Protein AF-0000000087575102 (afdb_homodimer)

Nearest PDB structures (foldseek):
  6t3e-assembly1_A  TM=8.701E-01  e=2.227E-23  Thermococcus litoralis DSM 5473
  8j1g-assembly1_B  TM=7.909E-01  e=5.601E-19  Pseudomonas veronii
  8j1g-assembly1_A  TM=7.882E-01  e=3.154E-18  Pseudomonas veronii
  8j1c-assembly2_C  TM=7.836E-01  e=9.789E-18  Pseudomonas veronii
  8h8p-assembly1_D  TM=7.481E-01  e=1.290E-18  Candida parapsilosis

Organism: Thalassiosira oceanica (NCBI:txid159749)

pLDDT: mean 93.22, std 12.35, range [25.25, 98.88]

Sequence (674 aa):
MSESRPPIKIYTLEEIEEVASSSTFAVSLVDAIQSGFAAFSRGEFNAGVIQTLGAPPMAPFVADCPNYAAQTCVKSGYITGSEYYVIKVASGGNPHENSGLVQLYSQRTGKLAVLLLDDGLLTEIRTAAAGALAAKMFAPTLKATDSVGMLGSGIQARFQLRYLAHVTDCRNVLVWGRTEEKVNKYKRDMEAEGWQVQTTNDPQRLLRCPLIVTTTSAREPILKLDGDTERLNCHINCIGADATGKMELDPMLVAASDLLVADSKKQTRERGEFEEAISRGLVSLDQVVEIGNVNTDGEASSSPSKRFSIFDTSGVAVQDCVVAEMVMKALATNATGMSESRPPIKIYTLEEIEEVASSSTFAVSLVDAIQSGFAAFSRGEFNAGVIQTLGAPPMAPFVADCPNYAAQTCVKSGYITGSEYYVIKVASGGNPHENSGLVQLYSQRTGKLAVLLLDDGLLTEIRTAAAGALAAKMFAPTLKATDSVGMLGSGIQARFQLRYLAHVTDCRNVLVWGRTEEKVNKYKRDMEAEGWQVQTTNDPQRLLRCPLIVTTTSAREPILKLDGDTERLNCHINCIGADATGKMELDPMLVAASDLLVADSKKQTRERGEFEEAISRGLVSLDQVVEIGNVNTDGEASSSPSKRFSIFDTSGVAVQDCVVAEMVMKALATNATG

InterPro domains:
  IPR003462 Ornithine cyclodeaminase/mu-crystallin [PF02423] (28-329)
  IPR003462 Ornithine cyclodeaminase/mu-crystallin [PIRSF001439] (20-334)
  IPR003462 Ornithine cyclodeaminase/mu-crystallin [PTHR13812] (12-334)
  IPR023401 Ornithine cyclodeaminase, N-terminal [G3DSA:3.30.1780.10] (28-331)
  IPR036291 NAD(P)-binding domain superfamily [SSF51735] (26-331)

Foldseek 3Di:
DPPPPPDAAEDAQVLLCVLCVDLVNLVVLLVLLLVLLLCVVVVQKDWDDKDKPQDPPHPHPDPPAPQFQWIKMWIWIDGPPDQWIKIKIWIDDPPDHIFIWMWTAGPVPRHTRYIYRNGRVLVLSLLLSPLLNCCLQQFAADDQPFAEEEEDQDDSSQNNLVSVVSRHVHQEYEYEDDDPVSLVVSCVVSVVVPHHYDYDPQSQVNLQGQHYEYAAQALDERHEDDVPDDQRLHEYEYRHWQFARGEHHDLVLVLSFPAAEESDLVCCCGIWHNVVNCVVVSDPSVRYHYSSPDDSPPPPDDRSRRGYYYYIYSDHCSSVVSSVVSSVVSSVVVVVD/DPPPPPDAAEDAQVLLCVLCVDLVNLVVLLVLLLVLLLCVVVVQKDKDDKDKPQDPPHPHPDPPAPPFQWIKMWIWIDGPPDQWIKIKIWIDDPPDHIFIWMWTAGPVPRHTRYIYRNGRVLVLSLLLSPLLNCCLQQFAADDQPFAEEEEDQDDSSQNNLVSVVSRHVHQEYEYEDDDPVSVVVSCVVSVVVPHHYHYDDQSQVNLQGQHYEYAAQALDERHEDPVPDDQRLHEYEYRHWQFARGEHHDLVLVLSFPAAEESDLVCCCGIWHNNVNCVVVSDPSVRYHYSSPDDSPPPSPDRSRRGYYYYIYSDHCSSVVSSVVSSVVSSVVVVVD

Radius of gyration: 27.23 Å; Cα contacts (8 Å, |Δi|>4): 1561; chains: 2; bounding box: 49×85×68 Å

Secondary structure (DSSP, 8-state):
------PPEEE-HHHHHHHHSSHHHHHHHHHHHHHHHHHHHTT-EEEPPPEEESSTTSPPSSTT-TT---EEEEEEEEETT-SEEEEEEEEESTTSPPEEEEEEEETTT--EEEEE--TTHHHHHHHHHHHHHHHHHHSPPPPTT--EEEE--SHHHHHHHHHHTTT----EEEEE-S-HHHHHHHHHHHHHTT-EEEE-S-GGGGGGSSEEEE----SS--B---TT------EEEE-S--STT--SB-HHHHHT-SEEEES-TGGGGTSSTTHHHHHTTSS-GGGEEEGGGS--SS---S-GGG--EEEE----HHHHHHHHHHHHHHHHHHHH-/------PPEEE-HHHHHHHHSSHHHHHHHHHHHHHHHHHHHTT-EEEPPPEEESSTTSPPSSTT-TT---EEEEEEEEETT-SEEEEEEEEESTTSPPEEEEEEEETTT--EEEEE--TTHHHHHHHHHHHHHHHHHHSPPPPTT--EEEE--SHHHHHHHHHHTTT----EEEEE-S-HHHHHHHHHHHHHTT-EEEE-S-GGGGGGSSEEEE----SS--B---TT------EEEE-S--STT--SB-HHHHHT-SEEEES-TGGGGTSSTTHHHHHTTSS-GGGEEEGGGS--SS---S-GGG--EEEE----HHHHHHHHHHHHHHHHHHHH-

Solvent-accessible surface area (backbone atoms only — not comparable to full-atom values): 34516 Å² total; per-residue (Å²): 131,79,75,76,65,75,72,63,45,75,43,48,40,69,64,49,47,70,59,61,68,43,69,70,44,49,56,51,44,28,55,46,43,52,53,32,35,29,40,46,67,71,64,45,44,40,72,39,64,70,29,63,39,31,34,80,94,40,63,53,50,56,78,92,46,83,78,65,53,31,35,36,36,39,39,24,28,32,47,72,81,48,68,45,33,32,45,33,42,41,18,24,38,41,87,22,51,69,14,33,34,42,37,33,25,30,33,79,45,41,37,70,44,36,40,39,45,38,50,26,49,64,62,46,51,43,53,14,23,51,48,27,45,48,44,62,74,49,30,43,86,73,46,91,84,43,33,40,13,30,40,28,48,49,72,59,39,54,40,35,51,62,40,32,54,78,64,44,87,58,48,34,32,38,34,25,52,93,47,65,68,49,37,51,52,38,42,54,56,43,40,76,72,68,34,47,68,45,76,48,93,52,62,60,63,34,72,75,20,39,35,27,40,36,38,41,80,34,63,54,59,65,40,56,70,56,91,78,61,62,87,59,59,23,20,36,38,39,51,29,15,58,39,65,70,25,16,48,51,26,45,67,43,62,50,68,40,78,39,43,31,18,71,46,56,75,51,28,72,60,22,10,55,50,16,62,20,41,74,71,64,65,36,58,74,87,65,45,38,36,52,31,71,57,70,78,65,79,78,65,61,78,69,49,79,71,38,22,34,39,38,30,37,49,75,60,38,51,44,54,48,46,51,51,50,51,51,50,53,47,51,54,54,55,70,72,98,130,79,73,77,67,76,73,62,45,73,42,49,40,70,65,50,48,70,60,60,68,43,67,70,43,50,56,50,45,27,54,46,43,50,53,34,35,29,39,44,68,72,65,46,46,40,72,39,64,69,29,61,39,32,35,80,94,40,63,52,50,54,78,93,46,84,79,64,51,32,33,36,37,40,39,24,26,32,46,72,80,47,68,44,32,33,45,33,40,42,18,25,38,41,85,24,52,70,14,34,34,41,36,33,24,30,34,79,46,42,36,69,45,36,40,38,46,38,48,27,49,63,62,46,52,44,52,13,23,51,48,27,44,48,44,63,74,51,30,44,87,73,47,90,86,42,31,38,13,31,41,30,48,48,73,60,40,53,39,34,51,64,38,32,54,78,64,43,86,60,47,34,33,39,34,24,51,93,46,66,70,50,36,50,51,36,41,54,56,43,40,74,73,68,36,46,66,45,75,49,93,54,62,61,64,35,74,76,20,41,34,27,40,36,39,41,80,35,63,54,58,66,40,56,71,57,89,78,61,61,86,58,59,23,20,36,39,39,50,29,16,57,40,65,71,23,17,49,51,25,45,67,44,63,52,67,40,78,38,42,32,18,71,46,56,76,51,28,72,59,23,10,55,50,17,63,20,40,75,70,63,66,36,58,74,86,62,45,38,36,52,31,70,55,68,82,65,78,74,65,63,79,69,46,80,71,38,22,33,36,37,30,36,49,76,61,39,52,46,56,46,47,51,50,51,52,48,51,53,48,50,53,54,56,71,75,96

Structure (mmCIF, N/CA/C/O backbone):
data_AF-0000000087575102-model_v1
#
loop_
_entity.id
_entity.type
_entity.pdbx_description
1 polymer 'Ornithine cyclodeaminase'
#
loop_
_atom_site.group_PDB
_atom_site.id
_atom_site.type_symbol
_atom_site.label_atom_id
_atom_site.label_alt_id
_atom_site.label_comp_id
_atom_site.label_asym_id
_atom_site.label_entity_id
_atom_site.label_seq_id
_atom_site.pdbx_PDB_ins_code
_atom_site.Cartn_x
_atom_site.Cartn_y
_atom_site.Cartn_z
_atom_site.occupancy
_atom_site.B_iso_or_equiv
_atom_site.auth_seq_id
_atom_site.auth_comp_id
_atom_site.auth_asym_id
_atom_site.auth_atom_id
_atom_site.pdbx_PDB_model_num
ATOM 1 N N . MET A 1 1 ? 21.031 25.312 -9.133 1 25.25 1 MET A N 1
ATOM 2 C CA . MET A 1 1 ? 21.062 24.312 -10.195 1 25.25 1 MET A CA 1
ATOM 3 C C . MET A 1 1 ? 20.5 22.984 -9.719 1 25.25 1 MET A C 1
ATOM 5 O O . MET A 1 1 ? 21.047 22.359 -8.805 1 25.25 1 MET A O 1
ATOM 9 N N . SER A 1 2 ? 19.172 22.672 -9.602 1 35.97 2 SER A N 1
ATOM 10 C CA . SER A 1 2 ? 18.453 21.516 -9.078 1 35.97 2 SER A CA 1
ATOM 11 C C . SER A 1 2 ? 19.109 20.219 -9.531 1 35.97 2 SER A C 1
ATOM 13 O O . SER A 1 2 ? 19.344 20.016 -10.719 1 35.97 2 SER A O 1
ATOM 15 N N . GLU A 1 3 ? 20.031 19.719 -8.961 1 42.22 3 GLU A N 1
ATOM 16 C CA . GLU A 1 3 ? 20.703 18.5 -9.383 1 42.22 3 GLU A CA 1
ATOM 17 C C . GLU A 1 3 ? 19.75 17.578 -10.133 1 42.22 3 GLU A C 1
ATOM 19 O O . GLU A 1 3 ? 18.641 17.297 -9.664 1 42.22 3 GLU A O 1
ATOM 24 N N . SER A 1 4 ? 19.828 17.547 -11.336 1 48.53 4 SER A N 1
ATOM 25 C CA . SER A 1 4 ? 19 16.906 -12.359 1 48.53 4 SER A CA 1
ATOM 26 C C . SER A 1 4 ? 18.578 15.516 -11.93 1 48.53 4 SER A C 1
ATOM 28 O O . SER A 1 4 ? 19.422 14.641 -11.695 1 48.53 4 SER A O 1
ATOM 30 N N . ARG A 1 5 ? 17.547 15.453 -11.141 1 59.5 5 ARG A N 1
ATOM 31 C CA . ARG A 1 5 ? 16.953 14.188 -10.742 1 59.5 5 ARG A CA 1
ATOM 32 C C . ARG A 1 5 ? 16.938 13.195 -11.906 1 59.5 5 ARG A C 1
ATOM 34 O O . ARG A 1 5 ? 16.516 13.531 -13.008 1 59.5 5 ARG A O 1
ATOM 41 N N . PRO A 1 6 ? 17.734 12.102 -11.727 1 67.94 6 PRO A N 1
ATOM 42 C CA . PRO A 1 6 ? 17.609 11.148 -12.836 1 67.94 6 PRO A CA 1
ATOM 43 C C . PRO A 1 6 ? 16.156 10.891 -13.234 1 67.94 6 PRO A C 1
ATOM 45 O O . PRO A 1 6 ? 15.273 10.891 -12.375 1 67.94 6 PRO A O 1
ATOM 48 N N . PRO A 1 7 ? 15.992 10.992 -14.414 1 83.56 7 PRO A N 1
ATOM 49 C CA . PRO A 1 7 ? 14.633 10.812 -14.93 1 83.56 7 PRO A CA 1
ATOM 50 C C . PRO A 1 7 ? 14.047 9.445 -14.57 1 83.56 7 PRO A C 1
ATOM 52 O O . PRO A 1 7 ? 14.781 8.461 -14.492 1 83.56 7 PRO A O 1
ATOM 55 N N . ILE A 1 8 ? 12.852 9.344 -14.148 1 93.5 8 ILE A N 1
ATOM 56 C CA . ILE A 1 8 ? 12.094 8.117 -13.938 1 93.5 8 ILE A CA 1
ATOM 57 C C . ILE A 1 8 ? 12.055 7.305 -15.227 1 93.5 8 ILE A C 1
ATOM 59 O O . ILE A 1 8 ? 11.727 7.836 -16.297 1 93.5 8 ILE A O 1
ATOM 63 N N . LYS A 1 9 ? 12.508 6.07 -15.227 1 96.19 9 LYS A N 1
ATOM 64 C CA . LYS A 1 9 ? 12.32 5.176 -16.359 1 96.19 9 LYS A CA 1
ATOM 65 C C . LYS A 1 9 ? 10.938 4.539 -16.344 1 96.19 9 LYS A C 1
ATOM 67 O O . LYS A 1 9 ? 10.555 3.893 -15.375 1 96.19 9 LYS A O 1
ATOM 72 N N . ILE A 1 10 ? 10.188 4.719 -17.344 1 96.62 10 ILE A N 1
ATOM 73 C CA . ILE A 1 10 ? 8.859 4.133 -17.484 1 96.62 10 ILE A CA 1
ATOM 74 C C . ILE A 1 10 ? 8.844 3.127 -18.625 1 96.62 10 ILE A C 1
ATOM 76 O O . ILE A 1 10 ? 9.18 3.469 -19.766 1 96.62 10 ILE A O 1
ATOM 80 N N . TYR A 1 11 ? 8.516 1.914 -18.344 1 97.56 11 TYR A N 1
ATOM 81 C CA . TYR A 1 11 ? 8.445 0.876 -19.375 1 97.56 11 TYR A CA 1
ATOM 82 C C . TYR A 1 11 ? 7 0.433 -19.594 1 97.56 11 TYR A C 1
ATOM 84 O O . TYR A 1 11 ? 6.25 0.23 -18.641 1 97.56 11 TYR A O 1
ATOM 92 N N . THR A 1 12 ? 6.652 0.298 -20.844 1 96.44 12 THR A N 1
ATOM 93 C CA . THR A 1 12 ? 5.293 -0.067 -21.234 1 96.44 12 THR A CA 1
ATOM 94 C C . THR A 1 12 ? 5.109 -1.581 -21.188 1 96.44 12 THR A C 1
ATOM 96 O O . THR A 1 12 ? 6.082 -2.33 -21.094 1 96.44 12 THR A O 1
ATOM 99 N N . LEU A 1 13 ? 3.9 -1.982 -21.266 1 96.94 13 LEU A N 1
ATOM 100 C CA . LEU A 1 13 ? 3.568 -3.402 -21.297 1 96.94 13 LEU A CA 1
ATOM 101 C C . LEU A 1 13 ? 4.258 -4.105 -22.469 1 96.94 13 LEU A C 1
ATOM 103 O O . LEU A 1 13 ? 4.801 -5.199 -22.297 1 96.94 13 LEU A O 1
ATOM 107 N N . GLU A 1 14 ? 4.273 -3.508 -23.609 1 96.81 14 GLU A N 1
ATOM 108 C CA . GLU A 1 14 ? 4.879 -4.102 -24.797 1 96.81 14 GLU A CA 1
ATOM 109 C C . GLU A 1 14 ? 6.371 -4.344 -24.609 1 96.81 14 GLU A C 1
ATOM 111 O O . GLU A 1 14 ? 6.887 -5.406 -24.953 1 96.81 14 GLU A O 1
ATOM 116 N N . GLU A 1 15 ? 7.066 -3.326 -24.031 1 97.12 15 GLU A N 1
ATOM 117 C CA . GLU A 1 15 ? 8.492 -3.453 -23.766 1 97.12 15 GLU A CA 1
ATOM 118 C C . GLU A 1 15 ? 8.773 -4.57 -22.766 1 97.12 15 GLU A C 1
ATOM 120 O O . GLU A 1 15 ? 9.727 -5.332 -22.922 1 97.12 15 GLU A O 1
ATOM 125 N N . ILE A 1 16 ? 7.914 -4.691 -21.766 1 98.12 16 ILE A N 1
ATOM 126 C CA . ILE A 1 16 ? 8.086 -5.688 -20.719 1 98.12 16 ILE A CA 1
ATOM 127 C C . ILE A 1 16 ? 7.805 -7.082 -21.266 1 98.12 16 ILE A C 1
ATOM 129 O O . ILE A 1 16 ? 8.562 -8.023 -21.016 1 98.12 16 ILE A O 1
ATOM 133 N N . GLU A 1 17 ? 6.762 -7.23 -22.062 1 97.19 17 GLU A N 1
ATOM 134 C CA . GLU A 1 17 ? 6.398 -8.5 -22.672 1 97.19 17 GLU A CA 1
ATOM 135 C C . GLU A 1 17 ? 7.52 -9.031 -23.562 1 97.19 17 GLU A C 1
ATOM 137 O O . GLU A 1 17 ? 7.766 -10.234 -23.609 1 97.19 17 GLU A O 1
ATOM 142 N N . GLU A 1 18 ? 8.172 -8.172 -24.234 1 96.38 18 GLU A N 1
ATOM 143 C CA . GLU A 1 18 ? 9.242 -8.539 -25.156 1 96.38 18 GLU A CA 1
ATOM 144 C C . GLU A 1 18 ? 10.359 -9.281 -24.438 1 96.38 18 GLU A C 1
ATOM 146 O O . GLU A 1 18 ? 10.961 -10.211 -25 1 96.38 18 GLU A O 1
ATOM 151 N N . VAL A 1 19 ? 10.57 -8.93 -23.219 1 96.81 19 VAL A N 1
ATOM 152 C CA . VAL A 1 19 ? 11.727 -9.516 -22.547 1 96.81 19 VAL A CA 1
ATOM 153 C C . VAL A 1 19 ? 11.273 -10.625 -21.609 1 96.81 19 VAL A C 1
ATOM 155 O O . VAL A 1 19 ? 12.086 -11.453 -21.188 1 96.81 19 VAL A O 1
ATOM 158 N N . ALA A 1 20 ? 9.984 -10.688 -21.25 1 97 20 ALA A N 1
ATOM 159 C CA . ALA A 1 20 ? 9.539 -11.57 -20.188 1 97 20 ALA A CA 1
ATOM 160 C C . ALA A 1 20 ? 8.789 -12.781 -20.75 1 97 20 ALA A C 1
ATOM 162 O O . ALA A 1 20 ? 8.328 -13.641 -20 1 97 20 ALA A O 1
ATOM 163 N N . SER A 1 21 ? 8.695 -12.922 -22.062 1 94 21 SER A N 1
ATOM 164 C CA . SER A 1 21 ? 7.809 -13.922 -22.641 1 94 21 SER A CA 1
ATOM 165 C C . SER A 1 21 ? 8.594 -15.133 -23.125 1 94 21 SER A C 1
ATOM 167 O O . SER A 1 21 ? 8.008 -16.141 -23.547 1 94 21 SER A O 1
ATOM 169 N N . SER A 1 22 ? 9.914 -15.172 -23.062 1 94.56 22 SER A N 1
ATOM 170 C CA . SER A 1 22 ? 10.703 -16.281 -23.594 1 94.56 22 SER A CA 1
ATOM 171 C C . SER A 1 22 ? 10.758 -17.438 -22.609 1 94.56 22 SER A C 1
ATOM 173 O O . SER A 1 22 ? 10.609 -17.25 -21.406 1 94.56 22 SER A O 1
ATOM 175 N N . SER A 1 23 ? 11.008 -18.641 -23.141 1 96.56 23 SER A N 1
ATOM 176 C CA . SER A 1 23 ? 11.18 -19.828 -22.312 1 96.56 23 SER A CA 1
ATOM 177 C C . SER A 1 23 ? 12.398 -19.719 -21.406 1 96.56 23 SER A C 1
ATOM 179 O O . SER A 1 23 ? 12.367 -20.156 -20.25 1 96.56 23 SER A O 1
ATOM 181 N N . THR A 1 24 ? 13.398 -19.125 -21.969 1 96.94 24 THR A N 1
ATOM 182 C CA . THR A 1 24 ? 14.617 -18.938 -21.188 1 96.94 24 THR A CA 1
ATOM 183 C C . THR A 1 24 ? 14.359 -18.047 -19.969 1 96.94 24 THR A C 1
ATOM 185 O O . THR A 1 24 ? 14.836 -18.312 -18.875 1 96.94 24 THR A O 1
ATOM 188 N N . PHE A 1 25 ? 13.586 -17 -20.188 1 97.88 25 PHE A N 1
ATOM 189 C CA . PHE A 1 25 ? 13.219 -16.125 -19.094 1 97.88 25 PHE A CA 1
ATOM 190 C C . PHE A 1 25 ? 12.398 -16.875 -18.047 1 97.88 25 PHE A C 1
ATOM 192 O O . PHE A 1 25 ? 12.656 -16.766 -16.844 1 97.88 25 PHE A O 1
ATOM 199 N N . ALA A 1 26 ? 11.461 -17.672 -18.5 1 98.31 26 ALA A N 1
ATOM 200 C CA . ALA A 1 26 ? 10.57 -18.406 -17.609 1 98.31 26 ALA A CA 1
ATOM 201 C C . ALA A 1 26 ? 11.344 -19.375 -16.719 1 98.31 26 ALA A C 1
ATOM 203 O O . ALA A 1 26 ? 11.141 -19.422 -15.508 1 98.31 26 ALA A O 1
ATOM 204 N N . VAL A 1 27 ? 12.227 -20.109 -17.281 1 98.25 27 VAL A N 1
ATOM 205 C CA . VAL A 1 27 ? 13.031 -21.078 -16.547 1 98.25 27 VAL A CA 1
ATOM 206 C C . VAL A 1 27 ? 13.906 -20.359 -15.516 1 98.25 27 VAL A C 1
ATOM 208 O O . VAL A 1 27 ? 13.969 -20.75 -14.352 1 98.25 27 VAL A O 1
ATOM 211 N N . SER A 1 28 ? 14.523 -19.266 -16 1 98.44 28 SER A N 1
ATOM 212 C CA . SER A 1 28 ? 15.359 -18.469 -15.109 1 98.44 28 SER A CA 1
ATOM 213 C C . SER A 1 28 ? 14.547 -17.875 -13.969 1 98.44 28 SER A C 1
ATOM 215 O O . SER A 1 28 ? 15.039 -17.75 -12.844 1 98.44 28 SER A O 1
ATOM 217 N N . LEU A 1 29 ? 13.328 -17.484 -14.273 1 98.69 29 LEU A N 1
ATOM 218 C CA . LEU A 1 29 ? 12.469 -16.891 -13.25 1 98.69 29 LEU A CA 1
ATOM 219 C C . LEU A 1 29 ? 12.133 -17.906 -12.172 1 98.69 29 LEU A C 1
ATOM 221 O O . LEU A 1 29 ? 12.141 -17.594 -10.984 1 98.69 29 LEU A O 1
ATOM 225 N N . VAL A 1 30 ? 11.812 -19.172 -12.516 1 98.44 30 VAL A N 1
ATOM 226 C CA . VAL A 1 30 ? 11.516 -20.219 -11.547 1 98.44 30 VAL A CA 1
ATOM 227 C C . VAL A 1 30 ? 12.688 -20.391 -10.578 1 98.44 30 VAL A C 1
ATOM 229 O O . VAL A 1 30 ? 12.5 -20.438 -9.367 1 98.44 30 VAL A O 1
ATOM 232 N N . ASP A 1 31 ? 13.914 -20.359 -11.172 1 97.62 31 ASP A N 1
ATOM 233 C CA . ASP A 1 31 ? 15.109 -20.484 -10.352 1 97.62 31 ASP A CA 1
ATOM 234 C C . ASP A 1 31 ? 15.281 -19.266 -9.445 1 97.62 31 ASP A C 1
ATOM 236 O O . ASP A 1 31 ? 15.617 -19.406 -8.266 1 97.62 31 ASP A O 1
ATOM 240 N N . ALA A 1 32 ? 15.102 -18.141 -9.992 1 98.06 32 ALA A N 1
ATOM 241 C CA . ALA A 1 32 ? 15.273 -16.891 -9.234 1 98.06 32 ALA A CA 1
ATOM 242 C C . ALA A 1 32 ? 14.242 -16.797 -8.117 1 98.06 32 ALA A C 1
ATOM 244 O O . ALA A 1 32 ? 14.539 -16.25 -7.043 1 98.06 32 ALA A O 1
ATOM 245 N N . ILE A 1 33 ? 13.047 -17.25 -8.344 1 98.38 33 ILE A N 1
ATOM 246 C CA . ILE A 1 33 ? 11.992 -17.266 -7.332 1 98.38 33 ILE A CA 1
ATOM 247 C C . ILE A 1 33 ? 12.406 -18.156 -6.164 1 98.38 33 ILE A C 1
ATOM 249 O O . ILE A 1 33 ? 12.172 -17.812 -5.004 1 98.38 33 ILE A O 1
ATOM 253 N N . GLN A 1 34 ? 13 -19.281 -6.449 1 97.81 34 GLN A N 1
ATOM 254 C CA . GLN A 1 34 ? 13.508 -20.141 -5.395 1 97.81 34 GLN A CA 1
ATOM 255 C C . GLN A 1 34 ? 14.5 -19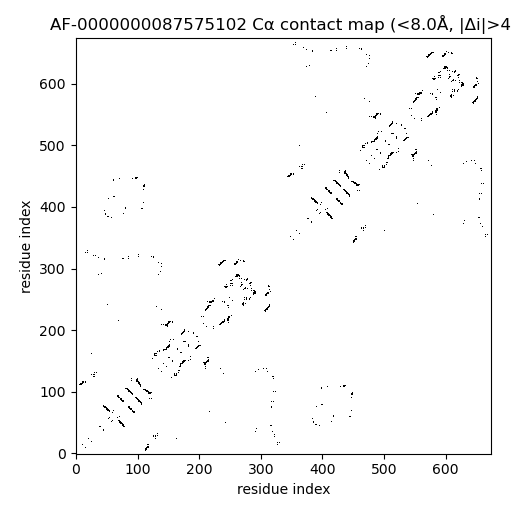.406 -4.5 1 97.81 34 GLN A C 1
ATOM 257 O O . GLN A 1 34 ? 14.414 -19.469 -3.273 1 97.81 34 GLN A O 1
ATOM 262 N N . SER A 1 35 ? 15.406 -18.688 -5.148 1 97 35 SER A N 1
ATOM 263 C CA . SER A 1 35 ? 16.375 -17.906 -4.402 1 97 35 SER A CA 1
ATOM 264 C C . SER A 1 35 ? 15.703 -16.812 -3.576 1 97 35 SER A C 1
ATOM 266 O O . SER A 1 35 ? 16.125 -16.531 -2.455 1 97 35 SER A O 1
ATOM 268 N N . GLY A 1 36 ? 14.703 -16.203 -4.164 1 97.75 36 GLY A N 1
ATOM 269 C CA . GLY A 1 36 ? 13.938 -15.203 -3.436 1 97.75 36 GLY A CA 1
ATOM 270 C C . GLY A 1 36 ? 13.266 -15.758 -2.191 1 97.75 36 GLY A C 1
ATOM 271 O O . GLY A 1 36 ? 13.352 -15.164 -1.117 1 97.75 36 GLY A O 1
ATOM 272 N N . PHE A 1 37 ? 12.633 -16.922 -2.295 1 98.19 37 PHE A N 1
ATOM 273 C CA . PHE A 1 37 ? 11.984 -17.562 -1.158 1 98.19 37 PHE A CA 1
ATOM 274 C C . PHE A 1 37 ? 13 -17.922 -0.083 1 98.19 37 PHE A C 1
ATOM 276 O O . PHE A 1 37 ? 12.719 -17.797 1.111 1 98.19 37 PHE A O 1
ATOM 283 N N . ALA A 1 38 ? 14.156 -18.391 -0.496 1 97.44 38 ALA A N 1
ATOM 284 C CA . ALA A 1 38 ? 15.211 -18.688 0.465 1 97.44 38 ALA A CA 1
ATOM 285 C C . ALA A 1 38 ? 15.617 -17.453 1.249 1 97.44 38 ALA A C 1
ATOM 287 O O . ALA A 1 38 ? 15.734 -17.484 2.477 1 97.44 38 ALA A O 1
ATOM 288 N N . ALA A 1 39 ? 15.812 -16.328 0.55 1 96.56 39 ALA A N 1
ATOM 289 C CA . ALA A 1 39 ? 16.156 -15.07 1.196 1 96.56 39 ALA A CA 1
ATOM 290 C C . ALA A 1 39 ? 15.07 -14.633 2.172 1 96.56 39 ALA A C 1
ATOM 292 O O . ALA A 1 39 ? 15.359 -14.172 3.277 1 96.56 39 ALA A O 1
ATOM 293 N N . PHE A 1 40 ? 13.875 -14.812 1.772 1 97.62 40 PHE A N 1
ATOM 294 C CA . PHE A 1 40 ? 12.727 -14.492 2.619 1 97.62 40 PHE A CA 1
ATOM 295 C C . PHE A 1 40 ? 12.766 -15.297 3.912 1 97.62 40 PHE A C 1
ATOM 297 O O . PHE A 1 40 ? 12.688 -14.734 5.004 1 97.62 40 PHE A O 1
ATOM 304 N N . SER A 1 41 ? 12.922 -16.562 3.807 1 97 41 SER A N 1
ATOM 305 C CA . SER A 1 41 ? 12.867 -17.453 4.961 1 97 41 SER A CA 1
ATOM 306 C C . SER A 1 41 ? 14.078 -17.266 5.863 1 97 41 SER A C 1
ATOM 308 O O . SER A 1 41 ? 14.023 -17.562 7.059 1 97 41 SER A O 1
ATOM 310 N N . ARG A 1 42 ? 15.188 -16.75 5.309 1 96.06 42 ARG A N 1
ATOM 311 C CA . ARG A 1 42 ? 16.375 -16.469 6.098 1 96.06 42 ARG A CA 1
ATOM 312 C C . ARG A 1 42 ? 16.266 -15.133 6.824 1 96.06 42 ARG A C 1
ATOM 314 O O . ARG A 1 42 ? 17.203 -14.695 7.484 1 96.06 42 ARG A O 1
ATOM 321 N N . GLY A 1 43 ? 15.219 -14.352 6.59 1 95.69 43 GLY A N 1
ATOM 322 C CA . GLY A 1 43 ? 15.023 -13.086 7.277 1 95.69 43 GLY A CA 1
ATOM 323 C C . GLY A 1 43 ? 15.711 -11.914 6.594 1 95.69 43 GLY A C 1
ATOM 324 O O . GLY A 1 43 ? 15.898 -10.859 7.199 1 95.69 43 GLY A O 1
ATOM 325 N N . GLU A 1 44 ? 16.047 -12.07 5.32 1 96.62 44 GLU A N 1
ATOM 326 C CA . GLU A 1 44 ? 16.766 -11.031 4.582 1 96.62 44 GLU A CA 1
ATOM 327 C C . GLU A 1 44 ? 15.789 -10.07 3.898 1 96.62 44 GLU A C 1
ATOM 329 O O . GLU A 1 44 ? 16.188 -9.031 3.387 1 96.62 44 GLU A O 1
ATOM 334 N N . PHE A 1 45 ? 14.586 -10.398 3.947 1 97.75 45 PHE A N 1
ATOM 335 C CA . PHE A 1 45 ? 13.562 -9.609 3.268 1 97.75 45 PHE A CA 1
ATOM 336 C C . PHE A 1 45 ? 12.68 -8.891 4.273 1 97.75 45 PHE A C 1
ATOM 338 O O . PHE A 1 45 ? 12.227 -9.484 5.254 1 97.75 45 PHE A O 1
ATOM 345 N N . ASN A 1 46 ? 12.469 -7.555 4.078 1 98 46 ASN A N 1
ATOM 346 C CA . ASN A 1 46 ? 11.523 -6.734 4.832 1 98 46 ASN A CA 1
ATOM 347 C C . ASN A 1 46 ? 10.18 -6.629 4.121 1 98 46 ASN A C 1
ATOM 349 O O . ASN A 1 46 ? 10.07 -5.953 3.096 1 98 46 ASN A O 1
ATOM 353 N N . ALA A 1 47 ? 9.203 -7.285 4.652 1 97.5 47 ALA A N 1
ATOM 354 C CA . ALA A 1 47 ? 7.883 -7.328 4.027 1 97.5 47 ALA A CA 1
ATOM 355 C C . ALA A 1 47 ? 6.938 -6.324 4.672 1 97.5 47 ALA A C 1
ATOM 357 O O . ALA A 1 47 ? 6.762 -6.32 5.895 1 97.5 47 ALA A O 1
ATOM 358 N N . GLY A 1 48 ? 6.375 -5.473 3.885 1 97.38 48 GLY A N 1
ATOM 359 C CA . GLY A 1 48 ? 5.309 -4.625 4.395 1 97.38 48 GLY A CA 1
ATOM 360 C C . GLY A 1 48 ? 4.008 -5.375 4.617 1 97.38 48 GLY A C 1
ATOM 361 O O . GLY A 1 48 ? 3.811 -6.461 4.074 1 97.38 48 GLY A O 1
ATOM 362 N N . VAL A 1 49 ? 3.17 -4.801 5.477 1 96.62 49 VAL A N 1
ATOM 363 C CA . VAL A 1 49 ? 1.824 -5.355 5.602 1 96.62 49 VAL A CA 1
ATOM 364 C C . VAL A 1 49 ? 1.118 -5.309 4.246 1 96.62 49 VAL A C 1
ATOM 366 O O . VAL A 1 49 ? 1.464 -4.496 3.387 1 96.62 49 VAL A O 1
ATOM 369 N N . ILE A 1 50 ? 0.209 -6.18 4 1 97.94 50 ILE A N 1
ATOM 370 C CA . ILE A 1 50 ? -0.475 -6.258 2.715 1 97.94 50 ILE A CA 1
ATOM 371 C C . ILE A 1 50 ? -1.788 -5.48 2.781 1 97.94 50 ILE A C 1
ATOM 373 O O . ILE A 1 50 ? -2.561 -5.637 3.73 1 97.94 50 ILE A O 1
ATOM 377 N N . GLN A 1 51 ? -1.968 -4.602 1.807 1 98.19 51 GLN A N 1
ATOM 378 C CA . GLN A 1 51 ? -3.273 -3.963 1.675 1 98.19 51 GLN A CA 1
ATOM 379 C C . GLN A 1 51 ? -4.191 -4.773 0.76 1 98.19 51 GLN A C 1
ATOM 381 O O . GLN A 1 51 ? -3.748 -5.293 -0.267 1 98.19 51 GLN A O 1
ATOM 386 N N . THR A 1 52 ? -5.422 -4.906 1.128 1 98.06 52 THR A N 1
ATOM 387 C CA . THR A 1 52 ? -6.473 -5.461 0.28 1 98.06 52 THR A CA 1
ATOM 388 C C . THR A 1 52 ? -7.688 -4.535 0.248 1 98.06 52 THR A C 1
ATOM 390 O O . THR A 1 52 ? -8.352 -4.336 1.269 1 98.06 52 THR A O 1
ATOM 393 N N . LEU A 1 53 ? -7.938 -3.975 -0.874 1 98.31 53 LEU A N 1
ATOM 394 C CA . LEU A 1 53 ? -9.07 -3.076 -1.062 1 98.31 53 LEU A CA 1
ATOM 395 C C . LEU A 1 53 ? -10.211 -3.781 -1.793 1 98.31 53 LEU A C 1
ATOM 397 O O . LEU A 1 53 ? -9.969 -4.699 -2.58 1 98.31 53 LEU A O 1
ATOM 401 N N . GLY A 1 54 ? -11.422 -3.34 -1.546 1 97.44 54 GLY A N 1
ATOM 402 C CA . GLY A 1 54 ? -12.57 -3.793 -2.311 1 97.44 54 GLY A CA 1
ATOM 403 C C . GLY A 1 54 ? -13.109 -5.133 -1.841 1 97.44 54 GLY A C 1
ATOM 404 O O . GLY A 1 54 ? -14.039 -5.68 -2.439 1 97.44 54 GLY A O 1
ATOM 405 N N . ALA A 1 55 ? -12.516 -5.668 -0.809 1 94.44 55 ALA A N 1
ATOM 406 C CA . ALA A 1 55 ? -12.93 -6.934 -0.207 1 94.44 55 ALA A CA 1
ATOM 407 C C . ALA A 1 55 ? -13.281 -6.75 1.267 1 94.44 55 ALA A C 1
ATOM 409 O O . ALA A 1 55 ? -12.867 -5.77 1.894 1 94.44 55 ALA A O 1
ATOM 410 N N . PRO A 1 56 ? -14.023 -7.715 1.808 1 90.69 56 PRO A N 1
ATOM 411 C CA . PRO A 1 56 ? -14.352 -7.57 3.229 1 90.69 56 PRO A CA 1
ATOM 412 C C . PRO A 1 56 ? -13.109 -7.434 4.109 1 90.69 56 PRO A C 1
ATOM 414 O O . PRO A 1 56 ? -12.094 -8.07 3.844 1 90.69 56 PRO A O 1
ATOM 417 N N . PRO A 1 57 ? -13.312 -6.574 5.102 1 90.62 57 PRO A N 1
ATOM 418 C CA . PRO A 1 57 ? -14.516 -5.914 5.609 1 90.62 57 PRO A CA 1
ATOM 419 C C . PRO A 1 57 ? -14.812 -4.602 4.887 1 90.62 57 PRO A C 1
ATOM 421 O O . PRO A 1 57 ? -15.727 -3.871 5.281 1 90.62 57 PRO A O 1
ATOM 424 N N . MET A 1 58 ? -14.18 -4.223 3.889 1 94.62 58 MET A N 1
ATOM 425 C CA . MET A 1 58 ? -14.438 -2.998 3.139 1 94.62 58 MET A CA 1
ATOM 426 C C . MET A 1 58 ? -15.609 -3.184 2.182 1 94.62 58 MET A C 1
ATOM 428 O O . MET A 1 58 ? -15.961 -4.312 1.837 1 94.62 58 MET A O 1
ATOM 432 N N . ALA A 1 59 ? -16.172 -2.113 1.8 1 96.5 59 ALA A N 1
ATOM 433 C CA . ALA A 1 59 ? -17.234 -2.156 0.801 1 96.5 59 ALA A CA 1
ATOM 434 C C . ALA A 1 59 ? -16.703 -2.576 -0.561 1 96.5 59 ALA A C 1
ATOM 436 O O . ALA A 1 59 ? -15.547 -2.289 -0.893 1 96.5 59 ALA A O 1
ATOM 437 N N . PRO A 1 60 ? -17.531 -3.32 -1.354 1 97.12 60 PRO A N 1
ATOM 438 C CA . PRO A 1 60 ? -17.109 -3.623 -2.723 1 97.12 60 PRO A CA 1
ATOM 439 C C . PRO A 1 60 ? -16.922 -2.367 -3.574 1 97.12 60 PRO A C 1
ATOM 441 O O . PRO A 1 60 ? -17.547 -1.337 -3.301 1 97.12 60 PRO A O 1
ATOM 444 N N . PHE A 1 61 ? -16.062 -2.449 -4.539 1 97.25 61 PHE A N 1
ATOM 445 C CA . PHE A 1 61 ? -15.875 -1.354 -5.484 1 97.25 61 PHE A CA 1
ATOM 446 C C . PHE A 1 61 ? -17.172 -1.086 -6.258 1 97.25 61 PHE A C 1
ATOM 448 O O . PHE A 1 61 ? -17.5 0.068 -6.531 1 97.25 61 PHE A O 1
ATOM 455 N N . VAL A 1 62 ? -17.75 -2.17 -6.66 1 94.75 62 VAL A N 1
ATOM 456 C CA . VAL A 1 62 ? -18.984 -2.123 -7.434 1 94.75 62 VAL A CA 1
ATOM 457 C C . VAL A 1 62 ? -20.094 -2.812 -6.652 1 94.75 62 VAL A C 1
ATOM 459 O O . VAL A 1 62 ? -20.078 -4.031 -6.465 1 94.75 62 VAL A O 1
ATOM 462 N N . ALA A 1 63 ? -21.094 -2.002 -6.336 1 90.75 63 ALA A N 1
ATOM 463 C CA . ALA A 1 63 ? -22.219 -2.551 -5.574 1 90.75 63 ALA A CA 1
ATOM 464 C C . ALA A 1 63 ? -23.109 -3.418 -6.457 1 90.75 63 ALA A C 1
ATOM 466 O O . ALA A 1 63 ? -23.172 -3.221 -7.672 1 90.75 63 ALA A O 1
ATOM 467 N N . ASP A 1 64 ? -23.734 -4.43 -5.938 1 90.19 64 ASP A N 1
ATOM 468 C CA . ASP A 1 64 ? -24.781 -5.246 -6.539 1 90.19 64 ASP A CA 1
ATOM 469 C C . ASP A 1 64 ? -24.25 -6.027 -7.742 1 90.19 64 ASP A C 1
ATOM 471 O O . ASP A 1 64 ? -24.953 -6.207 -8.734 1 90.19 64 ASP A O 1
ATOM 475 N N . CYS A 1 65 ? -23 -6.266 -7.82 1 91.88 65 CYS A N 1
ATOM 476 C CA . CYS A 1 65 ? -22.406 -7.129 -8.836 1 91.88 65 CYS A CA 1
ATOM 477 C C . CYS A 1 65 ? -22.547 -8.594 -8.453 1 91.88 65 CYS A C 1
ATOM 479 O O . CYS A 1 65 ? -22.031 -9.023 -7.418 1 91.88 65 CYS A O 1
ATOM 481 N N . PRO A 1 66 ? -23.281 -9.375 -9.273 1 90.94 66 PRO A N 1
ATOM 482 C CA . PRO A 1 66 ? -23.359 -10.805 -8.977 1 90.94 66 PRO A CA 1
ATOM 483 C C . PRO A 1 66 ? -21.984 -11.477 -8.961 1 90.94 66 PRO A C 1
ATOM 485 O O . PRO A 1 66 ? -21.141 -11.188 -9.812 1 90.94 66 PRO A O 1
ATOM 488 N N . ASN A 1 67 ? -21.719 -12.344 -7.992 1 90.62 67 ASN A N 1
ATOM 489 C CA . ASN A 1 67 ? -20.469 -13.078 -7.844 1 90.62 67 ASN A CA 1
ATOM 490 C C . ASN A 1 67 ? -19.281 -12.133 -7.723 1 90.62 67 ASN A C 1
ATOM 492 O O . ASN A 1 67 ? -18.25 -12.352 -8.359 1 90.62 67 ASN A O 1
ATOM 496 N N . TYR A 1 68 ? -19.531 -11.016 -7.051 1 94.19 68 TYR A N 1
ATOM 497 C CA . TYR A 1 68 ? -18.469 -10.031 -6.824 1 94.19 68 TYR A CA 1
ATOM 498 C C . TYR A 1 68 ? -17.266 -10.68 -6.16 1 94.19 68 TYR A C 1
ATOM 500 O O . TYR A 1 68 ? -17.406 -11.414 -5.176 1 94.19 68 TYR A O 1
ATOM 508 N N . ALA A 1 69 ? -16.016 -10.375 -6.773 1 94.62 69 ALA A N 1
ATOM 509 C CA . ALA A 1 69 ? -14.773 -10.898 -6.211 1 94.62 69 ALA A CA 1
ATOM 510 C C . ALA A 1 69 ? -13.609 -9.938 -6.469 1 94.62 69 ALA A C 1
ATOM 512 O O . ALA A 1 69 ? -12.445 -10.312 -6.316 1 94.62 69 ALA A O 1
ATOM 513 N N . ALA A 1 70 ? -13.977 -8.703 -6.871 1 96.38 70 ALA A N 1
ATOM 514 C CA . ALA A 1 70 ? -12.93 -7.746 -7.215 1 96.38 70 ALA A CA 1
ATOM 515 C C . ALA A 1 70 ? -12.172 -7.289 -5.973 1 96.38 70 ALA A C 1
ATOM 517 O O . ALA A 1 70 ? -12.766 -7.082 -4.914 1 96.38 70 ALA A O 1
ATOM 518 N N . GLN A 1 71 ? -10.875 -7.199 -6.129 1 97.69 71 GLN A N 1
ATOM 519 C CA . GLN A 1 71 ? -10.023 -6.656 -5.078 1 97.69 71 GLN A CA 1
ATOM 520 C C . GLN A 1 71 ? -8.742 -6.07 -5.656 1 97.69 71 GLN A C 1
ATOM 522 O O . GLN A 1 71 ? -8.375 -6.371 -6.793 1 97.69 71 GLN A O 1
ATOM 527 N N . THR A 1 72 ? -8.133 -5.246 -4.961 1 98.56 72 THR A N 1
ATOM 528 C CA . THR A 1 72 ? -6.793 -4.738 -5.254 1 98.56 72 THR A CA 1
ATOM 529 C C . THR A 1 72 ? -5.859 -4.953 -4.066 1 98.56 72 THR A C 1
ATOM 531 O O . THR A 1 72 ? -6.195 -4.602 -2.934 1 98.56 72 THR A O 1
ATOM 534 N N . CYS A 1 73 ? -4.75 -5.531 -4.328 1 98.38 73 CYS A N 1
ATOM 535 C CA . CYS A 1 73 ? -3.748 -5.754 -3.293 1 98.38 73 CYS A CA 1
ATOM 536 C C . CYS A 1 73 ? -2.504 -4.91 -3.545 1 98.38 73 CYS A C 1
ATOM 538 O O . CYS A 1 73 ? -2.084 -4.742 -4.691 1 98.38 73 CYS A O 1
ATOM 540 N N . VAL A 1 74 ? -1.962 -4.355 -2.502 1 98.81 74 VAL A N 1
ATOM 541 C CA . VAL A 1 74 ? -0.664 -3.691 -2.535 1 98.81 74 VAL A CA 1
ATOM 542 C C . VAL A 1 74 ? 0.335 -4.465 -1.676 1 98.81 74 VAL A C 1
ATOM 544 O O . VAL A 1 74 ? 0.137 -4.617 -0.468 1 98.81 74 VAL A O 1
ATOM 547 N N . LYS A 1 75 ? 1.352 -4.992 -2.281 1 98.75 75 LYS A N 1
ATOM 548 C CA . LYS A 1 75 ? 2.445 -5.66 -1.581 1 98.75 75 LYS A CA 1
ATOM 549 C C . LYS A 1 75 ? 3.766 -4.926 -1.796 1 98.75 75 LYS A C 1
ATOM 551 O O . LYS A 1 75 ? 4.047 -4.457 -2.9 1 98.75 75 LYS A O 1
ATOM 556 N N . SER A 1 76 ? 4.523 -4.754 -0.744 1 98.81 76 SER A N 1
ATOM 557 C CA . SER A 1 76 ? 5.758 -3.977 -0.79 1 98.81 76 SER A CA 1
ATOM 558 C C . SER A 1 76 ? 6.84 -4.609 0.078 1 98.81 76 SER A C 1
ATOM 560 O O . SER A 1 76 ? 6.539 -5.348 1.018 1 98.81 76 SER A O 1
ATOM 562 N N . GLY A 1 77 ? 8.062 -4.285 -0.265 1 98.69 77 GLY A N 1
ATOM 563 C CA . GLY A 1 77 ? 9.18 -4.762 0.54 1 98.69 77 GLY A CA 1
ATOM 564 C C . GLY A 1 77 ? 10.523 -4.586 -0.138 1 98.69 77 GLY A C 1
ATOM 565 O O . GLY A 1 77 ? 10.617 -3.949 -1.19 1 98.69 77 GLY A O 1
ATOM 566 N N . TYR A 1 78 ? 11.5 -5.066 0.482 1 98.56 78 TYR A N 1
ATOM 567 C CA . TYR A 1 78 ? 12.852 -4.965 -0.049 1 98.56 78 TYR A CA 1
ATOM 568 C C . TYR A 1 78 ? 13.789 -5.949 0.646 1 98.56 78 TYR A C 1
ATOM 570 O O . TYR A 1 78 ? 13.531 -6.359 1.781 1 98.56 78 TYR A O 1
ATOM 578 N N . ILE A 1 79 ? 14.688 -6.383 -0.108 1 97 79 ILE A N 1
ATOM 579 C CA . ILE A 1 79 ? 15.828 -7.078 0.477 1 97 79 ILE A CA 1
ATOM 580 C C . ILE A 1 79 ? 16.781 -6.066 1.104 1 97 79 ILE A C 1
ATOM 582 O O . ILE A 1 79 ? 17.172 -5.082 0.465 1 97 79 ILE A O 1
ATOM 586 N N . THR A 1 80 ? 17.203 -6.316 2.303 1 94.69 80 THR A N 1
ATOM 587 C CA . THR A 1 80 ? 18.109 -5.414 3.002 1 94.69 80 THR A CA 1
ATOM 588 C C . THR A 1 80 ? 19.391 -5.203 2.193 1 94.69 80 THR A C 1
ATOM 590 O O . THR A 1 80 ? 20 -6.168 1.734 1 94.69 80 THR A O 1
ATOM 593 N N . GLY A 1 81 ? 19.719 -3.967 1.926 1 92.5 81 GLY A N 1
ATOM 594 C CA . GLY A 1 81 ? 20.984 -3.654 1.272 1 92.5 81 GLY A CA 1
ATOM 595 C C . GLY A 1 81 ? 20.891 -3.633 -0.241 1 92.5 81 GLY A C 1
ATOM 596 O O . GLY A 1 81 ? 21.844 -3.264 -0.928 1 92.5 81 GLY A O 1
ATOM 597 N N . SER A 1 82 ? 19.734 -4.066 -0.782 1 95.25 82 SER A N 1
ATOM 598 C CA . SER A 1 82 ? 19.547 -4.02 -2.23 1 95.25 82 SER A CA 1
ATOM 599 C C . SER A 1 82 ? 19.375 -2.588 -2.719 1 95.25 82 SER A C 1
ATOM 601 O O . SER A 1 82 ? 19.328 -1.653 -1.917 1 95.25 82 SER A O 1
ATOM 603 N N . GLU A 1 83 ? 19.328 -2.428 -4.012 1 95.94 83 GLU A N 1
ATOM 604 C CA . GLU A 1 83 ? 19.25 -1.098 -4.613 1 95.94 83 GLU A CA 1
ATOM 605 C C . GLU A 1 83 ? 17.859 -0.509 -4.496 1 95.94 83 GLU A C 1
ATOM 607 O O . GLU A 1 83 ? 17.688 0.698 -4.301 1 95.94 83 GLU A O 1
ATOM 612 N N . TYR A 1 84 ? 16.859 -1.396 -4.527 1 97.88 84 TYR A N 1
ATOM 613 C CA . TYR A 1 84 ? 15.492 -0.898 -4.656 1 97.88 84 TYR A CA 1
ATOM 614 C C . TYR A 1 84 ? 14.586 -1.501 -3.588 1 97.88 84 TYR A C 1
ATOM 616 O O . TYR A 1 84 ? 14.883 -2.564 -3.043 1 97.88 84 TYR A O 1
ATOM 624 N N . TYR A 1 85 ? 13.555 -0.817 -3.186 1 98.44 85 TYR A N 1
ATOM 625 C CA . TYR A 1 85 ? 12.359 -1.434 -2.631 1 98.44 85 TYR A CA 1
ATOM 626 C C . TYR A 1 85 ? 11.211 -1.389 -3.631 1 98.44 85 TYR A C 1
ATOM 628 O O . TYR A 1 85 ? 11.18 -0.529 -4.516 1 98.44 85 TYR A O 1
ATOM 636 N N . VAL A 1 86 ? 10.312 -2.352 -3.527 1 98.88 86 VAL A N 1
ATOM 637 C CA . VAL A 1 86 ? 9.25 -2.52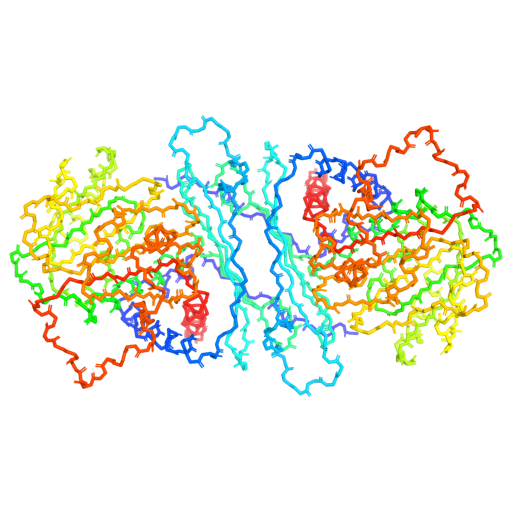9 -4.516 1 98.88 86 VAL A CA 1
ATOM 638 C C . VAL A 1 86 ? 7.898 -2.197 -3.891 1 98.88 86 VAL A C 1
ATOM 640 O O . VAL A 1 86 ? 7.668 -2.479 -2.713 1 98.88 86 VAL A O 1
ATOM 643 N N . ILE A 1 87 ? 7.035 -1.571 -4.582 1 98.88 87 ILE A N 1
ATOM 644 C CA . ILE A 1 87 ? 5.605 -1.447 -4.316 1 98.88 87 ILE A CA 1
ATOM 645 C C . ILE A 1 87 ? 4.809 -1.954 -5.52 1 98.88 87 ILE A C 1
ATOM 647 O O . ILE A 1 87 ? 4.871 -1.369 -6.602 1 98.88 87 ILE A O 1
ATOM 651 N N . LYS A 1 88 ? 4.109 -3 -5.328 1 98.88 88 LYS A N 1
ATOM 652 C CA . LYS A 1 88 ? 3.34 -3.627 -6.398 1 98.88 88 LYS A CA 1
ATOM 653 C C . LYS A 1 88 ? 1.841 -3.496 -6.148 1 98.88 88 LYS A C 1
ATOM 655 O O . LYS A 1 88 ? 1.372 -3.719 -5.027 1 98.88 88 LYS A O 1
ATOM 660 N N . VAL A 1 89 ? 1.133 -3.111 -7.152 1 98.88 89 VAL A N 1
ATOM 661 C CA . VAL A 1 89 ? -0.326 -3.086 -7.137 1 98.88 89 VAL A CA 1
ATOM 662 C C . VAL A 1 89 ? -0.87 -4.176 -8.062 1 98.88 89 VAL A C 1
ATOM 664 O O . VAL A 1 89 ? -0.415 -4.316 -9.195 1 98.88 89 VAL A O 1
ATOM 667 N N . ALA A 1 90 ? -1.734 -4.941 -7.582 1 98.62 90 ALA A N 1
ATOM 668 C CA . ALA A 1 90 ? -2.426 -5.961 -8.367 1 98.62 90 ALA A CA 1
ATOM 669 C C . ALA A 1 90 ? -3.938 -5.859 -8.188 1 98.62 90 ALA A C 1
ATOM 671 O O . ALA A 1 90 ? -4.438 -5.871 -7.062 1 98.62 90 ALA A O 1
ATOM 672 N N . SER A 1 91 ? -4.613 -5.742 -9.227 1 97.94 91 SER A N 1
ATOM 673 C CA . SER A 1 91 ? -6.07 -5.668 -9.227 1 97.94 91 SER A CA 1
ATOM 674 C C . SER A 1 91 ? -6.68 -6.777 -10.078 1 97.94 91 SER A C 1
ATOM 676 O O . SER A 1 91 ? -6.129 -7.148 -11.117 1 97.94 91 SER A O 1
ATOM 678 N N . GLY A 1 92 ? -7.824 -7.34 -9.594 1 96.75 92 GLY A N 1
ATOM 679 C CA . GLY A 1 92 ? -8.5 -8.375 -10.352 1 96.75 92 GLY A CA 1
ATOM 680 C C . GLY A 1 92 ? -9.742 -8.914 -9.664 1 96.75 92 GLY A C 1
ATOM 681 O O . GLY A 1 92 ? -10.172 -8.367 -8.648 1 96.75 92 GLY A O 1
ATOM 682 N N . GLY A 1 93 ? -10.227 -9.977 -10.289 1 95.06 93 GLY A N 1
ATOM 683 C CA . GLY A 1 93 ? -11.445 -10.594 -9.789 1 95.06 93 GLY A CA 1
ATOM 684 C C . GLY A 1 93 ? -12.695 -10.031 -10.43 1 95.06 93 GLY A C 1
ATOM 685 O O . GLY A 1 93 ? -12.734 -8.867 -10.82 1 95.06 93 GLY A O 1
ATOM 686 N N . ASN A 1 94 ? -13.703 -10.797 -10.422 1 93.62 94 ASN A N 1
ATOM 687 C CA . ASN A 1 94 ? -14.953 -10.367 -11.031 1 93.62 94 ASN A CA 1
ATOM 688 C C . ASN A 1 94 ? -15.531 -9.148 -10.312 1 93.62 94 ASN A C 1
ATOM 690 O O . ASN A 1 94 ? -15.703 -9.164 -9.094 1 93.62 94 ASN A O 1
ATOM 694 N N . PRO A 1 95 ? -15.812 -8.047 -11.023 1 94.69 95 PRO A N 1
ATOM 695 C CA . PRO A 1 95 ? -15.898 -7.914 -12.477 1 94.69 95 PRO A CA 1
ATOM 696 C C . PRO A 1 95 ? -14.625 -7.34 -13.102 1 94.69 95 PRO A C 1
ATOM 698 O O . PRO A 1 95 ? -14.609 -7.016 -14.289 1 94.69 95 PRO A O 1
ATOM 701 N N . HIS A 1 96 ? -13.57 -7.152 -12.281 1 95 96 HIS A N 1
ATOM 702 C CA . HIS A 1 96 ? -12.344 -6.547 -12.781 1 95 96 HIS A CA 1
ATOM 703 C C . HIS A 1 96 ? -11.547 -7.531 -13.633 1 95 96 HIS A C 1
ATOM 705 O O . HIS A 1 96 ? -11.531 -8.734 -13.352 1 95 96 HIS A O 1
ATOM 711 N N . GLU A 1 97 ? -10.961 -7 -14.664 1 92.38 97 GLU A N 1
ATOM 712 C CA . GLU A 1 97 ? -9.859 -7.734 -15.289 1 92.38 97 GLU A CA 1
ATOM 713 C C . GLU A 1 97 ? -8.562 -7.539 -14.508 1 92.38 97 GLU A C 1
ATOM 715 O O . GLU A 1 97 ? -8.414 -6.566 -13.773 1 92.38 97 GLU A O 1
ATOM 720 N N . ASN A 1 98 ? -7.699 -8.492 -14.68 1 95 98 ASN A N 1
ATOM 721 C CA . ASN A 1 98 ? -6.414 -8.367 -14 1 95 98 ASN A CA 1
ATOM 722 C C . ASN A 1 98 ? -5.629 -7.156 -14.492 1 95 98 ASN A C 1
ATOM 724 O O . ASN A 1 98 ? -5.641 -6.852 -15.688 1 95 98 ASN A O 1
ATOM 728 N N . SER A 1 99 ? -5.082 -6.43 -13.672 1 96.81 99 SER A N 1
ATOM 729 C CA . SER A 1 99 ? -4.27 -5.246 -13.945 1 96.81 99 SER A CA 1
ATOM 730 C C . SER A 1 99 ? -3.287 -4.977 -12.812 1 96.81 99 SER A C 1
ATOM 732 O O . SER A 1 99 ? -3.238 -5.723 -11.836 1 96.81 99 SER A O 1
ATOM 734 N N . GLY A 1 100 ? -2.488 -3.961 -13 1 97.25 100 GLY A N 1
ATOM 735 C CA . GLY A 1 100 ? -1.53 -3.596 -11.977 1 97.25 100 GLY A CA 1
ATOM 736 C C . GLY A 1 100 ? -0.303 -2.893 -12.523 1 97.25 100 GLY A C 1
ATOM 737 O O . GLY A 1 100 ? -0.283 -2.484 -13.688 1 97.25 100 GLY A O 1
ATOM 738 N N . LEU A 1 101 ? 0.628 -2.678 -11.633 1 98.44 101 LEU A N 1
ATOM 739 C CA . LEU A 1 101 ? 1.938 -2.146 -11.992 1 98.44 101 LEU A CA 1
ATOM 740 C C . LEU A 1 101 ? 2.951 -2.406 -10.883 1 98.44 101 LEU A C 1
ATOM 742 O O . LEU A 1 101 ? 2.58 -2.814 -9.781 1 98.44 101 LEU A O 1
ATOM 746 N N . VAL A 1 102 ? 4.176 -2.221 -11.211 1 98.81 102 VAL A N 1
ATOM 747 C CA . VAL A 1 102 ? 5.262 -2.369 -10.25 1 98.81 102 VAL A CA 1
ATOM 748 C C . VAL A 1 102 ? 6.086 -1.087 -10.195 1 98.81 102 VAL A C 1
ATOM 750 O O . VAL A 1 102 ? 6.477 -0.549 -11.242 1 98.81 102 VAL A O 1
ATOM 753 N N . GLN A 1 103 ? 6.293 -0.613 -9.031 1 98.75 103 GLN A N 1
ATOM 754 C CA . GLN A 1 103 ? 7.129 0.559 -8.781 1 98.75 103 GLN A CA 1
ATOM 755 C C . GLN A 1 103 ? 8.422 0.175 -8.062 1 98.75 103 GLN A C 1
ATOM 757 O O . GLN A 1 103 ? 8.391 -0.557 -7.074 1 98.75 103 GLN A O 1
ATOM 762 N N . LEU A 1 104 ? 9.508 0.658 -8.586 1 98.56 104 LEU A N 1
ATOM 763 C CA . LEU A 1 104 ? 10.797 0.507 -7.918 1 98.56 104 LEU A CA 1
ATOM 764 C C . LEU A 1 104 ? 11.32 1.854 -7.426 1 98.56 104 LEU A C 1
ATOM 766 O O . LEU A 1 104 ? 11.461 2.795 -8.211 1 98.56 104 LEU A O 1
ATOM 770 N N . TYR A 1 105 ? 11.57 1.891 -6.148 1 98.19 105 TYR A N 1
ATOM 771 C CA . TYR A 1 105 ? 12.148 3.074 -5.523 1 98.19 105 TYR A CA 1
ATOM 772 C C . TYR A 1 105 ? 13.586 2.812 -5.086 1 98.19 105 TYR A C 1
ATOM 774 O O . TYR A 1 105 ? 13.914 1.714 -4.629 1 98.19 105 TYR A O 1
ATOM 782 N N . SER A 1 106 ? 14.422 3.838 -5.195 1 97.56 106 SER A N 1
ATOM 783 C CA . SER A 1 106 ? 15.797 3.73 -4.715 1 97.56 106 SER A CA 1
ATOM 784 C C . SER A 1 106 ? 15.844 3.684 -3.191 1 97.56 106 SER A C 1
ATOM 786 O O . SER A 1 106 ? 15.32 4.578 -2.52 1 97.56 106 SER A O 1
ATOM 788 N N . GLN A 1 107 ? 16.484 2.633 -2.623 1 97.31 107 GLN A N 1
ATOM 789 C CA . GLN A 1 107 ? 16.656 2.602 -1.175 1 97.31 107 GLN A CA 1
ATOM 790 C C . GLN A 1 107 ? 17.562 3.738 -0.707 1 97.31 107 GLN A C 1
ATOM 792 O O . GLN A 1 107 ? 17.469 4.188 0.437 1 97.31 107 GLN A O 1
ATOM 797 N N . ARG A 1 108 ? 18.375 4.211 -1.58 1 95.88 108 ARG A N 1
ATOM 798 C CA . ARG A 1 108 ? 19.328 5.254 -1.234 1 95.88 108 ARG A CA 1
ATOM 799 C C . ARG A 1 108 ? 18.656 6.617 -1.147 1 95.88 108 ARG A C 1
ATOM 801 O O . ARG A 1 108 ? 18.953 7.414 -0.257 1 95.88 108 ARG A O 1
ATOM 808 N N . THR A 1 109 ? 17.672 6.898 -2.039 1 96.06 109 THR A N 1
ATOM 809 C CA . THR A 1 109 ? 17.156 8.258 -2.152 1 96.06 109 THR A CA 1
ATOM 810 C C . THR A 1 109 ? 15.68 8.312 -1.791 1 96.06 109 THR A C 1
ATOM 812 O O . THR A 1 109 ? 15.125 9.391 -1.567 1 96.06 109 THR A O 1
ATOM 815 N N . GLY A 1 110 ? 15.008 7.168 -1.822 1 96.88 110 GLY A N 1
ATOM 816 C CA . GLY A 1 110 ? 13.57 7.137 -1.581 1 96.88 110 GLY A CA 1
ATOM 817 C C . GLY A 1 110 ? 12.758 7.586 -2.779 1 96.88 110 GLY A C 1
ATOM 818 O O . GLY A 1 110 ? 11.523 7.648 -2.711 1 96.88 110 GLY A O 1
ATOM 819 N N . LYS A 1 111 ? 13.445 7.867 -3.906 1 97.5 111 LYS A N 1
ATOM 820 C CA . LYS A 1 111 ? 12.766 8.398 -5.086 1 97.5 111 LYS A CA 1
ATOM 821 C C . LYS A 1 111 ? 12.359 7.273 -6.035 1 97.5 111 LYS A C 1
ATOM 823 O O . LYS A 1 111 ? 13.055 6.262 -6.141 1 97.5 111 LYS A O 1
ATOM 828 N N . LEU A 1 112 ? 11.266 7.496 -6.723 1 97.81 112 LEU A N 1
ATOM 829 C CA . LEU A 1 112 ? 10.852 6.562 -7.766 1 97.81 112 LEU A CA 1
ATOM 830 C C . LEU A 1 112 ? 11.906 6.48 -8.867 1 97.81 112 LEU A C 1
ATOM 832 O O . LEU A 1 112 ? 12.242 7.496 -9.484 1 97.81 112 LEU A O 1
ATOM 836 N N . ALA A 1 113 ? 12.406 5.316 -9.102 1 97.06 113 ALA A N 1
ATOM 837 C CA . ALA A 1 113 ? 13.438 5.117 -10.125 1 97.06 113 ALA A CA 1
ATOM 838 C C . ALA A 1 113 ? 12.844 4.516 -11.391 1 97.06 113 ALA A C 1
ATOM 840 O O . ALA A 1 113 ? 13.188 4.922 -12.5 1 97.06 113 ALA A O 1
ATOM 841 N N . VAL A 1 114 ? 11.938 3.537 -11.219 1 97.88 114 VAL A N 1
ATOM 842 C CA . VAL A 1 114 ? 11.398 2.791 -12.352 1 97.88 114 VAL A CA 1
ATOM 843 C C . VAL A 1 114 ? 9.906 2.549 -12.156 1 97.88 114 VAL A C 1
ATOM 845 O O . VAL A 1 114 ? 9.461 2.225 -11.047 1 97.88 114 VAL A O 1
ATOM 848 N N . LEU A 1 115 ? 9.188 2.758 -13.148 1 98.12 115 LEU A N 1
ATOM 849 C CA . LEU A 1 115 ? 7.781 2.383 -13.219 1 98.12 115 LEU A CA 1
ATOM 850 C C . LEU A 1 115 ? 7.555 1.336 -14.305 1 98.12 115 LEU A C 1
ATOM 852 O O . LEU A 1 115 ? 7.785 1.602 -15.484 1 98.12 115 LEU A O 1
ATOM 856 N N . LEU A 1 116 ? 7.152 0.179 -13.906 1 98.56 116 LEU A N 1
ATOM 857 C CA . LEU A 1 116 ? 6.797 -0.879 -14.844 1 98.56 116 LEU A CA 1
ATOM 858 C C . LEU A 1 116 ? 5.289 -0.946 -15.047 1 98.56 116 LEU A C 1
ATOM 860 O O . LEU A 1 116 ? 4.57 -1.502 -14.219 1 98.56 116 LEU A O 1
ATOM 864 N N . LEU A 1 117 ? 4.855 -0.419 -16.125 1 97.94 117 LEU A N 1
ATOM 865 C CA . LEU A 1 117 ? 3.439 -0.478 -16.484 1 97.94 117 LEU A CA 1
ATOM 866 C C . LEU A 1 117 ? 3.098 -1.81 -17.141 1 97.94 117 LEU A C 1
ATOM 868 O O . LEU A 1 117 ? 2.729 -1.848 -18.312 1 97.94 117 LEU A O 1
ATOM 872 N N . ASP A 1 118 ? 3.062 -2.814 -16.344 1 97.88 118 ASP A N 1
ATOM 873 C CA . ASP A 1 118 ? 3.014 -4.184 -16.859 1 97.88 118 ASP A CA 1
ATOM 874 C C . ASP A 1 118 ? 1.575 -4.688 -16.938 1 97.88 118 ASP A C 1
ATOM 876 O O . ASP A 1 118 ? 1.33 -5.809 -17.391 1 97.88 118 ASP A O 1
ATOM 880 N N . ASP A 1 119 ? 0.627 -3.928 -16.438 1 97.38 119 ASP A N 1
ATOM 881 C CA . ASP A 1 119 ? -0.795 -4.254 -16.469 1 97.38 119 ASP A CA 1
ATOM 882 C C . ASP A 1 119 ? -1.067 -5.598 -15.797 1 97.38 119 ASP A C 1
ATOM 884 O O . ASP A 1 119 ? -1.96 -6.34 -16.219 1 97.38 119 ASP A O 1
ATOM 888 N N . GLY A 1 120 ? -0.25 -5.965 -14.812 1 97.94 120 GLY A N 1
ATOM 889 C CA . GLY A 1 120 ? -0.465 -7.168 -14.023 1 97.94 120 GLY A CA 1
ATOM 890 C C . GLY A 1 120 ? 0.343 -8.359 -14.508 1 97.94 120 GLY A C 1
ATOM 891 O O . GLY A 1 120 ? 0.376 -9.398 -13.852 1 97.94 120 GLY A O 1
ATOM 892 N N . LEU A 1 121 ? 1.056 -8.25 -15.617 1 98.31 121 LEU A N 1
ATOM 893 C CA . LEU A 1 121 ? 1.786 -9.359 -16.219 1 98.31 121 LEU A CA 1
ATOM 894 C C . LEU A 1 121 ? 2.824 -9.914 -15.242 1 98.31 121 LEU A C 1
ATOM 896 O O . LEU A 1 121 ? 2.936 -11.125 -15.078 1 98.31 121 LEU A O 1
ATOM 900 N N . LEU A 1 122 ? 3.553 -9.062 -14.633 1 98.81 122 LEU A N 1
ATOM 901 C CA . LEU A 1 122 ? 4.625 -9.508 -13.75 1 98.81 122 LEU A CA 1
ATOM 902 C C . LEU A 1 122 ? 4.066 -10.242 -12.539 1 98.81 122 LEU A C 1
ATOM 904 O O . LEU A 1 122 ? 4.684 -11.18 -12.031 1 98.81 122 LEU A O 1
ATOM 908 N N . THR A 1 123 ? 2.889 -9.789 -12.031 1 98.62 123 THR A N 1
ATOM 909 C CA . THR A 1 123 ? 2.207 -10.531 -10.977 1 98.62 123 THR A CA 1
ATOM 910 C C . THR A 1 123 ? 1.868 -11.945 -11.445 1 98.62 123 THR A C 1
ATOM 912 O O . THR A 1 123 ? 2.1 -12.914 -10.727 1 98.62 123 THR A O 1
ATOM 915 N N . GLU A 1 124 ? 1.376 -12.031 -12.68 1 98.31 124 GLU A N 1
ATOM 916 C CA . GLU A 1 124 ? 0.948 -13.328 -13.211 1 98.31 124 GLU A CA 1
ATOM 917 C C . GLU A 1 124 ? 2.127 -14.281 -13.344 1 98.31 124 GLU A C 1
ATOM 919 O O . GLU A 1 124 ? 2.053 -15.438 -12.914 1 98.31 124 GLU A O 1
ATOM 924 N N . ILE A 1 125 ? 3.248 -13.805 -13.875 1 98.75 125 ILE A N 1
ATOM 925 C CA . ILE A 1 125 ? 4.324 -14.734 -14.219 1 98.75 125 ILE A CA 1
ATOM 926 C C . ILE A 1 125 ? 5.098 -15.109 -12.953 1 98.75 125 ILE A C 1
ATOM 928 O O . ILE A 1 125 ? 5.539 -16.25 -12.805 1 98.75 125 ILE A O 1
ATOM 932 N N . ARG A 1 126 ? 5.262 -14.148 -12.023 1 98.75 126 ARG A N 1
ATOM 933 C CA . ARG A 1 126 ? 5.961 -14.547 -10.805 1 98.75 126 ARG A CA 1
ATOM 934 C C . ARG A 1 126 ? 5.109 -15.492 -9.969 1 98.75 126 ARG A C 1
ATOM 936 O O . ARG A 1 126 ? 5.641 -16.344 -9.258 1 98.75 126 ARG A O 1
ATOM 943 N N . THR A 1 127 ? 3.77 -15.391 -9.969 1 98.75 127 THR A N 1
ATOM 944 C CA . THR A 1 127 ? 2.863 -16.312 -9.297 1 98.75 127 THR A CA 1
ATOM 945 C C . THR A 1 127 ? 2.945 -17.703 -9.93 1 98.75 127 THR A C 1
ATOM 947 O O . THR A 1 127 ? 3.066 -18.703 -9.227 1 98.75 127 THR A O 1
ATOM 950 N N . ALA A 1 128 ? 2.928 -17.703 -11.234 1 98.81 128 ALA A N 1
ATOM 951 C CA . ALA A 1 128 ? 3.018 -18.969 -11.961 1 98.81 128 ALA A CA 1
ATOM 952 C C . ALA A 1 128 ? 4.363 -19.656 -11.711 1 98.81 128 ALA A C 1
ATOM 954 O O . ALA A 1 128 ? 4.434 -20.875 -11.602 1 98.81 128 ALA A O 1
ATOM 955 N N . ALA A 1 129 ? 5.406 -18.844 -11.641 1 98.81 129 ALA A N 1
ATOM 956 C CA . ALA A 1 129 ? 6.738 -19.375 -11.367 1 98.81 129 ALA A CA 1
ATOM 957 C C . ALA A 1 129 ? 6.789 -20.062 -10 1 98.81 129 ALA A C 1
ATOM 959 O O . ALA A 1 129 ? 7.422 -21.109 -9.844 1 98.81 129 ALA A O 1
ATOM 960 N N . ALA A 1 130 ? 6.168 -19.5 -9.031 1 98.75 130 ALA A N 1
ATOM 961 C CA . ALA A 1 130 ? 6.102 -20.109 -7.703 1 98.75 130 ALA A CA 1
ATOM 962 C C . ALA A 1 130 ? 5.383 -21.469 -7.758 1 98.75 130 ALA A C 1
ATOM 964 O O . ALA A 1 130 ? 5.812 -22.422 -7.121 1 98.75 130 ALA A O 1
ATOM 965 N N . GLY A 1 131 ? 4.277 -21.484 -8.469 1 98.69 131 GLY A N 1
ATOM 966 C CA . GLY A 1 131 ? 3.576 -22.75 -8.656 1 98.69 131 GLY A CA 1
ATOM 967 C C . GLY A 1 131 ? 4.426 -23.812 -9.32 1 98.69 131 GLY A C 1
ATOM 968 O O . GLY A 1 131 ? 4.438 -24.969 -8.883 1 98.69 131 GLY A O 1
ATOM 969 N N . ALA A 1 132 ? 5.121 -23.438 -10.352 1 98.5 132 ALA A N 1
ATOM 970 C CA . ALA A 1 132 ? 6.008 -24.359 -11.055 1 98.5 132 ALA A CA 1
ATOM 971 C C . ALA A 1 132 ? 7.113 -24.859 -10.133 1 98.5 132 ALA A C 1
ATOM 973 O O . ALA A 1 132 ? 7.434 -26.047 -10.141 1 98.5 132 ALA A O 1
ATOM 974 N N . LEU A 1 133 ? 7.695 -23.953 -9.367 1 98.06 133 LEU A N 1
ATOM 975 C CA . LEU A 1 133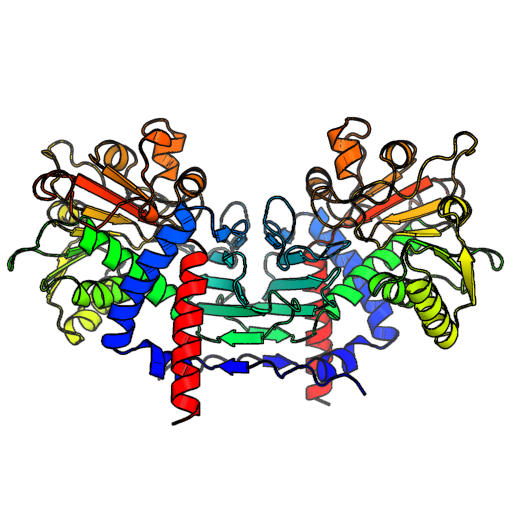 ? 8.734 -24.328 -8.414 1 98.06 133 LEU A CA 1
ATOM 976 C C . LEU A 1 133 ? 8.211 -25.375 -7.438 1 98.06 133 LEU A C 1
ATOM 978 O O . LEU A 1 133 ? 8.867 -26.391 -7.215 1 98.06 133 LEU A O 1
ATOM 982 N N . ALA A 1 134 ? 7.059 -25.141 -6.883 1 97.94 134 ALA A N 1
ATOM 983 C CA . ALA A 1 134 ? 6.484 -26.078 -5.91 1 97.94 134 ALA A CA 1
ATOM 984 C C . ALA A 1 134 ? 6.207 -27.438 -6.547 1 97.94 134 ALA A C 1
ATOM 986 O O . ALA A 1 134 ? 6.465 -28.469 -5.938 1 97.94 134 ALA A O 1
ATOM 987 N N . ALA A 1 135 ? 5.645 -27.422 -7.73 1 97.19 135 ALA A N 1
ATOM 988 C CA . ALA A 1 135 ? 5.398 -28.688 -8.445 1 97.19 135 ALA A CA 1
ATOM 989 C C . ALA A 1 135 ? 6.699 -29.453 -8.656 1 97.19 135 ALA A C 1
ATOM 991 O O . ALA A 1 135 ? 6.746 -30.672 -8.43 1 97.19 135 ALA A O 1
ATOM 992 N N . LYS A 1 136 ? 7.727 -28.75 -9.062 1 95.44 136 LYS A N 1
ATOM 993 C CA . LYS A 1 136 ? 9.039 -29.359 -9.281 1 95.44 136 LYS A CA 1
ATOM 994 C C . LYS A 1 136 ? 9.562 -30 -8 1 95.44 136 LYS A C 1
ATOM 996 O O . LYS A 1 136 ? 10.172 -31.078 -8.047 1 95.44 136 LYS A O 1
ATOM 1001 N N . MET A 1 137 ? 9.289 -29.406 -6.93 1 94.75 137 MET A N 1
ATOM 1002 C CA . MET A 1 137 ? 9.867 -29.828 -5.656 1 94.75 137 MET A CA 1
ATOM 1003 C C . MET A 1 137 ? 9.039 -30.953 -5.027 1 94.75 137 MET A C 1
ATOM 1005 O O . MET A 1 137 ? 9.578 -31.844 -4.371 1 94.75 137 MET A O 1
ATOM 1009 N N . PHE A 1 138 ? 7.676 -30.906 -5.254 1 94.62 138 PHE A N 1
ATOM 1010 C CA . PHE A 1 138 ? 6.863 -31.703 -4.34 1 94.62 138 PHE A CA 1
ATOM 1011 C C . PHE A 1 138 ? 5.945 -32.656 -5.105 1 94.62 138 PHE A C 1
ATOM 1013 O O . PHE A 1 138 ? 5.422 -33.594 -4.539 1 94.62 138 PHE A O 1
ATOM 1020 N N . ALA A 1 139 ? 5.645 -32.312 -6.328 1 94.62 139 ALA A N 1
ATOM 1021 C CA . ALA A 1 139 ? 4.707 -33.156 -7.066 1 94.62 139 ALA A CA 1
ATOM 1022 C C . ALA A 1 139 ? 5.328 -34.5 -7.41 1 94.62 139 ALA A C 1
ATOM 1024 O O . ALA A 1 139 ? 6.535 -34.594 -7.648 1 94.62 139 ALA A O 1
ATOM 1025 N N . PRO A 1 140 ? 4.508 -35.594 -7.445 1 92.19 140 PRO A N 1
ATOM 1026 C CA . PRO A 1 140 ? 5.02 -36.812 -8.016 1 92.19 140 PRO A CA 1
ATOM 1027 C C . PRO A 1 140 ? 5.344 -36.719 -9.508 1 92.19 140 PRO A C 1
ATOM 1029 O O . PRO A 1 140 ? 4.875 -35.781 -10.164 1 92.19 140 PRO A O 1
ATOM 1032 N N . THR A 1 141 ? 6.168 -37.594 -9.953 1 90.75 141 THR A N 1
ATOM 1033 C CA . THR A 1 141 ? 6.422 -37.656 -11.391 1 90.75 141 THR A CA 1
ATOM 1034 C C . THR A 1 141 ? 5.145 -38 -12.148 1 90.75 141 THR A C 1
ATOM 1036 O O . THR A 1 141 ? 4.473 -38.969 -11.828 1 90.75 141 THR A O 1
ATOM 1039 N N . LEU A 1 142 ? 4.844 -37.156 -13.031 1 92.06 142 LEU A N 1
ATOM 1040 C CA . LEU A 1 142 ? 3.631 -37.406 -13.805 1 92.06 142 LEU A CA 1
ATOM 1041 C C . LEU A 1 142 ? 3.896 -38.375 -14.945 1 92.06 142 LEU A C 1
ATOM 1043 O O . LEU A 1 142 ? 4.867 -38.219 -15.695 1 92.06 142 LEU A O 1
ATOM 1047 N N . LYS A 1 143 ? 3.033 -39.312 -15.07 1 90.62 143 LYS A N 1
ATOM 1048 C CA . LYS A 1 143 ? 3.074 -40.25 -16.172 1 90.62 143 LYS A CA 1
ATOM 1049 C C . LYS A 1 143 ? 2.387 -39.688 -17.422 1 90.62 143 LYS A C 1
ATOM 1051 O O . LYS A 1 143 ? 1.719 -38.656 -17.344 1 90.62 143 LYS A O 1
ATOM 1056 N N . ALA A 1 144 ? 2.572 -40.344 -18.531 1 88.38 144 ALA A N 1
ATOM 1057 C CA . ALA A 1 144 ? 2.004 -39.906 -19.797 1 88.38 144 ALA A CA 1
ATOM 1058 C C . ALA A 1 144 ? 0.479 -39.906 -19.75 1 88.38 144 ALA A C 1
ATOM 1060 O O . ALA A 1 144 ? -0.17 -39.094 -20.422 1 88.38 144 ALA A O 1
ATOM 1061 N N . THR A 1 145 ? -0.055 -40.75 -18.906 1 91.88 145 THR A N 1
ATOM 1062 C CA . THR A 1 145 ? -1.504 -40.906 -18.828 1 91.88 145 THR A CA 1
ATOM 1063 C C . THR A 1 145 ? -2.088 -39.969 -17.766 1 91.88 145 THR A C 1
ATOM 1065 O O . THR A 1 145 ? -3.309 -39.844 -17.656 1 91.88 145 THR A O 1
ATOM 1068 N N . ASP A 1 146 ? -1.22 -39.375 -17 1 95.56 146 ASP A N 1
ATOM 1069 C CA . ASP A 1 146 ? -1.697 -38.5 -15.93 1 95.56 146 ASP A CA 1
ATOM 1070 C C . ASP A 1 146 ? -2.176 -37.156 -16.469 1 95.56 146 ASP A C 1
ATOM 1072 O O . ASP A 1 146 ? -1.904 -36.812 -17.625 1 95.56 146 ASP A O 1
ATOM 1076 N N . SER A 1 147 ? -3 -36.531 -15.68 1 97.81 147 SER A N 1
ATOM 1077 C CA . SER A 1 147 ? -3.443 -35.156 -15.977 1 97.81 147 SER A CA 1
ATOM 1078 C C . SER A 1 147 ? -3.137 -34.219 -14.82 1 97.81 147 SER A C 1
ATOM 1080 O O . SER A 1 147 ? -3.184 -34.625 -13.656 1 97.81 147 SER A O 1
ATOM 1082 N N . VAL A 1 148 ? -2.811 -33 -15.219 1 98.62 148 VAL A N 1
ATOM 1083 C CA . VAL A 1 148 ? -2.836 -31.922 -14.234 1 98.62 148 VAL A CA 1
ATOM 1084 C C . VAL A 1 148 ? -4.277 -31.516 -13.953 1 98.62 148 VAL A C 1
ATOM 1086 O O . VAL A 1 148 ? -5.043 -31.234 -14.875 1 98.62 148 VAL A O 1
ATOM 1089 N N . GLY A 1 149 ? -4.711 -31.578 -12.672 1 98.69 149 GLY A N 1
ATOM 1090 C CA . GLY A 1 149 ? -6.008 -31.047 -12.297 1 98.69 149 GLY A CA 1
ATOM 1091 C C . GLY A 1 149 ? -6.008 -29.547 -12.133 1 98.69 149 GLY A C 1
ATOM 1092 O O . GLY A 1 149 ? -5.176 -28.984 -11.406 1 98.69 149 GLY A O 1
ATOM 1093 N N . MET A 1 150 ? -6.914 -28.828 -12.82 1 98.88 150 MET A N 1
ATOM 1094 C CA . MET A 1 150 ? -7.012 -27.375 -12.758 1 98.88 150 MET A CA 1
ATOM 1095 C C . MET A 1 150 ? -8.375 -26.938 -12.234 1 98.88 150 MET A C 1
ATOM 1097 O O . MET A 1 150 ? -9.398 -27.203 -12.867 1 98.88 150 MET A O 1
ATOM 1101 N N . LEU A 1 151 ? -8.375 -26.406 -11.016 1 98.81 151 LEU A N 1
ATOM 1102 C CA . LEU A 1 151 ? -9.594 -25.828 -10.461 1 98.81 151 LEU A CA 1
ATOM 1103 C C . LEU A 1 151 ? -9.664 -24.328 -10.75 1 98.81 151 LEU A C 1
ATOM 1105 O O . LEU A 1 151 ? -9.031 -23.531 -10.055 1 98.81 151 LEU A O 1
ATOM 1109 N N . GLY A 1 152 ? -10.523 -23.938 -11.664 1 98.25 152 GLY A N 1
ATOM 1110 C CA . GLY A 1 152 ? -10.602 -22.578 -12.172 1 98.25 152 GLY A CA 1
ATOM 1111 C C . GLY A 1 152 ? -10.172 -22.453 -13.617 1 98.25 152 GLY A C 1
ATOM 1112 O O . GLY A 1 152 ? -9.453 -23.312 -14.133 1 98.25 152 GLY A O 1
ATOM 1113 N N . SER A 1 153 ? -10.633 -21.422 -14.266 1 97.94 153 SER A N 1
ATOM 1114 C CA . SER A 1 153 ? -10.375 -21.234 -15.688 1 97.94 153 SER A CA 1
ATOM 1115 C C . SER A 1 153 ? -9.992 -19.797 -16 1 97.94 153 SER A C 1
ATOM 1117 O O . SER A 1 153 ? -10.203 -19.328 -17.125 1 97.94 153 SER A O 1
ATOM 1119 N N . GLY A 1 154 ? -9.492 -19.031 -15.039 1 96.5 154 GLY A N 1
ATOM 1120 C CA . GLY A 1 154 ? -9.148 -17.641 -15.211 1 96.5 154 GLY A CA 1
ATOM 1121 C C . GLY A 1 154 ? -7.734 -17.422 -15.711 1 96.5 154 GLY A C 1
ATOM 1122 O O . GLY A 1 154 ? -7.133 -18.312 -16.297 1 96.5 154 GLY A O 1
ATOM 1123 N N . ILE A 1 155 ? -7.242 -16.25 -15.484 1 96.88 155 ILE A N 1
ATOM 1124 C CA . ILE A 1 155 ? -5.961 -15.812 -16.016 1 96.88 155 ILE A CA 1
ATOM 1125 C C . ILE A 1 155 ? -4.828 -16.609 -15.375 1 96.88 155 ILE A C 1
ATOM 1127 O O . ILE A 1 155 ? -3.902 -17.047 -16.062 1 96.88 155 ILE A O 1
ATOM 1131 N N . GLN A 1 156 ? -4.93 -16.812 -14.102 1 97.62 156 GLN A N 1
ATOM 1132 C CA . GLN A 1 156 ? -3.861 -17.547 -13.438 1 97.62 156 GLN A CA 1
ATOM 1133 C C . GLN A 1 156 ? -3.867 -19.016 -13.844 1 97.62 156 GLN A C 1
ATOM 1135 O O . GLN A 1 156 ? -2.812 -19.656 -13.922 1 97.62 156 GLN A O 1
ATOM 1140 N N . ALA A 1 157 ? -5.043 -19.562 -14.078 1 98.62 157 ALA A N 1
ATOM 1141 C CA . ALA A 1 157 ? -5.094 -20.938 -14.562 1 98.62 157 ALA A CA 1
ATOM 1142 C C . ALA A 1 157 ? -4.242 -21.109 -15.812 1 98.62 157 ALA A C 1
ATOM 1144 O O . ALA A 1 157 ? -3.541 -22.109 -15.969 1 98.62 157 ALA A O 1
ATOM 1145 N N . ARG A 1 158 ? -4.25 -20.172 -16.719 1 98.56 158 ARG A N 1
ATOM 1146 C CA . ARG A 1 158 ? -3.494 -20.203 -17.969 1 98.56 158 ARG A CA 1
ATOM 1147 C C . ARG A 1 158 ? -1.997 -20.094 -17.703 1 98.56 158 ARG A C 1
ATOM 1149 O O . ARG A 1 158 ? -1.21 -20.891 -18.188 1 98.56 158 ARG A O 1
ATOM 1156 N N . PHE A 1 159 ? -1.634 -19.109 -16.875 1 98.62 159 PHE A N 1
ATOM 1157 C CA . PHE A 1 159 ? -0.218 -18.875 -16.609 1 98.62 159 PHE A CA 1
ATOM 1158 C C . PHE A 1 159 ? 0.395 -20.031 -15.844 1 98.62 159 PHE A C 1
ATOM 1160 O O . PHE A 1 159 ? 1.559 -20.375 -16.062 1 98.62 159 PHE A O 1
ATOM 1167 N N . GLN A 1 160 ? -0.375 -20.656 -14.945 1 98.81 160 GLN A N 1
ATOM 1168 C CA . GLN A 1 160 ? 0.131 -21.828 -14.219 1 98.81 160 GLN A CA 1
ATOM 1169 C C . GLN A 1 160 ? 0.508 -22.953 -15.18 1 98.81 160 GLN A C 1
ATOM 1171 O O . GLN A 1 160 ? 1.578 -23.547 -15.055 1 98.81 160 GLN A O 1
ATOM 1176 N N . LEU A 1 161 ? -0.331 -23.219 -16.156 1 98.69 161 LEU A N 1
ATOM 1177 C CA . LEU A 1 161 ? -0.027 -24.266 -17.125 1 98.69 161 LEU A CA 1
ATOM 1178 C C . LEU A 1 161 ? 1.199 -23.891 -17.953 1 98.69 161 LEU A C 1
ATOM 1180 O O . LEU A 1 161 ? 2.061 -24.734 -18.203 1 98.69 161 LEU A O 1
ATOM 1184 N N . ARG A 1 162 ? 1.275 -22.625 -18.375 1 98.5 162 ARG A N 1
ATOM 1185 C CA . ARG A 1 162 ? 2.393 -22.172 -19.188 1 98.5 162 ARG A CA 1
ATOM 1186 C C . ARG A 1 162 ? 3.721 -22.375 -18.469 1 98.5 162 ARG A C 1
ATOM 1188 O O . ARG A 1 162 ? 4.711 -22.781 -19.094 1 98.5 162 ARG A O 1
ATOM 1195 N N . TYR A 1 163 ? 3.725 -22.156 -17.203 1 98.75 163 TYR A N 1
ATOM 1196 C CA . TYR A 1 163 ? 4.973 -22.297 -16.469 1 98.75 163 TYR A CA 1
ATOM 1197 C C . TYR A 1 163 ? 5.211 -23.75 -16.078 1 98.75 163 TYR A C 1
ATOM 1199 O O . TYR A 1 163 ? 6.355 -24.219 -16.047 1 98.75 163 TYR A O 1
ATOM 1207 N N . LEU A 1 164 ? 4.148 -24.516 -15.781 1 98.06 164 LEU A N 1
ATOM 1208 C CA . LEU A 1 164 ? 4.301 -25.938 -15.5 1 98.06 164 LEU A CA 1
ATOM 1209 C C . LEU A 1 164 ? 4.938 -26.672 -16.672 1 98.06 164 LEU A C 1
ATOM 1211 O O . LEU A 1 164 ? 5.672 -27.641 -16.484 1 98.06 164 LEU A O 1
ATOM 1215 N N . ALA A 1 165 ? 4.695 -26.156 -17.859 1 97.19 165 ALA A N 1
ATOM 1216 C CA . ALA A 1 165 ? 5.23 -26.766 -19.078 1 97.19 165 ALA A CA 1
ATOM 1217 C C . ALA A 1 165 ? 6.754 -26.812 -19.047 1 97.19 165 ALA A C 1
ATOM 1219 O O . ALA A 1 165 ? 7.379 -27.594 -19.766 1 97.19 165 ALA A O 1
ATOM 1220 N N . HIS A 1 166 ? 7.375 -25.984 -18.219 1 96.44 166 HIS A N 1
ATOM 1221 C CA . HIS A 1 166 ? 8.828 -25.906 -18.156 1 96.44 166 HIS A CA 1
ATOM 1222 C C . HIS A 1 166 ? 9.383 -26.859 -17.109 1 96.44 166 HIS A C 1
ATOM 1224 O O . HIS A 1 166 ? 10.602 -27.062 -17.031 1 96.44 166 HIS A O 1
ATOM 1230 N N . VAL A 1 167 ? 8.484 -27.531 -16.328 1 95.12 167 VAL A N 1
ATOM 1231 C CA . VAL A 1 167 ? 9.023 -28.344 -15.25 1 95.12 167 VAL A CA 1
ATOM 1232 C C . VAL A 1 167 ? 8.438 -29.75 -15.32 1 95.12 167 VAL A C 1
ATOM 1234 O O . VAL A 1 167 ? 8.805 -30.609 -14.523 1 95.12 167 VAL A O 1
ATOM 1237 N N . THR A 1 168 ? 7.527 -30.062 -16.203 1 95.06 168 THR A N 1
ATOM 1238 C CA . THR A 1 168 ? 6.98 -31.391 -16.469 1 95.06 168 THR A CA 1
ATOM 1239 C C . THR A 1 168 ? 6.684 -31.578 -17.953 1 95.06 168 THR A C 1
ATOM 1241 O O . THR A 1 168 ? 6.375 -30.609 -18.656 1 95.06 168 THR A O 1
ATOM 1244 N N . ASP A 1 169 ? 6.66 -32.812 -18.422 1 95.38 169 ASP A N 1
ATOM 1245 C CA . ASP A 1 169 ? 6.359 -33.156 -19.812 1 95.38 169 ASP A CA 1
ATOM 1246 C C . ASP A 1 169 ? 4.867 -33.406 -20 1 95.38 169 ASP A C 1
ATOM 1248 O O . ASP A 1 169 ? 4.395 -33.5 -21.141 1 95.38 169 ASP A O 1
ATOM 1252 N N . CYS A 1 170 ? 4.164 -33.5 -18.891 1 97 170 CYS A N 1
ATOM 1253 C CA . CYS A 1 170 ? 2.729 -33.719 -18.984 1 97 170 CYS A CA 1
ATOM 1254 C C . CYS A 1 170 ? 2.033 -32.625 -19.75 1 97 170 CYS A C 1
ATOM 1256 O O . CYS A 1 170 ? 2.295 -31.438 -19.531 1 97 170 CYS A O 1
ATOM 1258 N N . ARG A 1 171 ? 1.138 -33.031 -20.688 1 97.88 171 ARG A N 1
ATOM 1259 C CA . ARG A 1 171 ? 0.412 -32.062 -21.484 1 97.88 171 ARG A CA 1
ATOM 1260 C C . ARG A 1 171 ? -1.094 -32.281 -21.391 1 97.88 171 ARG A C 1
ATOM 1262 O O . ARG A 1 171 ? -1.861 -31.672 -22.141 1 97.88 171 ARG A O 1
ATOM 1269 N N . ASN A 1 172 ? -1.532 -33.156 -20.453 1 98.56 172 ASN A N 1
ATOM 1270 C CA . ASN A 1 172 ? -2.949 -33.375 -20.203 1 98.56 172 ASN A CA 1
ATOM 1271 C C . ASN A 1 172 ? -3.457 -32.562 -19.016 1 98.56 172 ASN A C 1
ATOM 1273 O O . ASN A 1 172 ? -2.771 -32.438 -18 1 98.56 172 ASN A O 1
ATOM 1277 N N . VAL A 1 173 ? -4.645 -32 -19.203 1 98.62 173 VAL A N 1
ATOM 1278 C CA . VAL A 1 173 ? -5.238 -31.188 -18.141 1 98.62 173 VAL A CA 1
ATOM 1279 C C . VAL A 1 173 ? -6.707 -31.578 -17.969 1 98.62 173 VAL A C 1
ATOM 1281 O O . VAL A 1 173 ? -7.426 -31.781 -18.953 1 98.62 173 VAL A O 1
ATOM 1284 N N . LEU A 1 174 ? -7.113 -31.797 -16.781 1 98.81 174 LEU A N 1
ATOM 1285 C CA . LEU A 1 174 ? -8.516 -31.891 -16.391 1 98.81 174 LEU A CA 1
ATOM 1286 C C . LEU A 1 174 ? -8.969 -30.625 -15.664 1 98.81 174 LEU A C 1
ATOM 1288 O O . LEU A 1 174 ? -8.461 -30.312 -14.586 1 98.81 174 LEU A O 1
ATOM 1292 N N . VAL A 1 175 ? -9.961 -29.891 -16.266 1 98.88 175 VAL A N 1
ATOM 1293 C CA . VAL A 1 175 ? -10.281 -28.562 -15.742 1 98.88 175 VAL A CA 1
ATOM 1294 C C . VAL A 1 175 ? -11.727 -28.547 -15.25 1 98.88 175 VAL A C 1
ATOM 1296 O O . VAL A 1 175 ? -12.609 -29.125 -15.883 1 98.88 175 VAL A O 1
ATOM 1299 N N . TRP A 1 176 ? -11.891 -27.938 -14.102 1 98.56 176 TRP A N 1
ATOM 1300 C CA . TRP A 1 176 ? -13.211 -27.594 -13.586 1 98.56 176 TRP A CA 1
ATOM 1301 C C . TRP A 1 176 ? -13.352 -26.078 -13.414 1 98.56 176 TRP A C 1
ATOM 1303 O O . TRP A 1 176 ? -12.414 -25.406 -13 1 98.56 176 TRP A O 1
ATOM 1313 N N . GLY A 1 177 ? -14.508 -25.5 -13.727 1 97 177 GLY A N 1
ATOM 1314 C CA . GLY A 1 177 ? -14.891 -24.109 -13.484 1 97 177 GLY A CA 1
ATOM 1315 C C . GLY A 1 177 ? -16.375 -23.922 -13.273 1 97 177 GLY A C 1
ATOM 1316 O O . GLY A 1 177 ? -17.172 -24.797 -13.641 1 97 177 GLY A O 1
ATOM 1317 N N . ARG A 1 178 ? -16.781 -22.891 -12.711 1 91.31 178 ARG A N 1
ATOM 1318 C CA . ARG A 1 178 ? -18.172 -22.641 -12.352 1 91.31 178 ARG A CA 1
ATOM 1319 C C . ARG A 1 178 ? -19 -22.297 -13.586 1 91.31 178 ARG A C 1
ATOM 1321 O O . ARG A 1 178 ? -20.188 -22.656 -13.656 1 91.31 178 ARG A O 1
ATOM 1328 N N . THR A 1 179 ? -18.344 -21.562 -14.5 1 92.62 179 THR A N 1
ATOM 1329 C CA . THR A 1 179 ? -19.062 -21.062 -15.672 1 92.62 179 THR A CA 1
ATOM 1330 C C . THR A 1 179 ? -18.656 -21.844 -16.922 1 92.62 179 THR A C 1
ATOM 1332 O O . THR A 1 179 ? -17.5 -21.766 -17.359 1 92.62 179 THR A O 1
ATOM 1335 N N . GLU A 1 180 ? -19.594 -22.484 -17.531 1 96 180 GLU A N 1
ATOM 1336 C CA . GLU A 1 180 ? -19.328 -23.344 -18.688 1 96 180 GLU A CA 1
ATOM 1337 C C . GLU A 1 180 ? -18.672 -22.547 -19.828 1 96 180 GLU A C 1
ATOM 1339 O O . GLU A 1 180 ? -17.719 -23.031 -20.453 1 96 180 GLU A O 1
ATOM 1344 N N . GLU A 1 181 ? -19.172 -21.406 -20.016 1 96.62 181 GLU A N 1
ATOM 1345 C CA . GLU A 1 181 ? -18.641 -20.578 -21.094 1 96.62 181 GLU A CA 1
ATOM 1346 C C . GLU A 1 181 ? -17.172 -20.266 -20.875 1 96.62 181 GLU A C 1
ATOM 1348 O O . GLU A 1 181 ? -16.375 -20.328 -21.812 1 96.62 181 GLU A O 1
ATOM 1353 N N . LYS A 1 182 ? -16.797 -19.984 -19.672 1 96.25 182 LYS A N 1
ATOM 1354 C CA . LYS A 1 182 ? -15.414 -19.656 -19.344 1 96.25 182 LYS A CA 1
ATOM 1355 C C . LYS A 1 182 ? -14.523 -20.891 -19.438 1 96.25 182 LYS A C 1
ATOM 1357 O O . LYS A 1 182 ? -13.383 -20.812 -19.906 1 96.25 182 LYS A O 1
ATOM 1362 N N . VAL A 1 183 ? -15.031 -22.031 -19.047 1 98.31 183 VAL A N 1
ATOM 1363 C CA . VAL A 1 183 ? -14.281 -23.281 -19.125 1 98.31 183 VAL A CA 1
ATOM 1364 C C . VAL A 1 183 ? -14.016 -23.641 -20.578 1 98.31 183 VAL A C 1
ATOM 1366 O O . VAL A 1 183 ? -12.906 -24.047 -20.938 1 98.31 183 VAL A O 1
ATOM 1369 N N . ASN A 1 184 ? -15.031 -23.422 -21.422 1 98.38 184 ASN A N 1
ATOM 1370 C CA . ASN A 1 184 ? -14.883 -23.719 -22.844 1 98.38 184 ASN A CA 1
ATOM 1371 C C . ASN A 1 184 ? -13.859 -22.797 -23.5 1 98.38 184 ASN A C 1
ATOM 1373 O O . ASN A 1 184 ? -13.07 -23.234 -24.344 1 98.38 184 ASN A O 1
ATOM 1377 N N . LYS A 1 185 ? -13.945 -21.562 -23.125 1 98.38 185 LYS A N 1
ATOM 1378 C CA . LYS A 1 185 ? -12.953 -20.625 -23.656 1 98.38 185 LYS A CA 1
ATOM 1379 C C . LYS A 1 185 ? -11.547 -21.016 -23.219 1 98.38 185 LYS A C 1
ATOM 1381 O O . LYS A 1 185 ? -10.609 -20.984 -24.016 1 98.38 185 LYS A O 1
ATOM 1386 N N . TYR A 1 186 ? -11.445 -21.375 -22 1 98.5 186 TYR A N 1
ATOM 1387 C CA . TYR A 1 186 ? -10.172 -21.844 -21.469 1 98.5 186 TYR A CA 1
ATOM 1388 C C . TYR A 1 186 ? -9.672 -23.047 -22.266 1 98.5 186 TYR A C 1
ATOM 1390 O O . TYR A 1 186 ? -8.5 -23.094 -22.656 1 98.5 186 TYR A O 1
ATOM 1398 N N . LYS A 1 187 ? -10.469 -24.031 -22.453 1 98.75 187 LYS A N 1
ATOM 1399 C CA . LYS A 1 187 ? -10.133 -25.234 -23.203 1 98.75 187 LYS A CA 1
ATOM 1400 C C . LYS A 1 187 ? -9.609 -24.891 -24.594 1 98.75 187 LYS A C 1
ATOM 1402 O O . LYS A 1 187 ? -8.531 -25.344 -25 1 98.75 187 LYS A O 1
ATOM 1407 N N . ARG A 1 188 ? -10.344 -24.031 -25.281 1 98.62 188 ARG A N 1
ATOM 1408 C CA . ARG A 1 188 ? -9.945 -23.641 -26.625 1 98.62 188 ARG A CA 1
ATOM 1409 C C . ARG A 1 188 ? -8.586 -22.953 -26.625 1 98.62 188 ARG A C 1
ATOM 1411 O O . ARG A 1 188 ? -7.719 -23.281 -27.438 1 98.62 188 ARG A O 1
ATOM 1418 N N . ASP A 1 189 ? -8.406 -22.031 -25.703 1 98.56 189 ASP A N 1
ATOM 1419 C CA . ASP A 1 189 ? -7.176 -21.25 -25.625 1 98.56 189 ASP A CA 1
ATOM 1420 C C . ASP A 1 189 ? -5.977 -22.156 -25.328 1 98.56 189 ASP A C 1
ATOM 1422 O O . ASP A 1 189 ? -4.934 -22.047 -25.969 1 98.56 189 ASP A O 1
ATOM 1426 N N . MET A 1 190 ? -6.125 -23.062 -24.359 1 98.69 190 MET A N 1
ATOM 1427 C CA . MET A 1 190 ? -4.996 -23.875 -23.922 1 98.69 190 MET A CA 1
ATOM 1428 C C . MET A 1 190 ? -4.691 -24.969 -24.953 1 98.69 190 MET A C 1
ATOM 1430 O O . MET A 1 190 ? -3.533 -25.344 -25.125 1 98.69 190 MET A O 1
ATOM 1434 N N . GLU A 1 191 ? -5.699 -25.516 -25.609 1 98.75 191 GLU A N 1
ATOM 1435 C CA . GLU A 1 191 ? -5.465 -26.484 -26.672 1 98.75 191 GLU A CA 1
ATOM 1436 C C . GLU A 1 191 ? -4.672 -25.859 -27.828 1 98.75 191 GLU A C 1
ATOM 1438 O O . GLU A 1 191 ? -3.824 -26.531 -28.422 1 98.75 191 GLU A O 1
ATOM 1443 N N . ALA A 1 192 ? -4.961 -24.578 -28.062 1 98.5 192 ALA A N 1
ATOM 1444 C CA . ALA A 1 192 ? -4.219 -23.859 -29.094 1 98.5 192 ALA A CA 1
ATOM 1445 C C . ALA A 1 192 ? -2.748 -23.719 -28.719 1 98.5 192 ALA A C 1
ATOM 1447 O O . ALA A 1 192 ? -1.89 -23.531 -29.578 1 98.5 192 ALA A O 1
ATOM 1448 N N . GLU A 1 193 ? -2.48 -23.891 -27.438 1 97.88 193 GLU A N 1
ATOM 1449 C CA . GLU A 1 193 ? -1.107 -23.75 -26.969 1 97.88 193 GLU A CA 1
ATOM 1450 C C . GLU A 1 193 ? -0.445 -25.125 -26.812 1 97.88 193 GLU A C 1
ATOM 1452 O O . GLU A 1 193 ? 0.675 -25.219 -26.312 1 97.88 193 GLU A O 1
ATOM 1457 N N . GLY A 1 194 ? -1.145 -26.234 -27.156 1 97.69 194 GLY A N 1
ATOM 1458 C CA . GLY A 1 194 ? -0.524 -27.547 -27.203 1 97.69 194 GLY A CA 1
ATOM 1459 C C . GLY A 1 194 ? -0.948 -28.453 -26.078 1 97.69 194 GLY A C 1
ATOM 1460 O O . GLY A 1 194 ? -0.448 -29.578 -25.953 1 97.69 194 GLY A O 1
ATOM 1461 N N . TRP A 1 195 ? -1.869 -28.031 -25.281 1 98.31 195 TRP A N 1
ATOM 1462 C CA . TRP A 1 195 ? -2.375 -28.859 -24.188 1 98.31 195 TRP A CA 1
ATOM 1463 C C . TRP A 1 195 ? -3.547 -29.719 -24.656 1 98.31 195 TRP A C 1
ATOM 1465 O O . TRP A 1 195 ? -4.238 -29.359 -25.609 1 98.31 195 TRP A O 1
ATOM 1475 N N . GLN A 1 196 ? -3.715 -30.844 -24.047 1 98.62 196 GLN A N 1
ATOM 1476 C CA . GLN A 1 196 ? -4.918 -31.672 -24.188 1 98.62 196 GLN A CA 1
ATOM 1477 C C . GLN A 1 196 ? -5.859 -31.469 -23 1 98.62 196 GLN A C 1
ATOM 1479 O O . GLN A 1 196 ? -5.586 -31.938 -21.891 1 98.62 196 GLN A O 1
ATOM 1484 N N . VAL A 1 197 ? -7.008 -30.844 -23.266 1 98.75 197 VAL A N 1
ATOM 1485 C CA . VAL A 1 197 ? -7.832 -30.375 -22.156 1 98.75 197 VAL A CA 1
ATOM 1486 C C . VAL A 1 197 ? -9.133 -31.172 -22.109 1 98.75 197 VAL A C 1
ATOM 1488 O O . VAL A 1 197 ? -9.859 -31.25 -23.094 1 98.75 197 VAL A O 1
ATOM 1491 N N . GLN A 1 198 ? -9.383 -31.781 -21.047 1 98.62 198 GLN A N 1
ATOM 1492 C CA . GLN A 1 198 ? -10.68 -32.344 -20.719 1 98.62 198 GLN A CA 1
ATOM 1493 C C . GLN A 1 198 ? -11.391 -31.531 -19.641 1 98.62 198 GLN A C 1
ATOM 1495 O O . GLN A 1 198 ? -10.734 -30.875 -18.828 1 98.62 198 GLN A O 1
ATOM 1500 N N . THR A 1 199 ? -12.695 -31.547 -19.672 1 98.5 199 THR A N 1
ATOM 1501 C CA . THR A 1 199 ? -13.477 -30.812 -18.688 1 98.5 199 THR A CA 1
ATOM 1502 C C . THR A 1 199 ? -14.266 -31.766 -17.797 1 98.5 199 THR A C 1
ATOM 1504 O O . THR A 1 199 ? -14.484 -32.938 -18.156 1 98.5 199 THR A O 1
ATOM 1507 N N . THR A 1 200 ? -14.562 -31.359 -16.609 1 97.94 200 THR A N 1
ATOM 1508 C CA . THR A 1 200 ? -15.406 -32.125 -15.711 1 97.94 200 THR A CA 1
ATOM 1509 C C . THR A 1 200 ? -16.422 -31.219 -15.016 1 97.94 200 THR A C 1
ATOM 1511 O O . THR A 1 200 ? -16.156 -30.047 -14.789 1 97.94 200 THR A O 1
ATOM 1514 N N . ASN A 1 201 ? -17.562 -31.766 -14.68 1 96.69 201 ASN A N 1
ATOM 1515 C CA . ASN A 1 201 ? -18.578 -31.047 -13.93 1 96.69 201 ASN A CA 1
ATOM 1516 C C . ASN A 1 201 ? -18.5 -31.344 -12.438 1 96.69 201 ASN A C 1
ATOM 1518 O O . ASN A 1 201 ? -19.219 -30.734 -11.633 1 96.69 201 ASN A O 1
ATOM 1522 N N . ASP A 1 202 ? -17.656 -32.312 -12.062 1 96.38 202 ASP A N 1
ATOM 1523 C CA . ASP A 1 202 ? -17.438 -32.656 -10.664 1 96.38 202 ASP A CA 1
ATOM 1524 C C . ASP A 1 202 ? -16.016 -32.281 -10.227 1 96.38 202 ASP A C 1
ATOM 1526 O O . ASP A 1 202 ? -15.055 -32.969 -10.578 1 96.38 202 ASP A O 1
ATOM 1530 N N . PRO A 1 203 ? -15.922 -31.281 -9.367 1 97 203 PRO A N 1
ATOM 1531 C CA . PRO A 1 203 ? -14.578 -30.859 -8.969 1 97 203 PRO A CA 1
ATOM 1532 C C . PRO A 1 203 ? -13.812 -31.938 -8.211 1 97 203 PRO A C 1
ATOM 1534 O O . PRO A 1 203 ? -12.578 -31.953 -8.234 1 97 203 PRO A O 1
ATOM 1537 N N . GLN A 1 204 ? -14.477 -32.906 -7.605 1 95.62 204 GLN A N 1
ATOM 1538 C CA . GLN A 1 204 ? -13.812 -33.938 -6.809 1 95.62 204 GLN A CA 1
ATOM 1539 C C . GLN A 1 204 ? -12.992 -34.875 -7.695 1 95.62 204 GLN A C 1
ATOM 1541 O O . GLN A 1 204 ? -12.078 -35.531 -7.215 1 95.62 204 GLN A O 1
ATOM 1546 N N . ARG A 1 205 ? -13.281 -34.906 -8.984 1 95.25 205 ARG A N 1
ATOM 1547 C CA . ARG A 1 205 ? -12.523 -35.75 -9.922 1 95.25 205 ARG A CA 1
ATOM 1548 C C . ARG A 1 205 ? -11.07 -35.281 -10.023 1 95.25 205 ARG A C 1
ATOM 1550 O O . ARG A 1 205 ? -10.188 -36.031 -10.391 1 95.25 205 ARG A O 1
ATOM 1557 N N . LEU A 1 206 ? -10.844 -34.031 -9.68 1 97.19 206 LEU A N 1
ATOM 1558 C CA . LEU A 1 206 ? -9.484 -33.469 -9.734 1 97.19 206 LEU A CA 1
ATOM 1559 C C . LEU A 1 206 ? -8.578 -34.156 -8.727 1 97.19 206 LEU A C 1
ATOM 1561 O O . LEU A 1 206 ? -7.363 -34.219 -8.914 1 97.19 206 LEU A O 1
ATOM 1565 N N . LEU A 1 207 ? -9.117 -34.719 -7.641 1 94.44 207 LEU A N 1
ATOM 1566 C CA . LEU A 1 207 ? -8.344 -35.344 -6.574 1 94.44 207 LEU A CA 1
ATOM 1567 C C . LEU A 1 207 ? -7.672 -36.625 -7.066 1 94.44 207 LEU A C 1
ATOM 1569 O O . LEU A 1 207 ? -6.797 -37.156 -6.391 1 94.44 207 LEU A O 1
ATOM 1573 N N . ARG A 1 208 ? -8.031 -37.031 -8.289 1 92.31 208 ARG A N 1
ATOM 1574 C CA . ARG A 1 208 ? -7.406 -38.219 -8.875 1 92.31 208 ARG A CA 1
ATOM 1575 C C . ARG A 1 208 ? -6.129 -37.844 -9.625 1 92.31 208 ARG A C 1
ATOM 1577 O O . ARG A 1 208 ? -5.355 -38.719 -10.016 1 92.31 208 ARG A O 1
ATOM 1584 N N . CYS A 1 209 ? -5.922 -36.594 -9.867 1 96.12 209 CYS A N 1
ATOM 1585 C CA . CYS A 1 209 ? -4.719 -36.094 -10.531 1 96.12 209 CYS A CA 1
ATOM 1586 C C . CYS A 1 209 ? -3.549 -36.031 -9.562 1 96.12 209 CYS A C 1
ATOM 1588 O O . CYS A 1 209 ? -3.721 -35.625 -8.406 1 96.12 209 CYS A O 1
ATOM 1590 N N . PRO A 1 210 ? -2.344 -36.406 -10.008 1 95.88 210 PRO A N 1
ATOM 1591 C CA . PRO A 1 210 ? -1.18 -36.344 -9.125 1 95.88 210 PRO A CA 1
ATOM 1592 C C . PRO A 1 210 ? -0.752 -34.906 -8.797 1 95.88 210 PRO A C 1
ATOM 1594 O O . PRO A 1 210 ? -0.082 -34.688 -7.785 1 95.88 210 PRO A O 1
ATOM 1597 N N . LEU A 1 211 ? -1.086 -34 -9.633 1 97.81 211 LEU A N 1
ATOM 1598 C CA . LEU A 1 211 ? -0.832 -32.594 -9.453 1 97.81 211 LEU A CA 1
ATOM 1599 C C . LEU A 1 211 ? -2.1 -31.766 -9.695 1 97.81 211 LEU A C 1
ATOM 1601 O O . LEU A 1 211 ? -2.746 -31.906 -10.734 1 97.81 211 LEU A O 1
ATOM 1605 N N . ILE A 1 212 ? -2.479 -30.969 -8.68 1 98.56 212 ILE A N 1
ATOM 1606 C CA . ILE A 1 212 ? -3.668 -30.141 -8.773 1 98.56 212 ILE A CA 1
ATOM 1607 C C . ILE A 1 212 ? -3.287 -28.672 -8.531 1 98.56 212 ILE A C 1
ATOM 1609 O O . ILE A 1 212 ? -2.48 -28.375 -7.648 1 98.56 212 ILE A O 1
ATOM 1613 N N . VAL A 1 213 ? -3.818 -27.75 -9.336 1 98.88 213 VAL A N 1
ATOM 1614 C CA . VAL A 1 213 ? -3.654 -26.312 -9.141 1 98.88 213 VAL A CA 1
ATOM 1615 C C . VAL A 1 213 ? -5.02 -25.656 -8.938 1 98.88 213 VAL A C 1
ATOM 1617 O O . VAL A 1 213 ? -5.934 -25.859 -9.742 1 98.88 213 VAL A O 1
ATOM 1620 N N . THR A 1 214 ? -5.184 -24.969 -7.84 1 98.88 214 THR A N 1
ATOM 1621 C CA . THR A 1 214 ? -6.43 -24.25 -7.59 1 98.88 214 THR A CA 1
ATOM 1622 C C . THR A 1 214 ? -6.238 -22.75 -7.797 1 98.88 214 THR A C 1
ATOM 1624 O O . THR A 1 214 ? -5.281 -22.156 -7.289 1 98.88 214 THR A O 1
ATOM 1627 N N . THR A 1 215 ? -7.117 -22.109 -8.586 1 98.31 215 THR A N 1
ATOM 1628 C CA . THR A 1 215 ? -6.902 -20.734 -9 1 98.31 215 THR A CA 1
ATOM 1629 C C . THR A 1 215 ? -8.211 -19.938 -8.953 1 98.31 215 THR A C 1
ATOM 1631 O O . THR A 1 215 ? -8.477 -19.125 -9.836 1 98.31 215 THR A O 1
ATOM 1634 N N . THR A 1 216 ? -9.031 -20.141 -7.988 1 97.19 216 THR A N 1
ATOM 1635 C CA . THR A 1 216 ? -10.297 -19.406 -7.883 1 97.19 216 THR A CA 1
ATOM 1636 C C . THR A 1 216 ? -10.258 -18.422 -6.727 1 97.19 216 THR A C 1
ATOM 1638 O O . THR A 1 216 ? -9.352 -18.469 -5.895 1 97.19 216 THR A O 1
ATOM 1641 N N . SER A 1 217 ? -11.273 -17.562 -6.672 1 94.94 217 SER A N 1
ATOM 1642 C CA . SER A 1 217 ? -11.422 -16.609 -5.586 1 94.94 217 SER A CA 1
ATOM 1643 C C . SER A 1 217 ? -12.461 -17.062 -4.566 1 94.94 217 SER A C 1
ATOM 1645 O O . SER A 1 217 ? -13.078 -16.25 -3.887 1 94.94 217 SER A O 1
ATOM 1647 N N . ALA A 1 218 ? -12.648 -18.375 -4.457 1 96.12 218 ALA A N 1
ATOM 1648 C CA . ALA A 1 218 ? -13.727 -18.938 -3.654 1 96.12 218 ALA A CA 1
ATOM 1649 C C . ALA A 1 218 ? -13.57 -18.578 -2.182 1 96.12 218 ALA A C 1
ATOM 1651 O O . ALA A 1 218 ? -12.445 -18.438 -1.691 1 96.12 218 ALA A O 1
ATOM 1652 N N . ARG A 1 219 ? -14.672 -18.453 -1.504 1 95.75 219 ARG A N 1
ATOM 1653 C CA . ARG A 1 219 ? -14.711 -18.203 -0.067 1 95.75 219 ARG A CA 1
ATOM 1654 C C . ARG A 1 219 ? -15.391 -19.344 0.671 1 95.75 219 ARG A C 1
ATOM 1656 O O . ARG A 1 219 ? -15.562 -19.281 1.891 1 95.75 219 ARG A O 1
ATOM 1663 N N . GLU A 1 220 ? -15.812 -20.281 -0.083 1 96.31 220 GLU A N 1
ATOM 1664 C CA . GLU A 1 220 ? -16.297 -21.578 0.397 1 96.31 220 GLU A CA 1
ATOM 1665 C C . GLU A 1 220 ? -15.539 -22.719 -0.244 1 96.31 220 GLU A C 1
ATOM 1667 O O . GLU A 1 220 ? -15.156 -22.656 -1.414 1 96.31 220 GLU A O 1
ATOM 1672 N N . PRO A 1 221 ? -15.391 -23.781 0.448 1 97.19 221 PRO A N 1
ATOM 1673 C CA . PRO A 1 221 ? -14.586 -24.891 -0.087 1 97.19 221 PRO A CA 1
ATOM 1674 C C . PRO A 1 221 ? -15.203 -25.516 -1.336 1 97.19 221 PRO A C 1
ATOM 1676 O O . PRO A 1 221 ? -16.422 -25.703 -1.4 1 97.19 221 PRO A O 1
ATOM 1679 N N . ILE A 1 222 ? -14.336 -25.781 -2.246 1 97.88 222 ILE A N 1
ATOM 1680 C CA . ILE A 1 222 ? -14.773 -26.453 -3.465 1 97.88 222 ILE A CA 1
ATOM 1681 C C . ILE A 1 222 ? -14.273 -27.906 -3.461 1 97.88 222 ILE A C 1
ATOM 1683 O O . ILE A 1 222 ? -15.039 -28.828 -3.701 1 97.88 222 ILE A O 1
ATOM 1687 N N . LEU A 1 223 ? -12.984 -28.141 -3.176 1 97.12 223 LEU A N 1
ATOM 1688 C CA . LEU A 1 223 ? -12.43 -29.484 -3.057 1 97.12 223 LEU A CA 1
ATOM 1689 C C . LEU A 1 223 ? -12.578 -30 -1.632 1 97.12 223 LEU A C 1
ATOM 1691 O O . LEU A 1 223 ? -12.211 -29.312 -0.675 1 97.12 223 LEU A O 1
ATOM 1695 N N . LYS A 1 224 ? -13.117 -31.156 -1.505 1 94.12 224 LYS A N 1
ATOM 1696 C CA . LYS A 1 224 ? -13.375 -31.766 -0.208 1 94.12 224 LYS A CA 1
ATOM 1697 C C . LYS A 1 224 ? -12.891 -33.219 -0.182 1 94.12 224 LYS A C 1
ATOM 1699 O O . LYS A 1 224 ? -12.742 -33.844 -1.232 1 94.12 224 LYS A O 1
ATOM 1704 N N . LEU A 1 225 ? -12.633 -33.625 1.033 1 83.5 225 LEU A N 1
ATOM 1705 C CA . LEU A 1 225 ? -12.289 -35.031 1.18 1 83.5 225 LEU A CA 1
ATOM 1706 C C . LEU A 1 225 ? -13.484 -35.938 0.836 1 83.5 225 LEU A C 1
ATOM 1708 O O . LEU A 1 225 ? -14.609 -35.656 1.277 1 83.5 225 LEU A O 1
ATOM 1712 N N . ASP A 1 226 ? -13.383 -36.688 -0.166 1 69.81 226 ASP A N 1
ATOM 1713 C CA . ASP A 1 226 ? -14.469 -37.625 -0.475 1 69.81 226 ASP A CA 1
ATOM 1714 C C . ASP A 1 226 ? -14.406 -38.844 0.423 1 69.81 226 ASP A C 1
ATOM 1716 O O . ASP A 1 226 ? -13.328 -39.312 0.809 1 69.81 226 ASP A O 1
ATOM 1720 N N . GLY A 1 227 ? -15.148 -38.906 1.612 1 59.84 227 GLY A N 1
ATOM 1721 C CA . GLY A 1 227 ? -15.281 -40 2.584 1 59.84 227 GLY A CA 1
ATOM 1722 C C . GLY A 1 227 ? -14.422 -41.188 2.256 1 59.84 227 GLY A C 1
ATOM 1723 O O . GLY A 1 227 ? -13.906 -41.875 3.156 1 59.84 227 GLY A O 1
ATOM 1724 N N . ASP A 1 228 ? -14.477 -41.75 1.082 1 53.09 228 ASP A N 1
ATOM 1725 C CA . ASP A 1 228 ? -13.805 -42.969 0.718 1 53.09 228 ASP A CA 1
ATOM 1726 C C . ASP A 1 228 ? -12.344 -42.75 0.349 1 53.09 228 ASP A C 1
ATOM 1728 O O . ASP A 1 228 ? -11.672 -43.625 -0.156 1 53.09 228 ASP A O 1
ATOM 1732 N N . THR A 1 229 ? -12 -41.5 0.456 1 53.12 229 THR A N 1
ATOM 1733 C CA . THR A 1 229 ? -10.742 -41.219 -0.223 1 53.12 229 THR A CA 1
ATOM 1734 C C . THR A 1 229 ? -9.57 -41.844 0.532 1 53.12 229 THR A C 1
ATOM 1736 O O . THR A 1 229 ? -9.391 -41.594 1.726 1 53.12 229 THR A O 1
ATOM 1739 N N . GLU A 1 230 ? -9.195 -43.031 0.165 1 58.34 230 GLU A N 1
ATOM 1740 C CA . GLU A 1 230 ? -7.844 -43.562 0.395 1 58.34 230 GLU A CA 1
ATOM 1741 C C . GLU A 1 230 ? -6.824 -42.406 0.445 1 58.34 230 GLU A C 1
ATOM 1743 O O . GLU A 1 230 ? -7.113 -41.281 0.022 1 58.34 230 GLU A O 1
ATOM 1748 N N . ARG A 1 231 ? -5.785 -42.625 1.116 1 69.69 231 ARG A N 1
ATOM 1749 C CA . ARG A 1 231 ? -4.645 -41.719 1.223 1 69.69 231 ARG A CA 1
ATOM 1750 C C . ARG A 1 231 ? -4.324 -41.094 -0.126 1 69.69 231 ARG A C 1
ATOM 1752 O O . ARG A 1 231 ? -4.051 -41.781 -1.101 1 69.69 231 ARG A O 1
ATOM 1759 N N . LEU A 1 232 ? -4.66 -39.781 -0.249 1 84.44 232 LEU A N 1
ATOM 1760 C CA . LEU A 1 232 ? -4.332 -39.062 -1.463 1 84.44 232 LEU A CA 1
ATOM 1761 C C . LEU A 1 232 ? -2.832 -39.094 -1.73 1 84.44 232 LEU A C 1
ATOM 1763 O O . LEU A 1 232 ? -2.029 -39.031 -0.795 1 84.44 232 LEU A O 1
ATOM 1767 N N . ASN A 1 233 ? -2.484 -39.406 -2.904 1 88.38 233 ASN A N 1
ATOM 1768 C CA . ASN A 1 233 ? -1.105 -39.281 -3.371 1 88.38 233 ASN A CA 1
ATOM 1769 C C . ASN A 1 233 ? -0.953 -38.219 -4.445 1 88.38 233 ASN A C 1
ATOM 1771 O O . ASN A 1 233 ? -0.746 -38.531 -5.617 1 88.38 233 ASN A O 1
ATOM 1775 N N . CYS A 1 234 ? -1.055 -37 -4.055 1 93.5 234 CYS A N 1
ATOM 1776 C CA . CYS A 1 234 ? -0.992 -35.875 -4.996 1 93.5 234 CYS A CA 1
ATOM 1777 C C . CYS A 1 234 ? -0.408 -34.625 -4.332 1 93.5 234 CYS A C 1
ATOM 1779 O O . CYS A 1 234 ? -0.183 -34.625 -3.119 1 93.5 234 CYS A O 1
ATOM 1781 N N . HIS A 1 235 ? -0.026 -33.75 -5.098 1 96.94 235 HIS A N 1
ATOM 1782 C CA . HIS A 1 235 ? 0.384 -32.406 -4.68 1 96.94 235 HIS A CA 1
ATOM 1783 C C . HIS A 1 235 ? -0.612 -31.359 -5.152 1 96.94 235 HIS A C 1
ATOM 1785 O O . HIS A 1 235 ? -1.048 -31.375 -6.305 1 96.94 235 HIS A O 1
ATOM 1791 N N . ILE A 1 236 ? -0.98 -30.438 -4.246 1 98.38 236 ILE A N 1
ATOM 1792 C CA . ILE A 1 236 ? -1.903 -29.359 -4.617 1 98.38 236 ILE A CA 1
ATOM 1793 C C . ILE A 1 236 ? -1.211 -28.016 -4.477 1 98.38 236 ILE A C 1
ATOM 1795 O O . ILE A 1 236 ? -0.734 -27.656 -3.395 1 98.38 236 ILE A O 1
ATOM 1799 N N . ASN A 1 237 ? -1.104 -27.297 -5.57 1 98.75 237 ASN A N 1
ATOM 1800 C CA . ASN A 1 237 ? -0.751 -25.875 -5.543 1 98.75 237 ASN A CA 1
ATOM 1801 C C . ASN A 1 237 ? -1.978 -25 -5.32 1 98.75 237 ASN A C 1
ATOM 1803 O O . ASN A 1 237 ? -2.85 -24.906 -6.184 1 98.75 237 ASN A O 1
ATOM 1807 N N . CYS A 1 238 ? -2.02 -24.328 -4.227 1 98.81 238 CYS A N 1
ATOM 1808 C CA . CYS A 1 238 ? -3.133 -23.438 -3.932 1 98.81 238 CYS A CA 1
ATOM 1809 C C . CYS A 1 238 ? -2.752 -21.984 -4.203 1 98.81 238 CYS A C 1
ATOM 1811 O O . CYS A 1 238 ? -2.043 -21.359 -3.41 1 98.81 238 CYS A O 1
ATOM 1813 N N . ILE A 1 239 ? -3.357 -21.406 -5.246 1 98.5 239 ILE A N 1
ATOM 1814 C CA . ILE A 1 239 ? -2.938 -20.109 -5.773 1 98.5 239 ILE A CA 1
ATOM 1815 C C . ILE A 1 239 ? -4.004 -19.062 -5.473 1 98.5 239 ILE A C 1
ATOM 1817 O O . ILE A 1 239 ? -3.682 -17.891 -5.215 1 98.5 239 ILE A O 1
ATOM 1821 N N . GLY A 1 240 ? -5.207 -19.391 -5.391 1 97.5 240 GLY A N 1
ATOM 1822 C CA . GLY A 1 240 ? -6.312 -18.453 -5.496 1 97.5 240 GLY A CA 1
ATOM 1823 C C . GLY A 1 240 ? -6.629 -17.75 -4.184 1 97.5 240 GLY A C 1
ATOM 1824 O O . GLY A 1 240 ? -7.117 -16.625 -4.18 1 97.5 240 GLY A O 1
ATOM 1825 N N . ALA A 1 241 ? -6.449 -18.406 -3.055 1 96.81 241 ALA A N 1
ATOM 1826 C CA . ALA A 1 241 ? -6.793 -17.844 -1.752 1 96.81 241 ALA A CA 1
ATOM 1827 C C . ALA A 1 241 ? -5.766 -16.797 -1.319 1 96.81 241 ALA A C 1
ATOM 1829 O O . ALA A 1 241 ? -4.891 -17.094 -0.5 1 96.81 241 ALA A O 1
ATOM 1830 N N . ASP A 1 242 ? -5.992 -15.555 -1.763 1 94.62 242 ASP A N 1
ATOM 1831 C CA . ASP A 1 242 ? -4.961 -14.547 -1.558 1 94.62 242 ASP A CA 1
ATOM 1832 C C . ASP A 1 242 ? -5.465 -13.414 -0.66 1 94.62 242 ASP A C 1
ATOM 1834 O O . ASP A 1 242 ? -4.875 -12.336 -0.624 1 94.62 242 ASP A O 1
ATOM 1838 N N . ALA A 1 243 ? -6.598 -13.586 -0.024 1 95.62 243 ALA A N 1
ATOM 1839 C CA . ALA A 1 243 ? -7.145 -12.617 0.927 1 95.62 243 ALA A CA 1
ATOM 1840 C C . ALA A 1 243 ? -7.828 -13.328 2.094 1 95.62 243 ALA A C 1
ATOM 1842 O O . ALA A 1 243 ? -8.188 -14.508 1.989 1 95.62 243 ALA A O 1
ATOM 1843 N N . THR A 1 244 ? -8.039 -12.578 3.145 1 95.81 244 THR A N 1
ATOM 1844 C CA . THR A 1 244 ? -8.688 -13.117 4.336 1 95.81 244 THR A CA 1
ATOM 1845 C C . THR A 1 244 ? -10.055 -13.703 3.992 1 95.81 244 THR A C 1
ATOM 1847 O O . THR A 1 244 ? -10.852 -13.062 3.309 1 95.81 244 THR A O 1
ATOM 1850 N N . GLY A 1 245 ? -10.242 -14.914 4.371 1 96.06 245 GLY A N 1
ATOM 1851 C CA . GLY A 1 245 ? -11.555 -15.523 4.223 1 96.06 245 GLY A CA 1
ATOM 1852 C C . GLY A 1 245 ? -11.688 -16.344 2.957 1 96.06 245 GLY A C 1
ATOM 1853 O O . GLY A 1 245 ? -12.648 -17.094 2.795 1 96.06 245 GLY A O 1
ATOM 1854 N N . LYS A 1 246 ? -10.766 -16.203 2.053 1 96.62 246 LYS A N 1
ATOM 1855 C CA . LYS A 1 246 ? -10.797 -17.031 0.853 1 96.62 246 LYS A CA 1
ATOM 1856 C C . LYS A 1 246 ? -10.312 -18.453 1.151 1 96.62 246 LYS A C 1
ATOM 1858 O O . LYS A 1 246 ? -9.438 -18.656 2 1 96.62 246 LYS A O 1
ATOM 1863 N N . MET A 1 247 ? -10.891 -19.406 0.407 1 97.69 247 MET A N 1
ATOM 1864 C CA . MET A 1 247 ? -10.477 -20.812 0.511 1 97.69 247 MET A CA 1
ATOM 1865 C C . MET A 1 247 ? -11 -21.625 -0.67 1 97.69 247 MET A C 1
ATOM 1867 O O . MET A 1 247 ? -12.125 -21.406 -1.13 1 97.69 247 MET A O 1
ATOM 1871 N N . GLU A 1 248 ? -10.188 -22.5 -1.098 1 98.44 248 GLU A N 1
ATOM 1872 C CA . GLU A 1 248 ? -10.586 -23.391 -2.186 1 98.44 248 GLU A CA 1
ATOM 1873 C C . GLU A 1 248 ? -10.719 -24.828 -1.701 1 98.44 248 GLU A C 1
ATOM 1875 O O . GLU A 1 248 ? -11.5 -25.609 -2.258 1 98.44 248 GLU A O 1
ATOM 1880 N N . LEU A 1 249 ? -10 -25.188 -0.677 1 98.25 249 LEU A N 1
ATOM 1881 C CA . LEU A 1 249 ? -10.008 -26.516 -0.087 1 98.25 249 LEU A CA 1
ATOM 1882 C C . LEU A 1 249 ? -10.805 -26.531 1.213 1 98.25 249 LEU A C 1
ATOM 1884 O O . LEU A 1 249 ? -10.75 -25.578 1.993 1 98.25 249 LEU A O 1
ATOM 1888 N N . ASP A 1 250 ? -11.445 -27.641 1.454 1 97.38 250 ASP A N 1
ATOM 1889 C CA . ASP A 1 250 ? -11.992 -27.906 2.785 1 97.38 250 ASP A CA 1
ATOM 1890 C C . ASP A 1 250 ? -10.883 -27.969 3.828 1 97.38 250 ASP A C 1
ATOM 1892 O O . ASP A 1 250 ? -9.883 -28.672 3.633 1 97.38 250 ASP A O 1
ATOM 1896 N N . PRO A 1 251 ? -11.094 -27.281 4.906 1 97 251 PRO A N 1
ATOM 1897 C CA . PRO A 1 251 ? -10.062 -27.297 5.941 1 97 251 PRO A CA 1
ATOM 1898 C C . PRO A 1 251 ? -9.703 -28.719 6.379 1 97 251 PRO A C 1
ATOM 1900 O O . PRO A 1 251 ? -8.562 -28.984 6.77 1 97 251 PRO A O 1
ATOM 1903 N N . MET A 1 252 ? -10.602 -29.656 6.309 1 95 252 MET A N 1
ATOM 1904 C CA . MET A 1 252 ? -10.312 -31.047 6.672 1 95 252 MET A CA 1
ATOM 1905 C C . MET A 1 252 ? -9.359 -31.672 5.668 1 95 252 MET A C 1
ATOM 1907 O O . MET A 1 252 ? -8.555 -32.531 6.031 1 95 252 MET A O 1
ATOM 1911 N N . LEU A 1 253 ? -9.508 -31.266 4.41 1 95.69 253 LEU A N 1
ATOM 1912 C CA . LEU A 1 253 ? -8.57 -31.734 3.393 1 95.69 253 LEU A CA 1
ATOM 1913 C C . LEU A 1 253 ? -7.16 -31.219 3.678 1 95.69 253 LEU A C 1
ATOM 1915 O O . LEU A 1 253 ? -6.188 -31.969 3.539 1 95.69 253 LEU A O 1
ATOM 1919 N N . VAL A 1 254 ? -7.031 -30 4.102 1 96.94 254 VAL A N 1
ATOM 1920 C CA . VAL A 1 254 ? -5.75 -29.422 4.488 1 96.94 254 VAL A CA 1
ATOM 1921 C C . VAL A 1 254 ? -5.152 -30.234 5.645 1 96.94 254 VAL A C 1
ATOM 1923 O O . VAL A 1 254 ? -3.979 -30.609 5.605 1 96.94 254 VAL A O 1
ATOM 1926 N N . ALA A 1 255 ? -5.965 -30.531 6.586 1 95 255 ALA A N 1
ATOM 1927 C CA . ALA A 1 255 ? -5.523 -31.219 7.793 1 95 255 ALA A CA 1
ATOM 1928 C C . ALA A 1 255 ? -5.074 -32.656 7.473 1 95 255 ALA A C 1
ATOM 1930 O O . ALA A 1 255 ? -4.285 -33.25 8.211 1 95 255 ALA A O 1
ATOM 1931 N N . ALA A 1 256 ? -5.559 -33.219 6.406 1 93.38 256 ALA A N 1
ATOM 1932 C CA . ALA A 1 256 ? -5.266 -34.594 6.039 1 93.38 256 ALA A CA 1
ATOM 1933 C C . ALA A 1 256 ? -3.922 -34.688 5.324 1 93.38 256 ALA A C 1
ATOM 1935 O O . ALA A 1 256 ? -3.424 -35.812 5.09 1 93.38 256 ALA A O 1
ATOM 1936 N N . SER A 1 257 ? -3.305 -33.594 5 1 94.25 257 SER A N 1
ATOM 1937 C CA . SER A 1 257 ? -2.07 -33.594 4.219 1 94.25 257 SER A CA 1
ATOM 1938 C C . SER A 1 257 ? -0.89 -34.062 5.059 1 94.25 257 SER A C 1
ATOM 1940 O O . SER A 1 257 ? -0.875 -33.875 6.277 1 94.25 257 SER A O 1
ATOM 1942 N N . ASP A 1 258 ? 0.089 -34.688 4.391 1 93.94 258 ASP A N 1
ATOM 1943 C CA . ASP A 1 258 ? 1.309 -35.156 5.051 1 93.94 258 ASP A CA 1
ATOM 1944 C C . ASP A 1 258 ? 2.311 -34 5.207 1 93.94 258 ASP A C 1
ATOM 1946 O O . ASP A 1 258 ? 3.16 -34.031 6.102 1 93.94 258 ASP A O 1
ATOM 1950 N N . LEU A 1 259 ? 2.213 -33.062 4.305 1 95.56 259 LEU A N 1
ATOM 1951 C CA . LEU A 1 259 ? 3.172 -31.969 4.273 1 95.56 259 LEU A CA 1
ATOM 1952 C C . LEU A 1 259 ? 2.492 -30.656 3.877 1 95.56 259 LEU A C 1
ATOM 1954 O O . LEU A 1 259 ? 1.859 -30.578 2.82 1 95.56 259 LEU A O 1
ATOM 1958 N N . LEU A 1 260 ? 2.596 -29.688 4.758 1 97.56 260 LEU A N 1
ATOM 1959 C CA . LEU A 1 260 ? 2.07 -28.344 4.516 1 97.56 260 LEU A CA 1
ATOM 1960 C C . LEU A 1 260 ? 3.203 -27.359 4.258 1 97.56 260 LEU A C 1
ATOM 1962 O O . LEU A 1 260 ? 4.012 -27.094 5.148 1 97.56 260 LEU A O 1
ATOM 1966 N N . VAL A 1 261 ? 3.238 -26.812 3.037 1 98 261 VAL A N 1
ATOM 1967 C CA . VAL A 1 261 ? 4.281 -25.875 2.641 1 98 261 VAL A CA 1
ATOM 1968 C C . VAL A 1 261 ? 3.658 -24.531 2.316 1 98 261 VAL A C 1
ATOM 1970 O O . VAL A 1 261 ? 2.584 -24.453 1.714 1 98 261 VAL A O 1
ATOM 1973 N N . ALA A 1 262 ? 4.285 -23.453 2.75 1 98.56 262 ALA A N 1
ATOM 1974 C CA . ALA A 1 262 ? 3.812 -22.094 2.439 1 98.56 262 ALA A CA 1
ATOM 1975 C C . ALA A 1 262 ? 4.961 -21.203 1.992 1 98.56 262 ALA A C 1
ATOM 1977 O O . ALA A 1 262 ? 6.129 -21.5 2.254 1 98.56 262 ALA A O 1
ATOM 1978 N N . ASP A 1 263 ? 4.629 -20.203 1.258 1 98.12 263 ASP A N 1
ATOM 1979 C CA . ASP A 1 263 ? 5.648 -19.203 0.943 1 98.12 263 ASP A CA 1
ATOM 1980 C C . ASP A 1 263 ? 6.004 -18.375 2.176 1 98.12 263 ASP A C 1
ATOM 1982 O O . ASP A 1 263 ? 7.156 -17.984 2.354 1 98.12 263 ASP A O 1
ATOM 1986 N N . SER A 1 264 ? 5.027 -18.109 3.033 1 98.06 264 SER A N 1
ATOM 1987 C CA . SER A 1 264 ? 5.219 -17.438 4.316 1 98.06 264 SER A CA 1
ATOM 1988 C C . SER A 1 264 ? 4.387 -18.094 5.414 1 98.06 264 SER A C 1
ATOM 1990 O O . SER A 1 264 ? 3.154 -18.062 5.371 1 98.06 264 SER A O 1
ATOM 1992 N N . LYS A 1 265 ? 5.059 -18.641 6.352 1 97.25 265 LYS A N 1
ATOM 1993 C CA . LYS A 1 265 ? 4.395 -19.297 7.48 1 97.25 265 LYS A CA 1
ATOM 1994 C C . LYS A 1 265 ? 3.508 -18.312 8.234 1 97.25 265 LYS A C 1
ATOM 1996 O O . LYS A 1 265 ? 2.332 -18.578 8.477 1 97.25 265 LYS A O 1
ATOM 2001 N N . LYS A 1 266 ? 3.996 -17.203 8.523 1 96.38 266 LYS A N 1
ATOM 2002 C CA . LYS A 1 266 ? 3.285 -16.188 9.297 1 96.38 266 LYS A CA 1
ATOM 2003 C C . LYS A 1 266 ? 2.037 -15.703 8.562 1 96.38 266 LYS A C 1
ATOM 2005 O O . LYS A 1 266 ? 0.993 -15.484 9.18 1 96.38 266 LYS A O 1
ATOM 2010 N N . GLN A 1 267 ? 2.137 -15.57 7.293 1 97.31 267 GLN A N 1
ATOM 2011 C CA . GLN A 1 267 ? 1.049 -15.039 6.48 1 97.31 267 GLN A CA 1
ATOM 2012 C C . GLN A 1 267 ? -0.133 -16 6.445 1 97.31 267 GLN A C 1
ATOM 2014 O O . GLN A 1 267 ? -1.277 -15.586 6.25 1 97.31 267 GLN A O 1
ATOM 2019 N N . THR A 1 268 ? 0.059 -17.266 6.688 1 97.94 268 THR A N 1
ATOM 2020 C CA . THR A 1 268 ? -0.997 -18.281 6.598 1 97.94 268 THR A CA 1
ATOM 2021 C C . THR A 1 268 ? -2.014 -18.094 7.719 1 97.94 268 THR A C 1
ATOM 2023 O O . THR A 1 268 ? -3.123 -18.625 7.652 1 97.94 268 THR A O 1
ATOM 2026 N N . ARG A 1 269 ? -1.647 -17.344 8.734 1 96.56 269 ARG A N 1
ATOM 2027 C CA . ARG A 1 269 ? -2.568 -17.062 9.836 1 96.56 269 ARG A CA 1
ATOM 2028 C C . ARG A 1 269 ? -3.623 -16.031 9.414 1 96.56 269 ARG A C 1
ATOM 2030 O O . ARG A 1 269 ? -4.707 -15.984 10.008 1 96.56 269 ARG A O 1
ATOM 2037 N N . GLU A 1 270 ? -3.277 -15.273 8.359 1 95.5 270 GLU A N 1
ATOM 2038 C CA . GLU A 1 270 ? -4.113 -14.125 8.016 1 95.5 270 GLU A CA 1
ATOM 2039 C C . GLU A 1 270 ? -4.797 -14.328 6.664 1 95.5 270 GLU A C 1
ATOM 2041 O O . GLU A 1 270 ? -5.859 -13.758 6.406 1 95.5 270 GLU A O 1
ATOM 2046 N N . ARG A 1 271 ? -4.145 -15.023 5.848 1 96.44 271 ARG A N 1
ATOM 2047 C CA . ARG A 1 271 ? -4.645 -15.289 4.5 1 96.44 271 ARG A CA 1
ATOM 2048 C C . ARG A 1 271 ? -4.023 -16.562 3.926 1 96.44 271 ARG A C 1
ATOM 2050 O O . ARG A 1 271 ? -3.012 -17.047 4.438 1 96.44 271 ARG A O 1
ATOM 2057 N N . GLY A 1 272 ? -4.668 -17.062 2.883 1 97.69 272 GLY A N 1
ATOM 2058 C CA . GLY A 1 272 ? -4.18 -18.281 2.242 1 97.69 272 GLY A CA 1
ATOM 2059 C C . GLY A 1 272 ? -5.039 -19.484 2.531 1 97.69 272 GLY A C 1
ATOM 2060 O O . GLY A 1 272 ? -5.961 -19.422 3.35 1 97.69 272 GLY A O 1
ATOM 2061 N N . GLU A 1 273 ? -4.633 -20.547 1.925 1 98.5 273 GLU A N 1
ATOM 2062 C CA . GLU A 1 273 ? -5.422 -21.781 1.955 1 98.5 273 GLU A CA 1
ATOM 2063 C C . GLU A 1 273 ? -5.418 -22.406 3.346 1 98.5 273 GLU A C 1
ATOM 2065 O O . GLU A 1 273 ? -6.371 -23.094 3.729 1 98.5 273 GLU A O 1
ATOM 2070 N N . PHE A 1 274 ? -4.402 -22.141 4.133 1 98.69 274 PHE A N 1
ATOM 2071 C CA . PHE A 1 274 ? -4.266 -22.781 5.438 1 98.69 274 PHE A CA 1
ATOM 2072 C C . PHE A 1 274 ? -4.992 -21.969 6.512 1 98.69 274 PHE A C 1
ATOM 2074 O O . PHE A 1 274 ? -5.145 -22.438 7.645 1 98.69 274 PHE A O 1
ATOM 2081 N N . GLU A 1 275 ? -5.434 -20.719 6.188 1 98.31 275 GLU A N 1
ATOM 2082 C CA . GLU A 1 275 ? -5.938 -19.75 7.168 1 98.31 275 GLU A CA 1
ATOM 2083 C C . GLU A 1 275 ? -7.051 -20.359 8.016 1 98.31 275 GLU A C 1
ATOM 2085 O O . GLU A 1 275 ? -6.969 -20.375 9.242 1 98.31 275 GLU A O 1
ATOM 2090 N N . GLU A 1 276 ? -8.023 -20.938 7.391 1 98 276 GLU A N 1
ATOM 2091 C CA . GLU A 1 276 ? -9.188 -21.469 8.102 1 98 276 GLU A CA 1
ATOM 2092 C C . GLU A 1 276 ? -8.82 -22.703 8.93 1 98 276 GLU A C 1
ATOM 2094 O O . GLU A 1 276 ? -9.305 -22.875 10.047 1 98 276 GLU A O 1
ATOM 2099 N N . ALA A 1 277 ? -8.016 -23.578 8.367 1 98.31 277 ALA A N 1
ATOM 2100 C CA . ALA A 1 277 ? -7.59 -24.766 9.102 1 98.31 277 ALA A CA 1
ATOM 2101 C C . ALA A 1 277 ? -6.844 -24.375 10.375 1 98.31 277 ALA A C 1
ATOM 2103 O O . ALA A 1 277 ? -7.02 -25.016 11.422 1 98.31 277 ALA A O 1
ATOM 2104 N N . ILE A 1 278 ? -6.035 -23.359 10.297 1 98.5 278 ILE A N 1
ATOM 2105 C CA . ILE A 1 278 ? -5.281 -22.875 11.453 1 98.5 278 ILE A CA 1
ATOM 2106 C C . ILE A 1 278 ? -6.23 -22.219 12.445 1 98.5 278 ILE A C 1
ATOM 2108 O O . ILE A 1 278 ? -6.168 -22.484 13.648 1 98.5 278 ILE A O 1
ATOM 2112 N N . SER A 1 279 ? -7.098 -21.406 11.93 1 97.94 279 SER A N 1
ATOM 2113 C CA . SER A 1 279 ? -8.047 -20.703 12.781 1 97.94 279 SER A CA 1
ATOM 2114 C C . SER A 1 279 ? -8.93 -21.672 13.562 1 97.94 279 SER A C 1
ATOM 2116 O O . SER A 1 279 ? -9.281 -21.406 14.711 1 97.94 279 SER A O 1
ATOM 2118 N N . ARG A 1 280 ? -9.219 -22.812 12.992 1 97.62 280 ARG A N 1
ATOM 2119 C CA . ARG A 1 280 ? -10.086 -23.812 13.602 1 97.62 280 ARG A CA 1
ATOM 2120 C C . ARG A 1 280 ? -9.297 -24.766 14.492 1 97.62 280 ARG A C 1
ATOM 2122 O O . ARG A 1 280 ? -9.859 -25.656 15.117 1 97.62 280 ARG A O 1
ATOM 2129 N N . GLY A 1 281 ? -8.016 -24.625 14.422 1 98.06 281 GLY A N 1
ATOM 2130 C CA . GLY A 1 281 ? -7.164 -25.469 15.25 1 98.06 281 GLY A CA 1
ATOM 2131 C C . GLY A 1 281 ? -6.945 -26.859 14.664 1 98.06 281 GLY A C 1
ATOM 2132 O O . GLY A 1 281 ? -6.508 -27.766 15.367 1 98.06 281 GLY A O 1
ATOM 2133 N N . LEU A 1 282 ? -7.254 -27.062 13.406 1 97.62 282 LEU A N 1
ATOM 2134 C CA . LEU A 1 282 ? -7.062 -28.344 12.75 1 97.62 282 LEU A CA 1
ATOM 2135 C C . LEU A 1 282 ? -5.594 -28.578 12.414 1 97.62 282 LEU A C 1
ATOM 2137 O O . LEU A 1 282 ? -5.141 -29.719 12.312 1 97.62 282 LEU A O 1
ATOM 2141 N N . VAL A 1 283 ? -4.941 -27.5 12.125 1 97.12 283 VAL A N 1
ATOM 2142 C CA . VAL A 1 283 ? -3.518 -27.469 11.82 1 97.12 283 VAL A CA 1
ATOM 2143 C C . VAL A 1 283 ? -2.828 -26.406 12.68 1 97.12 283 VAL A C 1
ATOM 2145 O O . VAL A 1 283 ? -3.373 -25.328 12.898 1 97.12 283 VAL A O 1
ATOM 2148 N N . SER A 1 284 ? -1.699 -26.75 13.195 1 97.56 284 SER A N 1
ATOM 2149 C CA . SER A 1 284 ? -0.903 -25.766 13.922 1 97.56 284 SER A CA 1
ATOM 2150 C C . SER A 1 284 ? 0.095 -25.062 13 1 97.56 284 SER A C 1
ATOM 2152 O O . SER A 1 284 ? 0.564 -25.656 12.023 1 97.56 284 SER A O 1
ATOM 2154 N N . LEU A 1 285 ? 0.42 -23.906 13.344 1 97.38 285 LEU A N 1
ATOM 2155 C CA . LEU A 1 285 ? 1.381 -23.141 12.555 1 97.38 285 LEU A CA 1
ATOM 2156 C C . LEU A 1 285 ? 2.729 -23.859 12.5 1 97.38 285 LEU A C 1
ATOM 2158 O O . LEU A 1 285 ? 3.439 -23.766 11.5 1 97.38 285 LEU A O 1
ATOM 2162 N N . ASP A 1 286 ? 3.045 -24.594 13.516 1 96.75 286 ASP A N 1
ATOM 2163 C CA . ASP A 1 286 ? 4.324 -25.297 13.609 1 96.75 286 ASP A CA 1
ATOM 2164 C C . ASP A 1 286 ? 4.414 -26.406 12.578 1 96.75 286 ASP A C 1
ATOM 2166 O O . ASP A 1 286 ? 5.508 -26.891 12.266 1 96.75 286 ASP A O 1
ATOM 2170 N N . GLN A 1 287 ? 3.297 -26.844 12.07 1 96.94 287 GLN A N 1
ATOM 2171 C CA . GLN A 1 287 ? 3.256 -27.906 11.062 1 96.94 287 GLN A CA 1
ATOM 2172 C C . GLN A 1 287 ? 3.559 -27.359 9.68 1 96.94 287 GLN A C 1
ATOM 2174 O O . GLN A 1 287 ? 3.814 -28.125 8.742 1 96.94 287 GLN A O 1
ATOM 2179 N N . VAL A 1 288 ? 3.514 -26.047 9.531 1 97.88 288 VAL A N 1
ATOM 2180 C CA . VAL A 1 288 ? 3.707 -25.406 8.234 1 97.88 288 VAL A CA 1
ATOM 2181 C C . VAL A 1 288 ? 5.195 -25.141 8.008 1 97.88 288 VAL A C 1
ATOM 2183 O O . VAL A 1 288 ? 5.867 -24.562 8.867 1 97.88 288 VAL A O 1
ATOM 2186 N N . VAL A 1 289 ? 5.684 -25.578 6.867 1 96.69 289 VAL A N 1
ATOM 2187 C CA . VAL A 1 289 ? 7.066 -25.328 6.484 1 96.69 289 VAL A CA 1
ATOM 2188 C C . VAL A 1 289 ? 7.113 -24.281 5.375 1 96.69 289 VAL A C 1
ATOM 2190 O O . VAL A 1 289 ? 6.27 -24.281 4.477 1 96.69 289 VAL A O 1
ATOM 2193 N N . GLU A 1 290 ? 8.078 -23.375 5.461 1 97.75 290 GLU A N 1
ATOM 2194 C CA . GLU A 1 290 ? 8.273 -22.422 4.379 1 97.75 290 GLU A CA 1
ATOM 2195 C C . GLU A 1 290 ? 9.07 -23.031 3.234 1 97.75 290 GLU A C 1
ATOM 2197 O O . GLU A 1 290 ? 10.086 -23.688 3.465 1 97.75 290 GLU A O 1
ATOM 2202 N N . ILE A 1 291 ? 8.625 -22.781 2.1 1 97.75 291 ILE A N 1
ATOM 2203 C CA . ILE A 1 291 ? 9.242 -23.375 0.914 1 97.75 291 ILE A CA 1
ATOM 2204 C C . ILE A 1 291 ? 10.703 -22.953 0.831 1 97.75 291 ILE A C 1
ATOM 2206 O O . ILE A 1 291 ? 11.555 -23.719 0.365 1 97.75 291 ILE A O 1
ATOM 2210 N N . GLY A 1 292 ? 11.055 -21.734 1.301 1 97.31 292 GLY A N 1
ATOM 2211 C CA . GLY A 1 292 ? 12.422 -21.234 1.261 1 97.31 292 GLY A CA 1
ATOM 2212 C C . GLY A 1 292 ? 13.375 -22.031 2.129 1 97.31 292 GLY A C 1
ATOM 2213 O O . GLY A 1 292 ? 14.594 -21.938 1.977 1 97.31 292 GLY A O 1
ATOM 2214 N N . ASN A 1 293 ? 12.828 -22.75 3.055 1 95.81 293 ASN A N 1
ATOM 2215 C CA . ASN A 1 293 ? 13.633 -23.562 3.969 1 95.81 293 ASN A CA 1
ATOM 2216 C C . ASN A 1 293 ? 13.805 -24.984 3.459 1 95.81 293 ASN A C 1
ATOM 2218 O O . ASN A 1 293 ? 14.531 -25.781 4.062 1 95.81 293 ASN A O 1
ATOM 2222 N N . VAL A 1 294 ? 13.023 -25.297 2.418 1 91.19 294 VAL A N 1
ATOM 2223 C CA . VAL A 1 294 ? 13.094 -26.656 1.905 1 91.19 294 VAL A CA 1
ATOM 2224 C C . VAL A 1 294 ? 14.281 -26.797 0.955 1 91.19 294 VAL A C 1
ATOM 2226 O O . VAL A 1 294 ? 14.422 -26.016 0.015 1 91.19 294 VAL A O 1
ATOM 2229 N N . ASN A 1 295 ? 15.477 -27.391 1.423 1 69.81 295 ASN A N 1
ATOM 2230 C CA . ASN A 1 295 ? 16.688 -27.609 0.631 1 69.81 295 ASN A CA 1
ATOM 2231 C C . ASN A 1 295 ? 16.406 -28.547 -0.544 1 69.81 295 ASN A C 1
ATOM 2233 O O . ASN A 1 295 ? 15.719 -29.562 -0.396 1 69.81 295 ASN A O 1
ATOM 2237 N N . THR A 1 296 ? 16.422 -28 -1.729 1 57.97 296 THR A N 1
ATOM 2238 C CA . THR A 1 296 ? 16.234 -28.875 -2.875 1 57.97 296 THR A CA 1
ATOM 2239 C C . THR A 1 296 ? 17.406 -29.844 -3.01 1 57.97 296 THR A C 1
ATOM 2241 O O . THR A 1 296 ? 17.391 -30.75 -3.855 1 57.97 296 THR A O 1
ATOM 2244 N N . ASP A 1 297 ? 18.641 -29.469 -2.615 1 52.22 297 ASP A N 1
ATOM 2245 C CA . ASP A 1 297 ? 19.672 -30.469 -2.896 1 52.22 297 ASP A CA 1
ATOM 2246 C C . ASP A 1 297 ? 19.234 -31.859 -2.439 1 52.22 297 ASP A C 1
ATOM 2248 O O . ASP A 1 297 ? 18.125 -32.031 -1.942 1 52.22 297 ASP A O 1
ATOM 2252 N N . GLY A 1 298 ? 20.094 -32.625 -1.57 1 41.22 298 GLY A N 1
ATOM 2253 C CA . GLY A 1 298 ? 20.234 -34.062 -1.358 1 41.22 298 GLY A CA 1
ATOM 2254 C C . GLY A 1 298 ? 19.078 -34.656 -0.594 1 41.22 298 GLY A C 1
ATOM 2255 O O . GLY A 1 298 ? 18.781 -35.844 -0.749 1 41.22 298 GLY A O 1
ATOM 2256 N N . GLU A 1 299 ? 18.953 -34.281 0.756 1 40.16 299 GLU A N 1
ATOM 2257 C CA . GLU A 1 299 ? 18.141 -35.344 1.391 1 40.16 299 GLU A CA 1
ATOM 2258 C C . GLU A 1 299 ? 16.703 -35.281 0.902 1 40.16 299 GLU A C 1
ATOM 2260 O O . GLU A 1 299 ? 15.984 -34.312 1.168 1 40.16 299 GLU A O 1
ATOM 2265 N N . ALA A 1 300 ? 16.547 -35.562 -0.371 1 43.03 300 ALA A N 1
ATOM 2266 C CA . ALA A 1 300 ? 15.266 -36.062 -0.867 1 43.03 300 ALA A CA 1
ATOM 2267 C C . ALA A 1 300 ? 14.375 -36.531 0.284 1 43.03 300 ALA A C 1
ATOM 2269 O O . ALA A 1 300 ? 14.648 -37.531 0.942 1 43.03 300 ALA A O 1
ATOM 2270 N N . SER A 1 301 ? 13.922 -35.688 1.137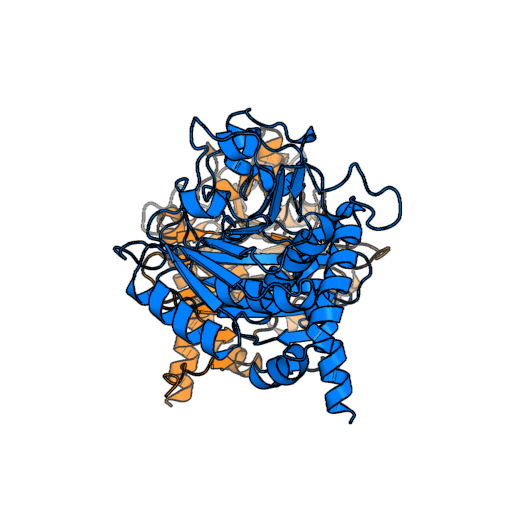 1 43.62 301 SER A N 1
ATOM 2271 C CA . SER A 1 301 ? 12.961 -36.344 2.014 1 43.62 301 SER A CA 1
ATOM 2272 C C . SER A 1 301 ? 12.383 -37.594 1.361 1 43.62 301 SER A C 1
ATOM 2274 O O . SER A 1 301 ? 12.461 -37.75 0.142 1 43.62 301 SER A O 1
ATOM 2276 N N . SER A 1 302 ? 11.656 -38.438 2.141 1 47.03 302 SER A N 1
ATOM 2277 C CA . SER A 1 302 ? 10.992 -39.656 1.704 1 47.03 302 SER A CA 1
ATOM 2278 C C . SER A 1 302 ? 10.344 -39.469 0.335 1 47.03 302 SER A C 1
ATOM 2280 O O . SER A 1 302 ? 9.977 -38.375 -0.042 1 47.03 302 SER A O 1
ATOM 2282 N N . SER A 1 303 ? 10.461 -40.344 -0.554 1 50.28 303 SER A N 1
ATOM 2283 C CA . SER A 1 303 ? 10 -40.438 -1.934 1 50.28 303 SER A CA 1
ATOM 2284 C C . SER A 1 303 ? 8.656 -39.75 -2.119 1 50.28 303 SER A C 1
ATOM 2286 O O . SER A 1 303 ? 7.676 -40.062 -1.445 1 50.28 303 SER A O 1
ATOM 2288 N N . PRO A 1 304 ? 8.617 -38.469 -2.768 1 55.09 304 PRO A N 1
ATOM 2289 C CA . PRO A 1 304 ? 7.352 -37.812 -3.143 1 55.09 304 PRO A CA 1
ATOM 2290 C C . PRO A 1 304 ? 6.281 -38.844 -3.535 1 55.09 304 PRO A C 1
ATOM 2292 O O . PRO A 1 304 ? 5.09 -38.531 -3.539 1 55.09 304 PRO A O 1
ATOM 2295 N N . SER A 1 305 ? 6.699 -40.094 -3.928 1 58.75 305 SER A N 1
ATOM 2296 C CA . SER A 1 305 ? 5.797 -41.031 -4.578 1 58.75 305 SER A CA 1
ATOM 2297 C C . SER A 1 305 ? 4.73 -41.531 -3.607 1 58.75 305 SER A C 1
ATOM 2299 O O . SER A 1 305 ? 3.758 -42.188 -4.02 1 58.75 305 SER A O 1
ATOM 2301 N N . LYS A 1 306 ? 4.691 -41 -2.371 1 64.75 306 LYS A N 1
ATOM 2302 C CA . LYS A 1 306 ? 3.598 -41.531 -1.551 1 64.75 306 LYS A CA 1
ATOM 2303 C C . LYS A 1 306 ? 3.201 -40.5 -0.474 1 64.75 306 LYS A C 1
ATOM 2305 O O . LYS A 1 306 ? 3.018 -40.875 0.688 1 64.75 306 LYS A O 1
ATOM 2310 N N . ARG A 1 307 ? 3.105 -39.25 -1.076 1 86.88 307 ARG A N 1
ATOM 2311 C CA . ARG A 1 307 ? 2.814 -38.219 -0.087 1 86.88 307 ARG A CA 1
ATOM 2312 C C . ARG A 1 307 ? 1.788 -37.219 -0.62 1 86.88 307 ARG A C 1
ATOM 2314 O O . ARG A 1 307 ? 1.811 -36.875 -1.802 1 86.88 307 ARG A O 1
ATOM 2321 N N . PHE A 1 308 ? 0.863 -36.906 0.221 1 94.31 308 PHE A N 1
ATOM 2322 C CA . PHE A 1 308 ? -0.077 -35.812 -0.038 1 94.31 308 PHE A CA 1
ATOM 2323 C C . PHE A 1 308 ? 0.457 -34.5 0.505 1 94.31 308 PHE A C 1
ATOM 2325 O O . PHE A 1 308 ? 0.591 -34.312 1.719 1 94.31 308 PHE A O 1
ATOM 2332 N N . SER A 1 309 ? 0.807 -33.594 -0.38 1 96.44 309 SER A N 1
ATOM 2333 C CA . SER A 1 309 ? 1.366 -32.312 0.037 1 96.44 309 SER A CA 1
ATOM 2334 C C . SER A 1 309 ? 0.569 -31.156 -0.541 1 96.44 309 SER A C 1
ATOM 2336 O O . SER A 1 309 ? -0.083 -31.297 -1.577 1 96.44 309 SER A O 1
ATOM 2338 N N . ILE A 1 310 ? 0.57 -30.047 0.167 1 97.75 310 ILE A N 1
ATOM 2339 C CA . ILE A 1 310 ? -0.103 -28.828 -0.26 1 97.75 310 ILE A CA 1
ATOM 2340 C C . ILE A 1 310 ? 0.861 -27.641 -0.168 1 97.75 310 ILE A C 1
ATOM 2342 O O . ILE A 1 310 ? 1.583 -27.5 0.821 1 97.75 310 ILE A O 1
ATOM 2346 N N . PHE A 1 311 ? 0.938 -26.859 -1.205 1 98.44 311 PHE A N 1
ATOM 2347 C CA . PHE A 1 311 ? 1.644 -25.578 -1.197 1 98.44 311 PHE A CA 1
ATOM 2348 C C . PHE A 1 311 ? 0.66 -24.422 -1.177 1 98.44 311 PHE A C 1
ATOM 2350 O O . PHE A 1 311 ? -0.13 -24.25 -2.107 1 98.44 311 PHE A O 1
ATOM 2357 N N . ASP A 1 312 ? 0.667 -23.672 -0.118 1 98.62 312 ASP A N 1
ATOM 2358 C CA . ASP A 1 312 ? -0.146 -22.469 0.071 1 98.62 312 ASP A CA 1
ATOM 2359 C C . ASP A 1 312 ? 0.654 -21.219 -0.244 1 98.62 312 ASP A C 1
ATOM 2361 O O . ASP A 1 312 ? 1.543 -20.828 0.518 1 98.62 312 ASP A O 1
ATOM 2365 N N . THR A 1 313 ? 0.274 -20.578 -1.365 1 98.31 313 THR A N 1
ATOM 2366 C CA . THR A 1 313 ? 0.969 -19.328 -1.693 1 98.31 313 THR A CA 1
ATOM 2367 C C . THR A 1 313 ? -0.025 -18.188 -1.889 1 98.31 313 THR A C 1
ATOM 2369 O O . THR A 1 313 ? -0.806 -18.203 -2.842 1 98.31 313 THR A O 1
ATOM 2372 N N . SER A 1 314 ? -0.006 -17.281 -0.972 1 96.44 314 SER A N 1
ATOM 2373 C CA . SER A 1 314 ? -0.772 -16.062 -1.149 1 96.44 314 SER A CA 1
ATOM 2374 C C . SER A 1 314 ? 0.106 -14.93 -1.682 1 96.44 314 SER A C 1
ATOM 2376 O O . SER A 1 314 ? -0.364 -13.805 -1.873 1 96.44 314 SER A O 1
ATOM 2378 N N . GLY A 1 315 ? 1.304 -15.258 -1.979 1 97.75 315 GLY A N 1
ATOM 2379 C CA . GLY A 1 315 ? 2.225 -14.297 -2.57 1 97.75 315 GLY A CA 1
ATOM 2380 C C . GLY A 1 315 ? 2.938 -13.445 -1.542 1 97.75 315 GLY A C 1
ATOM 2381 O O . GLY A 1 315 ? 2.318 -12.969 -0.586 1 97.75 315 GLY A O 1
ATOM 2382 N N . VAL A 1 316 ? 4.246 -13.266 -1.705 1 97.94 316 VAL A N 1
ATOM 2383 C CA . VAL A 1 316 ? 5.043 -12.352 -0.894 1 97.94 316 VAL A CA 1
ATOM 2384 C C . VAL A 1 316 ? 5.859 -11.43 -1.802 1 97.94 316 VAL A C 1
ATOM 2386 O O . VAL A 1 316 ? 6.254 -11.828 -2.9 1 97.94 316 VAL A O 1
ATOM 2389 N N . ALA A 1 317 ? 6.156 -10.281 -1.325 1 98.5 317 ALA A N 1
ATOM 2390 C CA . ALA A 1 317 ? 6.688 -9.211 -2.164 1 98.5 317 ALA A CA 1
ATOM 2391 C C . ALA A 1 317 ? 8.102 -9.531 -2.641 1 98.5 317 ALA A C 1
ATOM 2393 O O . ALA A 1 317 ? 8.617 -8.898 -3.564 1 98.5 317 ALA A O 1
ATOM 2394 N N . VAL A 1 318 ? 8.773 -10.477 -2.059 1 98.56 318 VAL A N 1
ATOM 2395 C CA . VAL A 1 318 ? 10.102 -10.836 -2.533 1 98.56 318 VAL A CA 1
ATOM 2396 C C . VAL A 1 318 ? 10.016 -11.336 -3.973 1 98.56 318 VAL A C 1
ATOM 2398 O O . VAL A 1 318 ? 10.938 -11.125 -4.766 1 98.56 318 VAL A O 1
ATOM 2401 N N . GLN A 1 319 ? 8.914 -12.055 -4.344 1 98.75 319 GLN A N 1
ATOM 2402 C CA . GLN A 1 319 ? 8.695 -12.477 -5.719 1 98.75 319 GLN A CA 1
ATOM 2403 C C . GLN A 1 319 ? 8.672 -11.281 -6.668 1 98.75 319 GLN A C 1
ATOM 2405 O O . GLN A 1 319 ? 9.195 -11.359 -7.781 1 98.75 319 GLN A O 1
ATOM 2410 N N . ASP A 1 320 ? 8.117 -10.18 -6.199 1 98.81 320 ASP A N 1
ATOM 2411 C CA . ASP A 1 320 ? 8.016 -8.961 -7.004 1 98.81 320 ASP A CA 1
ATOM 2412 C C . ASP A 1 320 ? 9.375 -8.289 -7.156 1 98.81 320 ASP A C 1
ATOM 2414 O O . ASP A 1 320 ? 9.688 -7.746 -8.219 1 98.81 320 ASP A O 1
ATOM 2418 N N . CYS A 1 321 ? 10.195 -8.305 -6.098 1 98.5 321 CYS A N 1
ATOM 2419 C CA . CYS A 1 321 ? 11.562 -7.816 -6.211 1 98.5 321 CYS A CA 1
ATOM 2420 C C . CYS A 1 321 ? 12.336 -8.594 -7.266 1 98.5 321 CYS A C 1
ATOM 2422 O O . CYS A 1 321 ? 12.992 -8 -8.125 1 98.5 321 CYS A O 1
ATOM 2424 N N . VAL A 1 322 ? 12.164 -9.906 -7.211 1 98.06 322 VAL A N 1
ATOM 2425 C CA . VAL A 1 322 ? 12.922 -10.812 -8.07 1 98.06 322 VAL A CA 1
ATOM 2426 C C . VAL A 1 322 ? 12.539 -10.578 -9.531 1 98.06 322 VAL A C 1
ATOM 2428 O O . VAL A 1 322 ? 13.406 -10.336 -10.375 1 98.06 322 VAL A O 1
ATOM 2431 N N . VAL A 1 323 ? 11.266 -10.617 -9.844 1 98.75 323 VAL A N 1
ATOM 2432 C CA . VAL A 1 323 ? 10.828 -10.523 -11.234 1 98.75 323 VAL A CA 1
ATOM 2433 C C . VAL A 1 323 ? 11.125 -9.125 -11.773 1 98.75 323 VAL A C 1
ATOM 2435 O O . VAL A 1 323 ? 11.484 -8.969 -12.945 1 98.75 323 VAL A O 1
ATOM 2438 N N . ALA A 1 324 ? 10.977 -8.078 -10.945 1 98.56 324 ALA A N 1
ATOM 2439 C CA . ALA A 1 324 ? 11.273 -6.719 -11.383 1 98.56 324 ALA A CA 1
ATOM 2440 C C . ALA A 1 324 ? 12.75 -6.562 -11.734 1 98.56 324 ALA A C 1
ATOM 2442 O O . ALA A 1 324 ? 13.086 -5.965 -12.758 1 98.56 324 ALA A O 1
ATOM 2443 N N . GLU A 1 325 ? 13.578 -7.09 -10.883 1 96.75 325 GLU A N 1
ATOM 2444 C CA . GLU A 1 325 ? 15.016 -7.02 -11.141 1 96.75 325 GLU A CA 1
ATOM 2445 C C . GLU A 1 325 ? 15.383 -7.742 -12.43 1 96.75 325 GLU A C 1
ATOM 2447 O O . GLU A 1 325 ? 16.172 -7.238 -13.227 1 96.75 325 GLU A O 1
ATOM 2452 N N . MET A 1 326 ? 14.82 -8.914 -12.625 1 98.06 326 MET A N 1
ATOM 2453 C CA . MET A 1 326 ? 15.094 -9.695 -13.828 1 98.06 326 MET A CA 1
ATOM 2454 C C . MET A 1 326 ? 14.656 -8.938 -15.078 1 98.06 326 MET A C 1
ATOM 2456 O O . MET A 1 326 ? 15.383 -8.891 -16.062 1 98.06 326 MET A O 1
ATOM 2460 N N . VAL A 1 327 ? 13.508 -8.359 -15.023 1 98.25 327 VAL A N 1
ATOM 2461 C CA . VAL A 1 327 ? 12.969 -7.621 -16.172 1 98.25 327 VAL A CA 1
ATOM 2462 C C . VAL A 1 327 ? 13.828 -6.387 -16.438 1 98.25 327 VAL A C 1
ATOM 2464 O O . VAL A 1 327 ? 14.133 -6.074 -17.594 1 98.25 327 VAL A O 1
ATOM 2467 N N . MET A 1 328 ? 14.242 -5.688 -15.391 1 97 328 MET A N 1
ATOM 2468 C CA . MET A 1 328 ? 15.07 -4.496 -15.547 1 97 328 MET A CA 1
ATOM 2469 C C . MET A 1 328 ? 16.406 -4.84 -16.203 1 97 328 MET A C 1
ATOM 2471 O O . MET A 1 328 ? 16.891 -4.109 -17.062 1 97 328 MET A O 1
ATOM 2475 N N . LYS A 1 329 ? 16.953 -5.945 -15.75 1 96.12 329 LYS A N 1
ATOM 2476 C CA . LYS A 1 329 ? 18.203 -6.398 -16.344 1 96.12 329 LYS A CA 1
ATOM 2477 C C . LYS A 1 329 ? 18.031 -6.73 -17.828 1 96.12 329 LYS A C 1
ATOM 2479 O O . LYS A 1 329 ? 18.859 -6.355 -18.656 1 96.12 329 LYS A O 1
ATOM 2484 N N . ALA A 1 330 ? 16.953 -7.422 -18.125 1 96.88 330 ALA A N 1
ATOM 2485 C CA . ALA A 1 330 ? 16.672 -7.805 -19.5 1 96.88 330 ALA A CA 1
ATOM 2486 C C . ALA A 1 330 ? 16.422 -6.574 -20.375 1 96.88 330 ALA A C 1
ATOM 2488 O O . ALA A 1 330 ? 16.875 -6.512 -21.516 1 96.88 330 ALA A O 1
ATOM 2489 N N . LEU A 1 331 ? 15.711 -5.582 -19.844 1 96 331 LEU A N 1
ATOM 2490 C CA . LEU A 1 331 ? 15.406 -4.355 -20.562 1 96 331 LEU A CA 1
ATOM 2491 C C . LEU A 1 331 ? 16.672 -3.547 -20.828 1 96 331 LEU A C 1
ATOM 2493 O O . LEU A 1 331 ? 16.812 -2.93 -21.875 1 96 331 LEU A O 1
ATOM 2497 N N . ALA A 1 332 ? 17.562 -3.496 -19.875 1 92.19 332 ALA A N 1
ATOM 2498 C CA . ALA A 1 332 ? 18.828 -2.771 -20.016 1 92.19 332 ALA A CA 1
ATOM 2499 C C . ALA A 1 332 ? 19.688 -3.391 -21.109 1 92.19 332 ALA A C 1
ATOM 2501 O O . ALA A 1 332 ? 20.375 -2.678 -21.844 1 92.19 332 ALA A O 1
ATOM 2502 N N . THR A 1 333 ? 19.688 -4.676 -21.172 1 87.5 333 THR A N 1
ATOM 2503 C CA . THR A 1 333 ? 20.453 -5.391 -22.188 1 87.5 333 THR A CA 1
ATOM 2504 C C . THR A 1 333 ? 19.906 -5.129 -23.578 1 87.5 333 THR A C 1
ATOM 2506 O O . THR A 1 333 ? 20.656 -4.992 -24.547 1 87.5 333 THR A O 1
ATOM 2509 N N . ASN A 1 334 ? 18.609 -5.047 -23.719 1 81.12 334 ASN A N 1
ATOM 2510 C CA . ASN A 1 334 ? 17.984 -4.785 -25.016 1 81.12 334 ASN A CA 1
ATOM 2511 C C . ASN A 1 334 ? 18.234 -3.352 -25.484 1 81.12 334 ASN A C 1
ATOM 2513 O O . ASN A 1 334 ? 18.281 -3.084 -26.672 1 81.12 334 ASN A O 1
ATOM 2517 N N . ALA A 1 335 ? 18.297 -2.414 -24.594 1 71.25 335 ALA A N 1
ATOM 2518 C CA . ALA A 1 335 ? 18.531 -1.012 -24.938 1 71.25 335 ALA A CA 1
ATOM 2519 C C . ALA A 1 335 ? 19.953 -0.79 -25.438 1 71.25 335 ALA A C 1
ATOM 2521 O O . ALA A 1 335 ? 20.219 0.129 -26.219 1 71.25 335 ALA A O 1
ATOM 2522 N N . THR A 1 336 ? 20.906 -1.555 -24.938 1 66.38 336 THR A N 1
ATOM 2523 C CA . THR A 1 336 ? 22.297 -1.431 -25.359 1 66.38 336 THR A CA 1
ATOM 2524 C C . THR A 1 336 ? 22.531 -2.199 -26.656 1 66.38 336 THR A C 1
ATOM 2526 O O . THR A 1 336 ? 23.5 -1.936 -27.375 1 66.38 336 THR A O 1
ATOM 2529 N N . GLY A 1 337 ? 21.781 -3.141 -26.984 1 49.22 337 GLY A N 1
ATOM 2530 C CA . GLY A 1 337 ? 21.984 -3.82 -28.25 1 49.22 337 GLY A CA 1
ATOM 2531 C C . GLY A 1 337 ? 21.188 -3.219 -29.391 1 49.22 337 GLY A C 1
ATOM 2532 O O . GLY A 1 337 ? 20.219 -2.49 -29.172 1 49.22 337 GLY A O 1
ATOM 2533 N N . MET B 1 1 ? -10.312 -7.488 -31.688 1 25.45 1 MET B N 1
ATOM 2534 C CA . MET B 1 1 ? -10.109 -6.047 -31.609 1 25.45 1 MET B CA 1
ATOM 2535 C C . MET B 1 1 ? -10.016 -5.594 -30.156 1 25.45 1 MET B C 1
ATOM 2537 O O . MET B 1 1 ? -10.977 -5.727 -29.406 1 25.45 1 MET B O 1
ATOM 2541 N N . SER B 1 2 ? -8.914 -5.703 -29.375 1 36 2 SER B N 1
ATOM 2542 C CA . SER B 1 2 ? -8.68 -5.41 -27.969 1 36 2 SER B CA 1
ATOM 2543 C C . SER B 1 2 ? -9.336 -4.094 -27.562 1 36 2 SER B C 1
ATOM 2545 O O . SER B 1 2 ? -9.109 -3.062 -28.188 1 36 2 SER B O 1
ATOM 2547 N N . GLU B 1 3 ? -10.477 -4.008 -27.266 1 41.84 3 GLU B N 1
ATOM 2548 C CA . GLU B 1 3 ? -11.141 -2.76 -26.891 1 41.84 3 GLU B CA 1
ATOM 2549 C C . GLU B 1 3 ? -10.148 -1.768 -26.297 1 41.84 3 GLU B C 1
ATOM 2551 O O . GLU B 1 3 ? -9.406 -2.105 -25.375 1 41.84 3 GLU B O 1
ATOM 2556 N N . SER B 1 4 ? -9.773 -0.858 -26.969 1 48.81 4 SER B N 1
ATOM 2557 C CA . SER B 1 4 ? -8.742 0.158 -26.781 1 48.81 4 SER B CA 1
ATOM 2558 C C . SER B 1 4 ? -8.773 0.724 -25.359 1 48.81 4 SER B C 1
ATOM 2560 O O . SER B 1 4 ? -9.781 1.291 -24.938 1 48.81 4 SER B O 1
ATOM 2562 N N . ARG B 1 5 ? -8.164 0.02 -24.469 1 59.41 5 ARG B N 1
ATOM 2563 C CA . ARG B 1 5 ? -8.008 0.499 -23.094 1 59.41 5 ARG B CA 1
ATOM 2564 C C . ARG B 1 5 ? -7.715 1.994 -23.078 1 59.41 5 ARG B C 1
ATOM 2566 O O . ARG B 1 5 ? -6.824 2.469 -23.781 1 59.41 5 ARG B O 1
ATOM 2573 N N . PRO B 1 6 ? -8.695 2.75 -22.516 1 67.94 6 PRO B N 1
ATOM 2574 C CA . PRO B 1 6 ? -8.32 4.164 -22.438 1 67.94 6 PRO B CA 1
ATOM 2575 C C . PRO B 1 6 ? -6.902 4.367 -21.906 1 67.94 6 PRO B C 1
ATOM 2577 O O . PRO B 1 6 ? -6.438 3.607 -21.062 1 67.94 6 PRO B O 1
ATOM 2580 N N . PRO B 1 7 ? -6.266 5.117 -22.594 1 83.31 7 PRO B N 1
ATOM 2581 C CA . PRO B 1 7 ? -4.871 5.371 -22.219 1 83.31 7 PRO B CA 1
ATOM 2582 C C . PRO B 1 7 ? -4.727 5.945 -20.812 1 83.31 7 PRO B C 1
ATOM 2584 O O . PRO B 1 7 ? -5.594 6.695 -20.359 1 83.31 7 PRO B O 1
ATOM 2587 N N . ILE B 1 8 ? -3.842 5.5 -20.031 1 93.56 8 ILE B N 1
ATOM 2588 C CA . ILE B 1 8 ? -3.461 6.047 -18.734 1 93.56 8 ILE B CA 1
ATOM 2589 C C . ILE B 1 8 ? -3.057 7.512 -18.891 1 93.56 8 ILE B C 1
ATOM 2591 O O . ILE B 1 8 ? -2.248 7.848 -19.75 1 93.56 8 ILE B O 1
ATOM 2595 N N . LYS B 1 9 ? -3.684 8.43 -18.188 1 96.25 9 LYS B N 1
ATOM 2596 C CA . LYS B 1 9 ? -3.229 9.82 -18.141 1 96.25 9 LYS B CA 1
ATOM 2597 C C . LYS B 1 9 ? -2.096 9.992 -17.141 1 96.25 9 LYS B C 1
ATOM 2599 O O . LYS B 1 9 ? -2.248 9.664 -15.961 1 96.25 9 LYS B O 1
ATOM 2604 N N . ILE B 1 10 ? -0.995 10.445 -17.562 1 96.62 10 ILE B N 1
ATOM 2605 C CA . ILE B 1 10 ? 0.154 10.695 -16.688 1 96.62 10 ILE B CA 1
ATOM 2606 C C . ILE B 1 10 ? 0.44 12.195 -16.641 1 96.62 10 ILE B C 1
ATOM 2608 O O . ILE B 1 10 ? 0.644 12.836 -17.672 1 96.62 10 ILE B O 1
ATOM 2612 N N . TYR B 1 11 ? 0.408 12.773 -15.477 1 97.56 11 TYR B N 1
ATOM 2613 C CA . TYR B 1 11 ? 0.693 14.195 -15.297 1 97.56 11 TYR B CA 1
ATOM 2614 C C . TYR B 1 11 ? 2.004 14.398 -14.547 1 97.56 11 TYR B C 1
ATOM 2616 O O . TYR B 1 11 ? 2.268 13.719 -13.555 1 97.56 11 TYR B O 1
ATOM 2624 N N . THR B 1 12 ? 2.787 15.32 -15.047 1 96.38 12 THR B N 1
ATOM 2625 C CA . THR B 1 12 ? 4.102 15.602 -14.477 1 96.38 12 THR B CA 1
ATOM 2626 C C . THR B 1 12 ? 3.982 16.562 -13.305 1 96.38 12 THR B C 1
ATOM 2628 O O . THR B 1 12 ? 2.934 17.172 -13.094 1 96.38 12 THR B O 1
ATOM 2631 N N . LEU B 1 13 ? 5.035 16.688 -12.586 1 96.88 13 LEU B N 1
ATOM 2632 C CA . LEU B 1 13 ? 5.094 17.609 -11.453 1 96.88 13 LEU B CA 1
ATOM 2633 C C . LEU B 1 13 ? 4.801 19.031 -11.906 1 96.88 13 LEU B C 1
ATOM 2635 O O . LEU B 1 13 ? 4.062 19.766 -11.234 1 96.88 13 LEU B O 1
ATOM 2639 N N . GLU B 1 14 ? 5.348 19.453 -13 1 96.81 14 GLU B N 1
ATOM 2640 C CA . GLU B 1 14 ? 5.164 20.812 -13.508 1 96.81 14 GLU B CA 1
ATOM 2641 C C . GLU B 1 14 ? 3.695 21.094 -13.805 1 96.81 14 GLU B C 1
ATOM 2643 O O . GLU B 1 14 ? 3.18 22.156 -13.461 1 96.81 14 GLU B O 1
ATOM 2648 N N . GLU B 1 15 ? 3.025 20.125 -14.477 1 97.12 15 GLU B N 1
ATOM 2649 C CA . GLU B 1 15 ? 1.607 20.266 -14.797 1 97.12 15 GLU B CA 1
ATOM 2650 C C . GLU B 1 15 ? 0.766 20.359 -13.523 1 97.12 15 GLU B C 1
ATOM 2652 O O . GLU B 1 15 ? -0.169 21.172 -13.453 1 97.12 15 GLU B O 1
ATOM 2657 N N . ILE B 1 16 ? 1.132 19.594 -12.523 1 98.06 16 ILE B N 1
ATOM 2658 C CA . ILE B 1 16 ? 0.39 19.547 -11.266 1 98.06 16 ILE B CA 1
ATOM 2659 C C . ILE B 1 16 ? 0.612 20.844 -10.492 1 98.06 16 ILE B C 1
ATOM 2661 O O . ILE B 1 16 ? -0.337 21.422 -9.969 1 98.06 16 ILE B O 1
ATOM 2665 N N . GLU B 1 17 ? 1.828 21.312 -10.43 1 97.19 17 GLU B N 1
ATOM 2666 C CA . GLU B 1 17 ? 2.172 22.562 -9.742 1 97.19 17 GLU B CA 1
ATOM 2667 C C . GLU B 1 17 ? 1.416 23.75 -10.328 1 97.19 17 GLU B C 1
ATOM 2669 O O . GLU B 1 17 ? 0.999 24.641 -9.594 1 97.19 17 GLU B O 1
ATOM 2674 N N . GLU B 1 18 ? 1.23 23.75 -11.586 1 96.31 18 GLU B N 1
ATOM 2675 C CA . GLU B 1 18 ? 0.568 24.844 -12.281 1 96.31 18 GLU B CA 1
ATOM 2676 C C . GLU B 1 18 ? -0.858 25.047 -11.773 1 96.31 18 GLU B C 1
ATOM 2678 O O . GLU B 1 18 ? -1.342 26.172 -11.68 1 96.31 18 GLU B O 1
ATOM 2683 N N . VAL B 1 19 ? -1.452 23.969 -11.391 1 96.75 19 VAL B N 1
ATOM 2684 C CA . VAL B 1 19 ? -2.863 24.094 -11.039 1 96.75 19 VAL B CA 1
ATOM 2685 C C . VAL B 1 19 ? -3.02 24.094 -9.516 1 96.75 19 VAL B C 1
ATOM 2687 O O . VAL B 1 19 ? -4.059 24.5 -8.992 1 96.75 19 VAL B O 1
ATOM 2690 N N . ALA B 1 20 ? -2.012 23.656 -8.766 1 96.94 20 ALA B N 1
ATOM 2691 C CA . ALA B 1 20 ? -2.182 23.422 -7.336 1 96.94 20 ALA B CA 1
ATOM 2692 C C . ALA B 1 20 ? -1.5 24.516 -6.512 1 96.94 20 ALA B C 1
ATOM 2694 O O . ALA B 1 20 ? -1.533 24.484 -5.281 1 96.94 20 ALA B O 1
ATOM 2695 N N . SER B 1 21 ? -0.927 25.531 -7.137 1 93.94 21 SER B N 1
ATOM 2696 C CA . SER B 1 21 ? -0.077 26.469 -6.422 1 93.94 21 SER B CA 1
ATOM 2697 C C . SER B 1 21 ? -0.813 27.781 -6.145 1 93.94 21 SER B C 1
ATOM 2699 O O . SER B 1 21 ? -0.292 28.656 -5.457 1 93.94 21 SER B O 1
ATOM 2701 N N . SER B 1 22 ? -2.025 27.984 -6.598 1 94.5 22 SER B N 1
ATOM 2702 C CA . SER B 1 22 ? -2.73 29.25 -6.43 1 94.5 22 SER B CA 1
ATOM 2703 C C . SER B 1 22 ? -3.371 29.344 -5.051 1 94.5 22 SER B C 1
ATOM 2705 O O . SER B 1 22 ? -3.674 28.328 -4.426 1 94.5 22 SER B O 1
ATOM 2707 N N . SER B 1 23 ? -3.605 30.578 -4.605 1 96.56 23 SER B N 1
ATOM 2708 C CA . SER B 1 23 ? -4.289 30.828 -3.338 1 96.56 23 SER B CA 1
ATOM 2709 C C . SER B 1 23 ? -5.723 30.312 -3.375 1 96.56 23 SER B C 1
ATOM 2711 O O . SER B 1 23 ? -6.23 29.797 -2.377 1 96.56 23 SER B O 1
ATOM 2713 N N . THR B 1 24 ? -6.309 30.5 -4.508 1 96.94 24 THR B N 1
ATOM 2714 C CA . THR B 1 24 ? -7.68 30.031 -4.664 1 96.94 24 THR B CA 1
ATOM 2715 C C . THR B 1 24 ? -7.758 28.516 -4.5 1 96.94 24 THR B C 1
ATOM 2717 O O . THR B 1 24 ? -8.672 28 -3.854 1 96.94 24 THR B O 1
ATOM 2720 N N . PHE B 1 25 ? -6.797 27.828 -5.059 1 97.88 25 PHE B N 1
ATOM 2721 C CA . PHE B 1 25 ? -6.742 26.375 -4.902 1 97.88 25 PHE B CA 1
ATOM 2722 C C . PHE B 1 25 ? -6.547 26 -3.438 1 97.88 25 PHE B C 1
ATOM 2724 O O . PHE B 1 25 ? -7.227 25.109 -2.924 1 97.88 25 PHE B O 1
ATOM 2731 N N . ALA B 1 26 ? -5.664 26.703 -2.77 1 98.31 26 ALA B N 1
ATOM 2732 C CA . ALA B 1 26 ? -5.336 26.406 -1.379 1 98.31 26 ALA B CA 1
ATOM 2733 C C . ALA B 1 26 ? -6.555 26.562 -0.479 1 98.31 26 ALA B C 1
ATOM 2735 O O . ALA B 1 26 ? -6.852 25.688 0.342 1 98.31 26 ALA B O 1
ATOM 2736 N N . VAL B 1 27 ? -7.262 27.625 -0.622 1 98.25 27 VAL B N 1
ATOM 2737 C CA . VAL B 1 27 ? -8.445 27.891 0.184 1 98.25 27 VAL B CA 1
ATOM 2738 C C . VAL B 1 27 ? -9.508 26.828 -0.078 1 98.25 27 VAL B C 1
ATOM 2740 O O . VAL B 1 27 ? -10.094 26.281 0.859 1 98.25 27 VAL B O 1
ATOM 2743 N N . SER B 1 28 ? -9.688 26.547 -1.375 1 98.44 28 SER B N 1
ATOM 2744 C CA . SER B 1 28 ? -10.656 25.516 -1.749 1 98.44 28 SER B CA 1
ATOM 2745 C C . SER B 1 28 ? -10.258 24.156 -1.188 1 98.44 28 SER B C 1
ATOM 2747 O O . SER B 1 28 ? -11.125 23.344 -0.822 1 98.44 28 SER B O 1
ATOM 2749 N N . LEU B 1 29 ? -8.969 23.891 -1.182 1 98.69 29 LEU B N 1
ATOM 2750 C CA . LEU B 1 29 ? -8.492 22.609 -0.668 1 98.69 29 LEU B CA 1
ATOM 2751 C C . LEU B 1 29 ? -8.789 22.469 0.821 1 98.69 29 LEU B C 1
ATOM 2753 O O . LEU B 1 29 ? -9.211 21.406 1.281 1 98.69 29 LEU B O 1
ATOM 2757 N N . VAL B 1 30 ? -8.594 23.516 1.646 1 98.44 30 VAL B N 1
ATOM 2758 C CA . VAL B 1 30 ? -8.891 23.484 3.074 1 98.44 30 VAL B CA 1
ATOM 2759 C C . VAL B 1 30 ? -10.352 23.109 3.289 1 98.44 30 VAL B C 1
ATOM 2761 O O . VAL B 1 30 ? -10.664 22.25 4.105 1 98.44 30 VAL B O 1
ATOM 2764 N N . ASP B 1 31 ? -11.219 23.734 2.443 1 97.62 31 ASP B N 1
ATOM 2765 C CA . ASP B 1 31 ? -12.648 23.438 2.539 1 97.62 31 ASP B CA 1
ATOM 2766 C C . ASP B 1 31 ? -12.945 22 2.135 1 97.62 31 ASP B C 1
ATOM 2768 O O . ASP B 1 31 ? -13.734 21.312 2.789 1 97.62 31 ASP B O 1
ATOM 2772 N N . ALA B 1 32 ? -12.359 21.594 1.082 1 98.12 32 ALA B N 1
ATOM 2773 C CA . ALA B 1 32 ? -12.594 20.25 0.573 1 98.12 32 ALA B CA 1
ATOM 2774 C C . ALA B 1 32 ? -12.086 19.188 1.557 1 98.12 32 ALA B C 1
ATOM 2776 O O . ALA B 1 32 ? -12.672 18.125 1.683 1 98.12 32 ALA B O 1
ATOM 2777 N N . ILE B 1 33 ? -11 19.453 2.217 1 98.31 33 ILE B N 1
ATOM 2778 C CA . ILE B 1 33 ? -10.445 18.562 3.227 1 98.31 33 ILE B CA 1
ATOM 2779 C C . ILE B 1 33 ? -11.438 18.406 4.379 1 98.31 33 ILE B C 1
ATOM 2781 O O . ILE B 1 33 ? -11.625 17.312 4.906 1 98.31 33 ILE B O 1
ATOM 2785 N N . GLN B 1 34 ? -12.055 19.484 4.781 1 97.81 34 GLN B N 1
ATOM 2786 C CA . GLN B 1 34 ? -13.086 19.406 5.816 1 97.81 34 GLN B CA 1
ATOM 2787 C C . GLN B 1 34 ? -14.195 18.438 5.418 1 97.81 34 GLN B C 1
ATOM 2789 O O . GLN B 1 34 ? -14.617 17.594 6.223 1 97.81 34 GLN B O 1
ATOM 2794 N N . SER B 1 35 ? -14.633 18.578 4.184 1 97.06 35 SER B N 1
ATOM 2795 C CA . SER B 1 35 ? -15.672 17.688 3.674 1 97.06 35 SER B CA 1
ATOM 2796 C C . SER B 1 35 ? -15.195 16.234 3.648 1 97.06 35 SER B C 1
ATOM 2798 O O . SER B 1 35 ? -15.961 15.312 3.928 1 97.06 35 SER B O 1
ATOM 2800 N N . GLY B 1 36 ? -13.953 16.047 3.256 1 97.81 36 GLY B N 1
ATOM 2801 C CA . GLY B 1 36 ? -13.375 14.719 3.275 1 97.81 36 GLY B CA 1
ATOM 2802 C C . GLY B 1 36 ? -13.359 14.094 4.656 1 97.81 36 GLY B C 1
ATOM 2803 O O . GLY B 1 36 ? -13.75 12.938 4.824 1 97.81 36 GLY B O 1
ATOM 2804 N N . PHE B 1 37 ? -12.945 14.852 5.668 1 98.19 37 PHE B N 1
ATOM 2805 C CA . PHE B 1 37 ? -12.922 14.359 7.043 1 98.19 37 PHE B CA 1
ATOM 2806 C C . PHE B 1 37 ? -14.328 14.023 7.523 1 98.19 37 PHE B C 1
ATOM 2808 O O . PHE B 1 37 ? -14.516 13.039 8.242 1 98.19 37 PHE B O 1
ATOM 2815 N N . ALA B 1 38 ? -15.289 14.836 7.16 1 97.44 38 ALA B N 1
ATOM 2816 C CA . ALA B 1 38 ? -16.672 14.547 7.523 1 97.44 38 ALA B CA 1
ATOM 2817 C C . ALA B 1 38 ? -17.125 13.211 6.938 1 97.44 38 ALA B C 1
ATOM 2819 O O . ALA B 1 38 ? -17.719 12.391 7.637 1 97.44 38 ALA B O 1
ATOM 2820 N N . ALA B 1 39 ? -16.828 12.984 5.652 1 96.62 39 ALA B N 1
ATOM 2821 C CA . ALA B 1 39 ? -17.172 11.727 4.996 1 96.62 39 ALA B CA 1
ATOM 2822 C C . ALA B 1 39 ? -16.5 10.547 5.688 1 96.62 39 ALA B C 1
ATOM 2824 O O . ALA B 1 39 ? -17.109 9.5 5.887 1 96.62 39 ALA B O 1
ATOM 2825 N N . PHE B 1 40 ? -15.289 10.734 6.055 1 97.69 40 PHE B N 1
ATOM 2826 C CA . PHE B 1 40 ? -14.531 9.711 6.766 1 97.69 40 PHE B CA 1
ATOM 2827 C C . PHE B 1 40 ? -15.219 9.352 8.078 1 97.69 40 PHE B C 1
ATOM 2829 O O . PHE B 1 40 ? -15.477 8.172 8.344 1 97.69 40 PHE B O 1
ATOM 2836 N N . SER B 1 41 ? -15.531 10.32 8.852 1 97.06 41 SER B N 1
ATOM 2837 C CA . SER B 1 41 ? -16.094 10.094 10.18 1 97.06 41 SER B CA 1
ATOM 2838 C C . SER B 1 41 ? -17.516 9.531 10.094 1 97.06 41 SER B C 1
ATOM 2840 O O . SER B 1 41 ? -17.984 8.883 11.023 1 97.06 41 SER B O 1
ATOM 2842 N N . ARG B 1 42 ? -18.203 9.773 8.969 1 96.19 42 ARG B N 1
ATOM 2843 C CA . ARG B 1 42 ? -19.531 9.234 8.758 1 96.19 42 ARG B CA 1
ATOM 2844 C C . ARG B 1 42 ? -19.484 7.785 8.281 1 96.19 42 ARG B C 1
ATOM 2846 O O . ARG B 1 42 ? -20.516 7.18 7.988 1 96.19 42 ARG B O 1
ATOM 2853 N N . GLY B 1 43 ? -18.312 7.23 7.992 1 95.81 43 GLY B N 1
ATOM 2854 C CA . GLY B 1 43 ? -18.172 5.848 7.57 1 95.81 43 GLY B CA 1
ATOM 2855 C C . GLY B 1 43 ? -18.328 5.66 6.074 1 95.81 43 GLY B C 1
ATOM 2856 O O . GLY B 1 43 ? -18.531 4.547 5.598 1 95.81 43 GLY B O 1
ATOM 2857 N N . GLU B 1 44 ? -18.156 6.738 5.316 1 96.81 44 GLU B N 1
ATOM 2858 C CA . GLU B 1 44 ? -18.328 6.68 3.867 1 96.81 44 GLU B CA 1
ATOM 2859 C C . GLU B 1 44 ? -17.016 6.344 3.168 1 96.81 44 GLU B C 1
ATOM 2861 O O . GLU B 1 44 ? -17 6.062 1.968 1 96.81 44 GLU B O 1
ATOM 2866 N N . PHE B 1 45 ? -15.992 6.324 3.893 1 97.81 45 PHE B N 1
ATOM 2867 C CA . PHE B 1 45 ? -14.664 6.094 3.338 1 97.81 45 PHE B CA 1
ATOM 2868 C C . PHE B 1 45 ? -14.125 4.73 3.756 1 97.81 45 PHE B C 1
ATOM 2870 O O . PHE B 1 45 ? -14.195 4.367 4.934 1 97.81 45 PHE B O 1
ATOM 2877 N N . ASN B 1 46 ? -13.641 3.928 2.771 1 98.06 46 ASN B N 1
ATOM 2878 C CA . ASN B 1 46 ? -12.938 2.668 2.998 1 98.06 46 ASN B CA 1
ATOM 2879 C C . ASN B 1 46 ? -11.422 2.867 3.039 1 98.06 46 ASN B C 1
ATOM 2881 O O . ASN B 1 46 ? -10.797 3.115 2.008 1 98.06 46 ASN B O 1
ATOM 2885 N N . ALA B 1 47 ? -10.875 2.766 4.199 1 97.56 47 ALA B N 1
ATOM 2886 C CA . ALA B 1 47 ? -9.445 3.004 4.387 1 97.56 47 ALA B CA 1
ATOM 2887 C C . ALA B 1 47 ? -8.664 1.691 4.418 1 97.56 47 ALA B C 1
ATOM 2889 O O . ALA B 1 47 ? -8.984 0.791 5.195 1 97.56 47 ALA B O 1
ATOM 2890 N N . GLY B 1 48 ? -7.707 1.576 3.574 1 97.38 48 GLY B N 1
ATOM 2891 C CA . GLY B 1 48 ? -6.793 0.448 3.684 1 97.38 48 GLY B CA 1
ATOM 2892 C C . GLY B 1 48 ? -5.836 0.566 4.855 1 97.38 48 GLY B C 1
ATOM 2893 O O . GLY B 1 48 ? -5.633 1.658 5.391 1 97.38 48 GLY B O 1
ATOM 2894 N N . VAL B 1 49 ? -5.316 -0.586 5.273 1 96.69 49 VAL B N 1
ATOM 2895 C CA . VAL B 1 49 ? -4.25 -0.538 6.266 1 96.69 49 VAL B CA 1
ATOM 2896 C C . VAL B 1 49 ? -3.074 0.27 5.723 1 96.69 49 VAL B C 1
ATOM 2898 O O . VAL B 1 49 ? -2.908 0.396 4.508 1 96.69 49 VAL B O 1
ATOM 2901 N N . ILE B 1 50 ? -2.307 0.864 6.551 1 97.94 50 ILE B N 1
ATOM 2902 C CA . ILE B 1 50 ? -1.199 1.712 6.125 1 97.94 50 ILE B CA 1
ATOM 2903 C C . ILE B 1 50 ? 0.098 0.906 6.125 1 97.94 50 ILE B C 1
ATOM 2905 O O . ILE B 1 50 ? 0.4 0.206 7.098 1 97.94 50 ILE B O 1
ATOM 2909 N N . GLN B 1 51 ? 0.799 0.975 5.008 1 98.19 51 GLN B N 1
ATOM 2910 C CA . GLN B 1 51 ? 2.141 0.402 4.988 1 98.19 51 GLN B CA 1
ATOM 2911 C C . GLN B 1 51 ? 3.188 1.438 5.391 1 98.19 51 GLN B C 1
ATOM 2913 O O . GLN B 1 51 ? 3.102 2.602 4.992 1 98.19 51 GLN B O 1
ATOM 2918 N N . THR B 1 52 ? 4.129 1.046 6.18 1 98.06 52 THR B N 1
ATOM 2919 C CA . THR B 1 52 ? 5.312 1.84 6.492 1 98.06 52 THR B CA 1
ATOM 2920 C C . THR B 1 52 ? 6.582 1.02 6.293 1 98.06 52 THR B C 1
ATOM 2922 O O . THR B 1 52 ? 6.805 0.031 6.992 1 98.06 52 THR B O 1
ATOM 2925 N N . LEU B 1 53 ? 7.359 1.403 5.352 1 98.31 53 LEU B N 1
ATOM 2926 C CA . LEU B 1 53 ? 8.617 0.728 5.047 1 98.31 53 LEU B CA 1
ATOM 2927 C C . LEU B 1 53 ? 9.805 1.527 5.57 1 98.31 53 LEU B C 1
ATOM 2929 O O . LEU B 1 53 ? 9.734 2.754 5.676 1 98.31 53 LEU B O 1
ATOM 2933 N N . GLY B 1 54 ? 10.875 0.836 5.871 1 97.38 54 GLY B N 1
ATOM 2934 C CA . GLY B 1 54 ? 12.133 1.485 6.195 1 97.38 54 GLY B CA 1
ATOM 2935 C C . GLY B 1 54 ? 12.203 1.967 7.633 1 97.38 54 GLY B C 1
ATOM 2936 O O . GLY B 1 54 ? 13.18 2.6 8.039 1 97.38 54 GLY B O 1
ATOM 2937 N N . ALA B 1 55 ? 11.164 1.698 8.383 1 94.44 55 ALA B N 1
ATOM 2938 C CA . ALA B 1 55 ? 11.086 2.059 9.797 1 94.44 55 ALA B CA 1
ATOM 2939 C C . ALA B 1 55 ? 10.859 0.824 10.664 1 94.44 55 ALA B C 1
ATOM 2941 O O . ALA B 1 55 ? 10.406 -0.214 10.172 1 94.44 55 ALA B O 1
ATOM 2942 N N . PRO B 1 56 ? 11.141 0.97 11.953 1 90.56 56 PRO B N 1
ATOM 2943 C CA . PRO B 1 56 ? 10.906 -0.196 12.812 1 90.56 56 PRO B CA 1
ATOM 2944 C C . PRO B 1 56 ? 9.469 -0.698 12.734 1 90.56 56 PRO B C 1
ATOM 2946 O O . PRO B 1 56 ? 8.531 0.103 12.641 1 90.56 56 PRO B O 1
ATOM 2949 N N . PRO B 1 57 ? 9.422 -2.018 12.781 1 90.44 57 PRO B N 1
ATOM 2950 C CA . PRO B 1 57 ? 10.43 -3.043 13.078 1 90.44 57 PRO B CA 1
ATOM 2951 C C . PRO B 1 57 ? 11.211 -3.479 11.844 1 90.44 57 PRO B C 1
ATOM 2953 O O . PRO B 1 57 ? 12 -4.422 11.914 1 90.44 57 PRO B O 1
ATOM 2956 N N . MET B 1 58 ? 11.102 -2.918 10.742 1 94.62 58 MET B N 1
ATOM 2957 C CA . MET B 1 58 ? 11.836 -3.266 9.539 1 94.62 58 MET B CA 1
ATOM 2958 C C . MET B 1 58 ? 13.242 -2.668 9.57 1 94.62 58 MET B C 1
ATOM 2960 O O . MET B 1 58 ? 13.5 -1.722 10.312 1 94.62 58 MET B O 1
ATOM 2964 N N . ALA B 1 59 ? 14.078 -3.225 8.797 1 96.44 59 ALA B N 1
ATOM 2965 C CA . ALA B 1 59 ? 15.43 -2.672 8.656 1 96.44 59 ALA B CA 1
ATOM 2966 C C . ALA B 1 59 ? 15.398 -1.318 7.957 1 96.44 59 ALA B C 1
ATOM 2968 O O . ALA B 1 59 ? 14.539 -1.073 7.105 1 96.44 59 ALA B O 1
ATOM 2969 N N . PRO B 1 60 ? 16.328 -0.393 8.367 1 97.06 60 PRO B N 1
ATOM 2970 C CA . PRO B 1 60 ? 16.422 0.863 7.621 1 97.06 60 PRO B CA 1
ATOM 2971 C C . PRO B 1 60 ? 16.812 0.653 6.16 1 97.06 60 PRO B C 1
ATOM 2973 O O . PRO B 1 60 ? 17.453 -0.35 5.824 1 97.06 60 PRO B O 1
ATOM 2976 N N . PHE B 1 61 ? 16.406 1.55 5.316 1 97.25 61 PHE B N 1
ATOM 2977 C CA . PHE B 1 61 ? 16.797 1.514 3.912 1 97.25 61 PHE B CA 1
ATOM 2978 C C . PHE B 1 61 ? 18.312 1.655 3.775 1 97.25 61 PHE B C 1
ATOM 2980 O O . PHE B 1 61 ? 18.922 1.014 2.918 1 97.25 61 PHE B O 1
ATOM 2987 N N . VAL B 1 62 ? 18.797 2.588 4.539 1 94.75 62 VAL B N 1
ATOM 2988 C CA . VAL B 1 62 ? 20.234 2.891 4.543 1 94.75 62 VAL B CA 1
ATOM 2989 C C . VAL B 1 62 ? 20.812 2.609 5.922 1 94.75 62 VAL B C 1
ATOM 2991 O O . VAL B 1 62 ? 20.484 3.299 6.895 1 94.75 62 VAL B O 1
ATOM 2994 N N . ALA B 1 63 ? 21.734 1.665 5.93 1 90.75 63 ALA B N 1
ATOM 2995 C CA . ALA B 1 63 ? 22.344 1.302 7.203 1 90.75 63 ALA B CA 1
ATOM 2996 C C . ALA B 1 63 ? 23.344 2.367 7.656 1 90.75 63 ALA B C 1
ATOM 2998 O O . ALA B 1 63 ? 23.906 3.096 6.832 1 90.75 63 ALA B O 1
ATOM 2999 N N . ASP B 1 64 ? 23.531 2.568 8.906 1 90.25 64 ASP B N 1
ATOM 3000 C CA . ASP B 1 64 ? 24.562 3.369 9.555 1 90.25 64 ASP B CA 1
ATOM 3001 C C . ASP B 1 64 ? 24.422 4.848 9.195 1 90.25 64 ASP B C 1
ATOM 3003 O O . ASP B 1 64 ? 25.422 5.551 9.023 1 90.25 64 ASP B O 1
ATOM 3007 N N . CYS B 1 65 ? 23.281 5.285 8.836 1 91.88 65 CYS B N 1
ATOM 3008 C CA . CYS B 1 65 ? 22.984 6.699 8.625 1 91.88 65 CYS B CA 1
ATOM 3009 C C . CYS B 1 65 ? 22.703 7.402 9.945 1 91.88 65 CYS B C 1
ATOM 3011 O O . CYS B 1 65 ? 21.766 7.035 10.656 1 91.88 65 CYS B O 1
ATOM 3013 N N . PRO B 1 66 ? 23.547 8.383 10.305 1 90.88 66 PRO B N 1
ATOM 3014 C CA . PRO B 1 66 ? 23.234 9.133 11.531 1 90.88 66 PRO B CA 1
ATOM 3015 C C . PRO B 1 66 ? 21.875 9.812 11.484 1 90.88 66 PRO B C 1
ATOM 3017 O O . PRO B 1 66 ? 21.484 10.352 10.438 1 90.88 66 PRO B O 1
ATOM 3020 N N . ASN B 1 67 ? 21.109 9.766 12.555 1 90.56 67 ASN B N 1
ATOM 3021 C CA . ASN B 1 67 ? 19.797 10.383 12.672 1 90.56 67 ASN B CA 1
ATOM 3022 C C . ASN B 1 67 ? 18.828 9.859 11.609 1 90.56 67 ASN B C 1
ATOM 3024 O O . ASN B 1 67 ? 18.109 10.633 10.977 1 90.56 67 ASN B O 1
ATOM 3028 N N . TYR B 1 68 ? 19 8.57 11.305 1 94.25 68 TYR B N 1
ATOM 3029 C CA . TYR B 1 68 ? 18.125 7.922 10.32 1 94.25 68 TYR B CA 1
ATOM 3030 C C . TYR B 1 68 ? 16.656 8.102 10.695 1 94.25 68 TYR B C 1
ATOM 3032 O O . TYR B 1 68 ? 16.281 7.875 11.844 1 94.25 68 TYR B O 1
ATOM 3040 N N . ALA B 1 69 ? 15.836 8.555 9.633 1 94.56 69 ALA B N 1
ATOM 3041 C CA . ALA B 1 69 ? 14.398 8.727 9.844 1 94.56 69 ALA B CA 1
ATOM 3042 C C . ALA B 1 69 ? 13.617 8.461 8.562 1 94.56 69 ALA B C 1
ATOM 3044 O O . ALA B 1 69 ? 12.438 8.805 8.461 1 94.56 69 ALA B O 1
ATOM 3045 N N . ALA B 1 70 ? 14.312 7.836 7.598 1 96.44 70 ALA B N 1
ATOM 3046 C CA . ALA B 1 70 ? 13.672 7.609 6.305 1 96.44 70 ALA B CA 1
ATOM 3047 C C . ALA B 1 70 ? 12.586 6.547 6.41 1 96.44 70 ALA B C 1
ATOM 3049 O O . ALA B 1 70 ? 12.75 5.547 7.117 1 96.44 70 ALA B O 1
ATOM 3050 N N . GLN B 1 71 ? 11.492 6.816 5.742 1 97.69 71 GLN B N 1
ATOM 3051 C CA . GLN B 1 71 ? 10.414 5.848 5.633 1 97.69 71 GLN B CA 1
ATOM 3052 C C . GLN B 1 71 ? 9.586 6.09 4.375 1 97.69 71 GLN B C 1
ATOM 3054 O O . GLN B 1 71 ? 9.648 7.168 3.781 1 97.69 71 GLN B O 1
ATOM 3059 N N . THR B 1 72 ? 8.906 5.137 3.951 1 98.56 72 THR B N 1
ATOM 3060 C CA . THR B 1 72 ? 7.902 5.238 2.896 1 98.56 72 THR B CA 1
ATOM 3061 C C . THR B 1 72 ? 6.555 4.707 3.377 1 98.56 72 THR B C 1
ATOM 3063 O O . THR B 1 72 ? 6.473 3.604 3.92 1 98.56 72 THR B O 1
ATOM 3066 N N . CYS B 1 73 ? 5.555 5.488 3.199 1 98.38 73 CYS B N 1
ATOM 3067 C CA . CYS B 1 73 ? 4.203 5.082 3.568 1 98.38 73 CYS B CA 1
ATOM 3068 C C . CYS B 1 73 ? 3.33 4.91 2.332 1 98.38 73 CYS B C 1
ATOM 3070 O O . CYS B 1 73 ? 3.432 5.688 1.381 1 98.38 73 CYS B O 1
ATOM 3072 N N . VAL B 1 74 ? 2.529 3.885 2.33 1 98.81 74 VAL B N 1
ATOM 3073 C CA . VAL B 1 74 ? 1.487 3.689 1.326 1 98.81 74 VAL B CA 1
ATOM 3074 C C . VAL B 1 74 ? 0.112 3.781 1.984 1 98.81 74 VAL B C 1
ATOM 3076 O O . VAL B 1 74 ? -0.21 2.99 2.875 1 98.81 74 VAL B O 1
ATOM 3079 N N . LYS B 1 75 ? -0.664 4.742 1.617 1 98.75 75 LYS B N 1
ATOM 3080 C CA . LYS B 1 75 ? -2.045 4.887 2.07 1 98.75 75 LYS B CA 1
ATOM 3081 C C . LYS B 1 75 ? -3.021 4.777 0.905 1 98.75 75 LYS B C 1
ATOM 3083 O O . LYS B 1 75 ? -2.768 5.309 -0.178 1 98.75 75 LYS B O 1
ATOM 3088 N N . SER B 1 76 ? -4.078 4.039 1.098 1 98.81 76 SER B N 1
ATOM 3089 C CA . SER B 1 76 ? -5.035 3.76 0.032 1 98.81 76 SER B CA 1
ATOM 3090 C C . SER B 1 76 ? -6.469 3.764 0.559 1 98.81 76 SER B C 1
ATOM 3092 O O . SER B 1 76 ? -6.695 3.541 1.75 1 98.81 76 SER B O 1
ATOM 3094 N N . GLY B 1 77 ? -7.375 4.016 -0.354 1 98.69 77 GLY B N 1
ATOM 3095 C CA . GLY B 1 77 ? -8.781 3.965 0.018 1 98.69 77 GLY B CA 1
ATOM 3096 C C . GLY B 1 77 ? -9.695 4.562 -1.032 1 98.69 77 GLY B C 1
ATOM 3097 O O . GLY B 1 77 ? -9.258 4.891 -2.135 1 98.69 77 GLY B O 1
ATOM 3098 N N . TYR B 1 78 ? -10.914 4.621 -0.712 1 98.56 78 TYR B N 1
ATOM 3099 C CA . TYR B 1 78 ? -11.914 5.172 -1.626 1 98.56 78 TYR B CA 1
ATOM 3100 C C . TYR B 1 78 ? -13.203 5.508 -0.888 1 98.56 78 TYR B C 1
ATOM 3102 O O . TYR B 1 78 ? -13.492 4.934 0.165 1 98.56 78 TYR B O 1
ATOM 3110 N N . ILE B 1 79 ? -13.797 6.504 -1.369 1 97.06 79 ILE B N 1
ATOM 3111 C CA . ILE B 1 79 ? -15.172 6.766 -0.979 1 97.06 79 ILE B CA 1
ATOM 3112 C C . ILE B 1 79 ? -16.109 5.801 -1.71 1 97.06 79 ILE B C 1
ATOM 3114 O O . ILE B 1 79 ? -16.031 5.656 -2.932 1 97.06 79 ILE B O 1
ATOM 3118 N N . THR B 1 80 ? -17 5.18 -1.003 1 94.75 80 THR B N 1
ATOM 3119 C CA . THR B 1 80 ? -17.938 4.234 -1.594 1 94.75 80 THR B CA 1
ATOM 3120 C C . THR B 1 80 ? -18.734 4.891 -2.717 1 94.75 80 THR B C 1
ATOM 3122 O O . THR B 1 80 ? -19.281 5.98 -2.541 1 94.75 80 THR B O 1
ATOM 3125 N N . GLY B 1 81 ? -18.703 4.301 -3.883 1 92.5 81 GLY B N 1
ATOM 3126 C CA . GLY B 1 81 ? -19.531 4.777 -4.984 1 92.5 81 GLY B CA 1
ATOM 3127 C C . GLY B 1 81 ? -18.844 5.824 -5.836 1 92.5 81 GLY B C 1
ATOM 3128 O O . GLY B 1 81 ? -19.375 6.234 -6.871 1 92.5 81 GLY B O 1
ATOM 3129 N N . SER B 1 82 ? -17.656 6.297 -5.395 1 95.31 82 SER B N 1
ATOM 3130 C CA . SER B 1 82 ? -16.922 7.27 -6.199 1 95.31 82 SER B CA 1
ATOM 3131 C C . SER B 1 82 ? -16.312 6.613 -7.434 1 95.31 82 SER B C 1
ATOM 3133 O O . SER B 1 82 ? -16.422 5.398 -7.617 1 95.31 82 SER B O 1
ATOM 3135 N N . GLU B 1 83 ? -15.742 7.422 -8.281 1 96.06 83 GLU B N 1
ATOM 3136 C CA . GLU B 1 83 ? -15.211 6.938 -9.555 1 96.06 83 GLU B CA 1
ATOM 3137 C C . GLU B 1 83 ? -13.891 6.199 -9.352 1 96.06 83 GLU B C 1
ATOM 3139 O O . GLU B 1 83 ? -13.617 5.215 -10.039 1 96.06 83 GLU B O 1
ATOM 3144 N N . TYR B 1 84 ? -13.125 6.645 -8.344 1 97.88 84 TYR B N 1
ATOM 3145 C CA . TYR B 1 84 ? -11.758 6.152 -8.242 1 97.88 84 TYR B CA 1
ATOM 3146 C C . TYR B 1 84 ? -11.461 5.645 -6.836 1 97.88 84 TYR B C 1
ATOM 3148 O O . TYR B 1 84 ? -12.133 6.035 -5.879 1 97.88 84 TYR B O 1
ATOM 3156 N N . TYR B 1 85 ? -10.57 4.707 -6.684 1 98.44 85 TYR B N 1
ATOM 3157 C CA . TYR B 1 85 ? -9.812 4.516 -5.449 1 98.44 85 TYR B CA 1
ATOM 3158 C C . TYR B 1 85 ? -8.375 4.996 -5.613 1 98.44 85 TYR B C 1
ATOM 3160 O O . TYR B 1 85 ? -7.848 5.031 -6.727 1 98.44 85 TYR B O 1
ATOM 3168 N N . VAL B 1 86 ? -7.777 5.426 -4.516 1 98.88 86 VAL B N 1
ATOM 3169 C CA . VAL B 1 86 ? -6.469 6.062 -4.551 1 98.88 86 VAL B CA 1
ATOM 3170 C C . VAL B 1 86 ? -5.434 5.152 -3.891 1 98.88 86 VAL B C 1
ATOM 3172 O O . VAL B 1 86 ? -5.734 4.469 -2.912 1 98.88 86 VAL B O 1
ATOM 3175 N N . ILE B 1 87 ? -4.27 5.059 -4.395 1 98.88 87 ILE B N 1
ATOM 3176 C CA . ILE B 1 87 ? -3.062 4.531 -3.77 1 98.88 87 ILE B CA 1
ATOM 3177 C C . ILE B 1 87 ? -1.964 5.594 -3.795 1 98.88 87 ILE B C 1
ATOM 3179 O O . ILE B 1 87 ? -1.493 5.98 -4.867 1 98.88 87 ILE B O 1
ATOM 3183 N N . LYS B 1 88 ? -1.602 6.051 -2.66 1 98.88 88 LYS B N 1
ATOM 3184 C CA . LYS B 1 88 ? -0.598 7.102 -2.535 1 98.88 88 LYS B CA 1
ATOM 3185 C C . LYS B 1 88 ? 0.679 6.57 -1.892 1 98.88 88 LYS B C 1
ATOM 3187 O O . LYS B 1 88 ? 0.624 5.848 -0.893 1 98.88 88 LYS B O 1
ATOM 3192 N N . VAL B 1 89 ? 1.79 6.887 -2.471 1 98.88 89 VAL B N 1
ATOM 3193 C CA . VAL B 1 89 ? 3.105 6.605 -1.908 1 98.88 89 VAL B CA 1
ATOM 3194 C C . VAL B 1 89 ? 3.768 7.906 -1.461 1 98.88 89 VAL B C 1
ATOM 3196 O O . VAL B 1 89 ? 3.783 8.891 -2.205 1 98.88 89 VAL B O 1
ATOM 3199 N N . ALA B 1 90 ? 4.219 7.938 -0.295 1 98.62 90 ALA B N 1
ATOM 3200 C CA . ALA B 1 90 ? 4.973 9.062 0.245 1 98.62 90 ALA B CA 1
ATOM 3201 C C . ALA B 1 90 ? 6.285 8.602 0.87 1 98.62 90 ALA B C 1
ATOM 3203 O O . ALA B 1 90 ? 6.293 7.715 1.729 1 98.62 90 ALA B O 1
ATOM 3204 N N . SER B 1 91 ? 7.324 9.141 0.447 1 97.94 91 SER B N 1
ATOM 3205 C CA . SER B 1 91 ? 8.656 8.828 0.959 1 97.94 91 SER B CA 1
ATOM 3206 C C . SER B 1 91 ? 9.352 10.078 1.489 1 97.94 91 SER B C 1
ATOM 3208 O O . SER B 1 91 ? 9.195 11.164 0.925 1 97.94 91 SER B O 1
ATOM 3210 N N . GLY B 1 92 ? 10.07 9.922 2.619 1 96.69 92 GLY B N 1
ATOM 3211 C CA . GLY B 1 92 ? 10.797 11.047 3.174 1 96.69 92 GLY B CA 1
ATOM 3212 C C . GLY B 1 92 ? 11.547 10.711 4.445 1 96.69 92 GLY B C 1
ATOM 3213 O O . GLY B 1 92 ? 11.641 9.539 4.828 1 96.69 92 GLY B O 1
ATOM 3214 N N . GLY B 1 93 ? 12.047 11.789 5.027 1 95.06 93 GLY B N 1
ATOM 3215 C CA . GLY B 1 93 ? 12.836 11.641 6.234 1 95.06 93 GLY B CA 1
ATOM 3216 C C . GLY B 1 93 ? 14.32 11.492 5.961 1 95.06 93 GLY B C 1
ATOM 3217 O O . GLY B 1 93 ? 14.719 10.961 4.922 1 95.06 93 GLY B O 1
ATOM 3218 N N . ASN B 1 94 ? 15.094 11.828 6.906 1 93.56 94 ASN B N 1
ATOM 3219 C CA . ASN B 1 94 ? 16.531 11.75 6.738 1 93.56 94 ASN B CA 1
ATOM 3220 C C . ASN B 1 94 ? 17 10.305 6.52 1 93.56 94 ASN B C 1
ATOM 3222 O O . ASN B 1 94 ? 16.672 9.422 7.312 1 93.56 94 ASN B O 1
ATOM 3226 N N . PRO B 1 95 ? 17.719 10.023 5.422 1 94.56 95 PRO B N 1
ATOM 3227 C CA . PRO B 1 95 ? 18.391 10.953 4.516 1 94.56 95 PRO B CA 1
ATOM 3228 C C . PRO B 1 95 ? 17.594 11.227 3.244 1 94.56 95 PRO B C 1
ATOM 3230 O O . PRO B 1 95 ? 18.109 11.852 2.312 1 94.56 95 PRO B O 1
ATOM 3233 N N . HIS B 1 96 ? 16.344 10.695 3.18 1 94.94 96 HIS B N 1
ATOM 3234 C CA . HIS B 1 96 ? 15.539 10.859 1.976 1 94.94 96 HIS B CA 1
ATOM 3235 C C . HIS B 1 96 ? 14.984 12.273 1.873 1 94.94 96 HIS B C 1
ATOM 3237 O O . HIS B 1 96 ? 14.648 12.891 2.887 1 94.94 96 HIS B O 1
ATOM 3243 N N . GLU B 1 97 ? 14.961 12.75 0.664 1 92.19 97 GLU B N 1
ATOM 3244 C CA . GLU B 1 97 ? 14.086 13.891 0.396 1 92.19 97 GLU B CA 1
ATOM 3245 C C . GLU B 1 97 ? 12.641 13.438 0.198 1 92.19 97 GLU B C 1
ATOM 3247 O O . GLU B 1 97 ? 12.383 12.273 -0.116 1 92.19 97 GLU B O 1
ATOM 3252 N N . ASN B 1 98 ? 11.758 14.352 0.429 1 94.88 98 ASN B N 1
ATOM 3253 C CA . ASN B 1 98 ? 10.352 14.008 0.233 1 94.88 98 ASN B CA 1
ATOM 3254 C C . ASN B 1 98 ? 10.055 13.68 -1.227 1 94.88 98 ASN B C 1
ATOM 3256 O O . ASN B 1 98 ? 10.594 14.32 -2.135 1 94.88 98 ASN B O 1
ATOM 3260 N N . SER B 1 99 ? 9.367 12.688 -1.476 1 96.69 99 SER B N 1
ATOM 3261 C CA . SER B 1 99 ? 8.953 12.219 -2.795 1 96.69 99 SER B CA 1
ATOM 3262 C C . SER B 1 99 ? 7.668 11.406 -2.715 1 96.69 99 SER B C 1
ATOM 3264 O O . SER B 1 99 ? 7.113 11.211 -1.63 1 96.69 99 SER B O 1
ATOM 3266 N N . GLY B 1 100 ? 7.203 11 -3.869 1 97.25 100 GLY B N 1
ATOM 3267 C CA . GLY B 1 100 ? 6 10.188 -3.902 1 97.25 100 GLY B CA 1
ATOM 3268 C C . GLY B 1 100 ? 5.234 10.305 -5.207 1 97.25 100 GLY B C 1
ATOM 3269 O O . GLY B 1 100 ? 5.746 10.852 -6.188 1 97.25 100 GLY B O 1
ATOM 3270 N N . LEU B 1 101 ? 4.086 9.695 -5.203 1 98.31 101 LEU B N 1
ATOM 3271 C CA . LEU B 1 101 ? 3.135 9.82 -6.301 1 98.31 101 LEU B CA 1
ATOM 3272 C C . LEU B 1 101 ? 1.739 9.383 -5.863 1 98.31 101 LEU B C 1
ATOM 3274 O O . LEU B 1 101 ? 1.572 8.805 -4.789 1 98.31 101 LEU B O 1
ATOM 3278 N N . VAL B 1 102 ? 0.801 9.727 -6.668 1 98.81 102 VAL B N 1
ATOM 3279 C CA . VAL B 1 102 ? -0.583 9.336 -6.43 1 98.81 102 VAL B CA 1
ATOM 3280 C C . VAL B 1 102 ? -1.12 8.57 -7.641 1 98.81 102 VAL B C 1
ATOM 3282 O O . VAL B 1 102 ? -0.966 9.016 -8.781 1 98.81 102 VAL B O 1
ATOM 3285 N N . GLN B 1 103 ? -1.687 7.453 -7.375 1 98.75 103 GLN B N 1
ATOM 3286 C CA . GLN B 1 103 ? -2.328 6.625 -8.391 1 98.75 103 GLN B CA 1
ATOM 3287 C C . GLN B 1 103 ? -3.842 6.602 -8.211 1 98.75 103 GLN B C 1
ATOM 3289 O O . GLN B 1 103 ? -4.336 6.391 -7.098 1 98.75 103 GLN B O 1
ATOM 3294 N N . LEU B 1 104 ? -4.539 6.84 -9.289 1 98.56 104 LEU B N 1
ATOM 3295 C CA . LEU B 1 104 ? -5.992 6.691 -9.297 1 98.56 104 LEU B CA 1
ATOM 3296 C C . LEU B 1 104 ? -6.414 5.52 -10.18 1 98.56 104 LEU B C 1
ATOM 3298 O O . LEU B 1 104 ? -6.07 5.473 -11.359 1 98.56 104 LEU B O 1
ATOM 3302 N N . TYR B 1 105 ? -7.145 4.625 -9.562 1 98.25 105 TYR B N 1
ATOM 3303 C CA . TYR B 1 105 ? -7.703 3.48 -10.266 1 98.25 105 TYR B CA 1
ATOM 3304 C C . TYR B 1 105 ? -9.219 3.602 -10.391 1 98.25 105 TYR B C 1
ATOM 3306 O O . TYR B 1 105 ? -9.883 4.074 -9.469 1 98.25 105 TYR B O 1
ATOM 3314 N N . SER B 1 106 ? -9.75 3.139 -11.516 1 97.56 106 SER B N 1
ATOM 3315 C CA . SER B 1 106 ? -11.195 3.111 -11.695 1 97.56 106 SER B CA 1
ATOM 3316 C C . SER B 1 106 ? -11.852 2.066 -10.797 1 97.56 106 SER B C 1
ATOM 3318 O O . SER B 1 106 ? -11.484 0.89 -10.836 1 97.56 106 SER B O 1
ATOM 3320 N N . GLN B 1 107 ? -12.828 2.486 -9.953 1 97.38 107 GLN B N 1
ATOM 3321 C CA . GLN B 1 107 ? -13.562 1.509 -9.156 1 97.38 107 GLN B CA 1
ATOM 3322 C C . GLN B 1 107 ? -14.359 0.562 -10.047 1 97.38 107 GLN B C 1
ATOM 3324 O O . GLN B 1 107 ? -14.648 -0.573 -9.656 1 97.38 107 GLN B O 1
ATOM 3329 N N . ARG B 1 108 ? -14.664 1.007 -11.227 1 96 108 ARG B N 1
ATOM 3330 C CA . ARG B 1 108 ? -15.484 0.218 -12.141 1 96 108 ARG B CA 1
ATOM 3331 C C . ARG B 1 108 ? -14.656 -0.889 -12.789 1 96 108 ARG B C 1
ATOM 3333 O O . ARG B 1 108 ? -15.141 -2.012 -12.961 1 96 108 ARG B O 1
ATOM 3340 N N . THR B 1 109 ? -13.383 -0.617 -13.125 1 96.12 109 THR B N 1
ATOM 3341 C CA . THR B 1 109 ? -12.633 -1.551 -13.961 1 96.12 109 THR B CA 1
ATOM 3342 C C . THR B 1 109 ? -11.43 -2.105 -13.211 1 96.12 109 THR B C 1
ATOM 3344 O O . THR B 1 109 ? -10.828 -3.094 -13.641 1 96.12 109 THR B O 1
ATOM 3347 N N . GLY B 1 110 ? -11.008 -1.428 -12.156 1 96.94 110 GLY B N 1
ATOM 3348 C CA . GLY B 1 110 ? -9.812 -1.832 -11.43 1 96.94 110 GLY B CA 1
ATOM 3349 C C . GLY B 1 110 ? -8.531 -1.429 -12.133 1 96.94 110 GLY B C 1
ATOM 3350 O O . GLY B 1 110 ? -7.434 -1.745 -11.672 1 96.94 110 GLY B O 1
ATOM 3351 N N . LYS B 1 111 ? -8.656 -0.69 -13.266 1 97.56 111 LYS B N 1
ATOM 3352 C CA . LYS B 1 111 ? -7.496 -0.324 -14.07 1 97.56 111 LYS B CA 1
ATOM 3353 C C . LYS B 1 111 ? -6.949 1.041 -13.656 1 97.56 111 LYS B C 1
ATOM 3355 O O . LYS B 1 111 ? -7.711 1.927 -13.266 1 97.56 111 LYS B O 1
ATOM 3360 N N . LEU B 1 112 ? -5.656 1.184 -13.773 1 97.88 112 LEU B N 1
ATOM 3361 C CA . LEU B 1 112 ? -5.039 2.486 -13.547 1 97.88 112 LEU B CA 1
ATOM 3362 C C . LEU B 1 112 ? -5.562 3.516 -14.547 1 97.88 112 LEU B C 1
ATOM 3364 O O . LEU B 1 112 ? -5.445 3.332 -15.758 1 97.88 112 LEU B O 1
ATOM 3368 N N . ALA B 1 113 ? -6.137 4.562 -14.055 1 97.12 113 ALA B N 1
ATOM 3369 C CA . ALA B 1 113 ? -6.699 5.605 -14.906 1 97.12 113 ALA B CA 1
ATOM 3370 C C . ALA B 1 113 ? -5.773 6.812 -14.984 1 97.12 113 ALA B C 1
ATOM 3372 O O . ALA B 1 113 ? -5.578 7.387 -16.062 1 97.12 113 ALA B O 1
ATOM 3373 N N . VAL B 1 114 ? -5.199 7.191 -13.828 1 97.88 114 VAL B N 1
ATOM 3374 C CA . VAL B 1 114 ? -4.406 8.414 -13.75 1 97.88 114 VAL B CA 1
ATOM 3375 C C . VAL B 1 114 ? -3.174 8.18 -12.875 1 97.88 114 VAL B C 1
ATOM 3377 O O . VAL B 1 114 ? -3.266 7.535 -11.828 1 97.88 114 VAL B O 1
ATOM 3380 N N . LEU B 1 115 ? -2.092 8.609 -13.328 1 98.12 115 LEU B N 1
ATOM 3381 C CA . LEU B 1 115 ? -0.859 8.672 -12.555 1 98.12 115 LEU B CA 1
ATOM 3382 C C . LEU B 1 115 ? -0.417 10.117 -12.344 1 98.12 115 LEU B C 1
ATOM 3384 O O . LEU B 1 115 ? -0.119 10.82 -13.305 1 98.12 115 LEU B O 1
ATOM 3388 N N . LEU B 1 116 ? -0.411 10.539 -11.125 1 98.56 116 LEU B N 1
ATOM 3389 C CA . LEU B 1 116 ? 0.088 11.867 -10.773 1 98.56 116 LEU B CA 1
ATOM 3390 C C . LEU B 1 116 ? 1.52 11.789 -10.25 1 98.56 116 LEU B C 1
ATOM 3392 O O . LEU B 1 116 ? 1.742 11.445 -9.094 1 98.56 116 LEU B O 1
ATOM 3396 N N . LEU B 1 117 ? 2.432 12.125 -11.086 1 97.88 117 LEU B N 1
ATOM 3397 C CA . LEU B 1 117 ? 3.838 12.164 -10.695 1 97.88 117 LEU B CA 1
ATOM 3398 C C . LEU B 1 117 ? 4.168 13.477 -9.992 1 97.88 117 LEU B C 1
ATOM 3400 O O . LEU B 1 117 ? 4.957 14.281 -10.5 1 97.88 117 LEU B O 1
ATOM 3404 N N . ASP B 1 118 ? 3.703 13.586 -8.805 1 97.88 118 ASP B N 1
ATOM 3405 C CA . ASP B 1 118 ? 3.705 14.867 -8.109 1 97.88 118 ASP B CA 1
ATOM 3406 C C . ASP B 1 118 ? 4.945 15.016 -7.227 1 97.88 118 ASP B C 1
ATOM 3408 O O . ASP B 1 118 ? 5.141 16.062 -6.594 1 97.88 118 ASP B O 1
ATOM 3412 N N . ASP B 1 119 ? 5.734 13.977 -7.098 1 97.38 119 ASP B N 1
ATOM 3413 C CA . ASP B 1 119 ? 6.977 13.977 -6.328 1 97.38 119 ASP B CA 1
ATOM 3414 C C . ASP B 1 119 ? 6.723 14.367 -4.875 1 97.38 119 ASP B C 1
ATOM 3416 O O . ASP B 1 119 ? 7.562 15.008 -4.242 1 97.38 119 ASP B O 1
ATOM 3420 N N . GLY B 1 120 ? 5.535 14.055 -4.359 1 97.94 120 GLY B N 1
ATOM 3421 C CA . GLY B 1 120 ? 5.207 14.266 -2.959 1 97.94 120 GLY B CA 1
ATOM 3422 C C . GLY B 1 120 ? 4.457 15.562 -2.715 1 97.94 120 GLY B C 1
ATOM 3423 O O . GLY B 1 120 ? 3.975 15.812 -1.605 1 97.94 120 GLY B O 1
ATOM 3424 N N . LEU B 1 121 ? 4.27 16.406 -3.717 1 98.25 121 LEU B N 1
ATOM 3425 C CA . LEU B 1 121 ? 3.645 17.719 -3.559 1 98.25 121 LEU B CA 1
ATOM 3426 C C . LEU B 1 121 ? 2.229 17.578 -3.01 1 98.25 121 LEU B C 1
ATOM 3428 O O . LEU B 1 121 ? 1.841 18.312 -2.092 1 98.25 121 LEU B O 1
ATOM 3432 N N . LEU B 1 122 ? 1.483 16.688 -3.543 1 98.75 122 LEU B N 1
ATOM 3433 C CA . LEU B 1 122 ? 0.089 16.547 -3.135 1 98.75 122 LEU B CA 1
ATOM 3434 C C . LEU B 1 122 ? -0.011 16.078 -1.687 1 98.75 122 LEU B C 1
ATOM 3436 O O . LEU B 1 122 ? -0.935 16.469 -0.967 1 98.75 122 LEU B O 1
ATOM 3440 N N . THR B 1 123 ? 0.931 15.219 -1.25 1 98.62 123 THR B N 1
ATOM 3441 C CA . THR B 1 123 ? 1.001 14.852 0.161 1 98.62 123 THR B CA 1
ATOM 3442 C C . THR B 1 123 ? 1.24 16.094 1.025 1 98.62 123 THR B C 1
ATOM 3444 O O . THR B 1 123 ? 0.575 16.281 2.047 1 98.62 123 THR B O 1
ATOM 3447 N N . GLU B 1 124 ? 2.15 16.938 0.563 1 98.31 124 GLU B N 1
ATOM 3448 C CA . GLU B 1 124 ? 2.516 18.125 1.343 1 98.31 124 GLU B CA 1
ATOM 3449 C C . GLU B 1 124 ? 1.336 19.078 1.482 1 98.31 124 GLU B C 1
ATOM 3451 O O . GLU B 1 124 ? 1.027 19.531 2.586 1 98.31 124 GLU B O 1
ATOM 3456 N N . ILE B 1 125 ? 0.618 19.328 0.388 1 98.75 125 ILE B N 1
ATOM 3457 C CA . ILE B 1 125 ? -0.383 20.391 0.428 1 98.75 125 ILE B CA 1
ATOM 3458 C C . ILE B 1 125 ? -1.645 19.875 1.124 1 98.75 125 ILE B C 1
ATOM 3460 O O . ILE B 1 125 ? -2.305 20.625 1.848 1 98.75 125 ILE B O 1
ATOM 3464 N N . ARG B 1 126 ? -1.984 18.594 0.916 1 98.75 126 ARG B N 1
ATOM 3465 C CA . ARG B 1 126 ? -3.164 18.125 1.629 1 98.75 126 ARG B CA 1
ATOM 3466 C C . ARG B 1 126 ? -2.895 18.016 3.127 1 98.75 126 ARG B C 1
ATOM 3468 O O . ARG B 1 126 ? -3.805 18.188 3.939 1 98.75 126 ARG B O 1
ATOM 3475 N N . THR B 1 127 ? -1.667 17.703 3.582 1 98.75 127 THR B N 1
ATOM 3476 C CA . THR B 1 127 ? -1.277 17.703 4.988 1 98.75 127 THR B CA 1
ATOM 3477 C C . THR B 1 127 ? -1.345 19.109 5.578 1 98.75 127 THR B C 1
ATOM 3479 O O . THR B 1 127 ? -1.907 19.297 6.656 1 98.75 127 THR B O 1
ATOM 3482 N N . ALA B 1 128 ? -0.817 20.031 4.828 1 98.81 128 ALA B N 1
ATOM 3483 C CA . ALA B 1 128 ? -0.834 21.422 5.273 1 98.81 128 ALA B CA 1
ATOM 3484 C C . ALA B 1 128 ? -2.262 21.953 5.371 1 98.81 128 ALA B C 1
ATOM 3486 O O . ALA B 1 128 ? -2.586 22.719 6.281 1 98.81 128 ALA B O 1
ATOM 3487 N N . ALA B 1 129 ? -3.098 21.531 4.434 1 98.81 129 ALA B N 1
ATOM 3488 C CA . ALA B 1 129 ? -4.5 21.938 4.449 1 98.81 129 ALA B CA 1
ATOM 3489 C C . ALA B 1 129 ? -5.203 21.438 5.711 1 98.81 129 ALA B C 1
ATOM 3491 O O . ALA B 1 129 ? -6.02 22.156 6.297 1 98.81 129 ALA B O 1
ATOM 3492 N N . ALA B 1 130 ? -4.922 20.266 6.129 1 98.75 130 ALA B N 1
ATOM 3493 C CA . ALA B 1 130 ? -5.492 19.719 7.359 1 98.75 130 ALA B CA 1
ATOM 3494 C C . ALA B 1 130 ? -5.059 20.547 8.57 1 98.75 130 ALA B C 1
ATOM 3496 O O . ALA B 1 130 ? -5.863 20.828 9.461 1 98.75 130 ALA B O 1
ATOM 3497 N N . GLY B 1 131 ? -3.783 20.875 8.602 1 98.69 131 GLY B N 1
ATOM 3498 C CA . GLY B 1 131 ? -3.301 21.734 9.672 1 98.69 131 GLY B CA 1
ATOM 3499 C C . GLY B 1 131 ? -3.994 23.078 9.703 1 98.69 131 GLY B C 1
ATOM 3500 O O . GLY B 1 131 ? -4.375 23.562 10.781 1 98.69 131 GLY B O 1
ATOM 3501 N N . ALA B 1 132 ? -4.148 23.688 8.57 1 98.56 132 ALA B N 1
ATOM 3502 C CA . ALA B 1 132 ? -4.836 24.969 8.469 1 98.56 132 ALA B CA 1
ATOM 3503 C C . ALA B 1 132 ? -6.285 24.859 8.93 1 98.56 132 ALA B C 1
ATOM 3505 O O . ALA B 1 132 ? -6.781 25.719 9.656 1 98.56 132 ALA B O 1
ATOM 3506 N N . LEU B 1 133 ? -6.945 23.797 8.5 1 98.06 133 LEU B N 1
ATOM 3507 C CA . LEU B 1 133 ? -8.32 23.562 8.914 1 98.06 133 LEU B CA 1
ATOM 3508 C C . LEU B 1 133 ? -8.422 23.484 10.438 1 98.06 133 LEU B C 1
ATOM 3510 O O . LEU B 1 133 ? -9.289 24.141 11.039 1 98.06 133 LEU B O 1
ATOM 3514 N N . ALA B 1 134 ? -7.559 22.719 11.039 1 97.88 134 ALA B N 1
ATOM 3515 C CA . ALA B 1 134 ? -7.59 22.562 12.492 1 97.88 134 ALA B CA 1
ATOM 3516 C C . ALA B 1 134 ? -7.324 23.891 13.203 1 97.88 134 ALA B C 1
ATOM 3518 O O . ALA B 1 134 ? -7.98 24.203 14.195 1 97.88 134 ALA B O 1
ATOM 3519 N N . ALA B 1 135 ? -6.352 24.625 12.734 1 97.19 135 ALA B N 1
ATOM 3520 C CA . ALA B 1 135 ? -6.074 25.938 13.305 1 97.19 135 ALA B CA 1
ATOM 3521 C C . ALA B 1 135 ? -7.301 26.844 13.227 1 97.19 135 ALA B C 1
ATOM 3523 O O . ALA B 1 135 ? -7.645 27.516 14.195 1 97.19 135 ALA B O 1
ATOM 3524 N N . LYS B 1 136 ? -7.945 26.844 12.086 1 95.38 136 LYS B N 1
ATOM 3525 C CA . LYS B 1 136 ? -9.148 27.641 11.875 1 95.38 136 LYS B CA 1
ATOM 3526 C C . LYS B 1 136 ? -10.242 27.266 12.867 1 95.38 136 LYS B C 1
ATOM 3528 O O . LYS B 1 136 ? -10.961 28.125 13.367 1 95.38 136 LYS B O 1
ATOM 3533 N N . MET B 1 137 ? -10.312 26.047 13.18 1 94.69 137 MET B N 1
ATOM 3534 C CA . MET B 1 137 ? -11.406 25.531 14 1 94.69 137 MET B CA 1
ATOM 3535 C C . MET B 1 137 ? -11.102 25.688 15.484 1 94.69 137 MET B C 1
ATOM 3537 O O . MET B 1 137 ? -12 25.922 16.297 1 94.69 137 MET B O 1
ATOM 3541 N N . PHE B 1 138 ? -9.773 25.594 15.859 1 94.56 138 PHE B N 1
ATOM 3542 C CA . PHE B 1 138 ? -9.539 25.328 17.266 1 94.56 138 PHE B CA 1
ATOM 3543 C C . PHE B 1 138 ? -8.578 26.359 17.859 1 94.56 138 PHE B C 1
ATOM 3545 O O . PHE B 1 138 ? -8.492 26.516 19.078 1 94.56 138 PHE B O 1
ATOM 3552 N N . ALA B 1 139 ? -7.773 26.953 17.031 1 94.5 139 ALA B N 1
ATOM 3553 C CA . ALA B 1 139 ? -6.781 27.891 17.562 1 94.5 139 ALA B CA 1
ATOM 3554 C C . ALA B 1 139 ? -7.445 29.156 18.078 1 94.5 139 ALA B C 1
ATOM 3556 O O . ALA B 1 139 ? -8.453 29.609 17.531 1 94.5 139 ALA B O 1
ATOM 3557 N N . PRO B 1 140 ? -6.875 29.781 19.156 1 92.06 140 PRO B N 1
ATOM 3558 C CA . PRO B 1 140 ? -7.332 31.125 19.5 1 92.06 140 PRO B CA 1
ATOM 3559 C C . PRO B 1 140 ? -7.02 32.156 18.422 1 92.06 140 PRO B C 1
ATOM 3561 O O . PRO B 1 140 ? -6.172 31.906 17.562 1 92.06 140 PRO B O 1
ATOM 3564 N N . THR B 1 141 ? -7.75 33.219 18.484 1 90.81 141 THR B N 1
ATOM 3565 C CA . THR B 1 141 ? -7.422 34.312 17.578 1 90.81 141 THR B CA 1
ATOM 3566 C C . THR B 1 141 ? -6.031 34.875 17.891 1 90.81 141 THR B C 1
ATOM 3568 O O . THR B 1 141 ? -5.723 35.188 19.031 1 90.81 141 THR B O 1
ATOM 3571 N N . LEU B 1 142 ? -5.266 34.875 16.891 1 92.19 142 LEU B N 1
ATOM 3572 C CA . LEU B 1 142 ? -3.908 35.375 17.078 1 92.19 142 LEU B CA 1
ATOM 3573 C C . LEU B 1 142 ? -3.875 36.906 17.016 1 92.19 142 LEU B C 1
ATOM 3575 O O . LEU B 1 142 ? -4.434 37.5 16.094 1 92.19 142 LEU B O 1
ATOM 3579 N N . LYS B 1 143 ? -3.209 37.469 17.953 1 90.75 143 LYS B N 1
ATOM 3580 C CA . LYS B 1 143 ? -2.979 38.938 17.953 1 90.75 143 LYS B CA 1
ATOM 3581 C C . LYS B 1 143 ? -1.772 39.281 17.094 1 90.75 143 LYS B C 1
ATOM 3583 O O . LYS B 1 143 ? -1.02 38.406 16.672 1 90.75 143 LYS B O 1
ATOM 3588 N N . ALA B 1 144 ? -1.633 40.562 16.844 1 88.31 144 ALA B N 1
ATOM 3589 C CA . ALA B 1 144 ? -0.544 41.062 16.016 1 88.31 144 ALA B CA 1
ATOM 3590 C C . ALA B 1 144 ? 0.813 40.75 16.641 1 88.31 144 ALA B C 1
ATOM 3592 O O . ALA B 1 144 ? 1.805 40.594 15.93 1 88.31 144 ALA B O 1
ATOM 3593 N N . THR B 1 145 ? 0.816 40.656 17.938 1 91.81 145 THR B N 1
ATOM 3594 C CA . THR B 1 145 ? 2.07 40.438 18.656 1 91.81 145 THR B CA 1
ATOM 3595 C C . THR B 1 145 ? 2.348 38.938 18.844 1 91.81 145 THR B C 1
ATOM 3597 O O . THR B 1 145 ? 3.428 38.562 19.297 1 91.81 145 THR B O 1
ATOM 3600 N N . ASP B 1 146 ? 1.378 38.156 18.516 1 95.56 146 ASP B N 1
ATOM 3601 C CA . ASP B 1 146 ? 1.54 36.719 18.719 1 95.56 146 ASP B CA 1
ATOM 3602 C C . ASP B 1 146 ? 2.424 36.094 17.625 1 95.56 146 ASP B C 1
ATOM 3604 O O . ASP B 1 146 ? 2.707 36.75 16.625 1 95.56 146 ASP B O 1
ATOM 3608 N N . SER B 1 147 ? 2.961 34.938 17.953 1 97.81 147 SER B N 1
ATOM 3609 C CA . SER B 1 147 ? 3.715 34.156 16.984 1 97.81 147 SER B CA 1
ATOM 3610 C C . SER B 1 147 ? 3.15 32.75 16.859 1 97.81 147 SER B C 1
ATOM 3612 O O . SER B 1 147 ? 2.658 32.188 17.844 1 97.81 147 SER B O 1
ATOM 3614 N N . VAL B 1 148 ? 3.229 32.25 15.648 1 98.62 148 VAL B N 1
ATOM 3615 C CA . VAL B 1 148 ? 3.053 30.828 15.469 1 98.62 148 VAL B CA 1
ATOM 3616 C C . VAL B 1 148 ? 4.32 30.094 15.898 1 98.62 148 VAL B C 1
ATOM 3618 O O . VAL B 1 148 ? 5.418 30.422 15.453 1 98.62 148 VAL B O 1
ATOM 3621 N N . GLY B 1 149 ? 4.195 29.156 16.859 1 98.69 149 GLY B N 1
ATOM 3622 C CA . GLY B 1 149 ? 5.316 28.297 17.219 1 98.69 149 GLY B CA 1
ATOM 3623 C C . GLY B 1 149 ? 5.516 27.156 16.234 1 98.69 149 GLY B C 1
ATOM 3624 O O . GLY B 1 149 ? 4.578 26.406 15.945 1 98.69 149 GLY B O 1
ATOM 3625 N N . MET B 1 150 ? 6.723 26.984 15.68 1 98.88 150 MET B N 1
ATOM 3626 C CA . MET B 1 150 ? 7.047 25.938 14.719 1 98.88 150 MET B CA 1
ATOM 3627 C C . MET B 1 150 ? 8.148 25.031 15.258 1 98.88 150 MET B C 1
ATOM 3629 O O . MET B 1 150 ? 9.273 25.469 15.469 1 98.88 150 MET B O 1
ATOM 3633 N N . LEU B 1 151 ? 7.77 23.812 15.578 1 98.81 151 LEU B N 1
ATOM 3634 C CA . LEU B 1 151 ? 8.75 22.797 15.969 1 98.81 151 LEU B CA 1
ATOM 3635 C C . LEU B 1 151 ? 9.195 21.984 14.766 1 98.81 151 LEU B C 1
ATOM 3637 O O . LEU B 1 151 ? 8.5 21.047 14.352 1 98.81 151 LEU B O 1
ATOM 3641 N N . GLY B 1 152 ? 10.398 22.203 14.281 1 98.19 152 GLY B N 1
ATOM 3642 C CA . GLY B 1 152 ? 10.906 21.625 13.047 1 98.19 152 GLY B CA 1
ATOM 3643 C C . GLY B 1 152 ? 11.109 22.656 11.945 1 98.19 152 GLY B C 1
ATOM 3644 O O . GLY B 1 152 ? 10.516 23.734 11.977 1 98.19 152 GLY B O 1
ATOM 3645 N N . SER B 1 153 ? 11.961 22.328 11.016 1 97.94 153 SER B N 1
ATOM 3646 C CA . SER B 1 153 ? 12.312 23.266 9.961 1 97.94 153 SER B CA 1
ATOM 3647 C C . SER B 1 153 ? 12.344 22.578 8.602 1 97.94 153 SER B C 1
ATOM 3649 O O . SER B 1 153 ? 13.055 23.016 7.691 1 97.94 153 SER B O 1
ATOM 3651 N N . GLY B 1 154 ? 11.656 21.469 8.43 1 96.5 154 GLY B N 1
ATOM 3652 C CA . GLY B 1 154 ? 11.664 20.688 7.195 1 96.5 154 GLY B CA 1
ATOM 3653 C C . GLY B 1 154 ? 10.617 21.141 6.195 1 96.5 154 GLY B C 1
ATOM 3654 O O . GLY B 1 154 ? 10.141 22.281 6.262 1 96.5 154 GLY B O 1
ATOM 3655 N N . ILE B 1 155 ? 10.289 20.266 5.305 1 96.88 155 ILE B N 1
ATOM 3656 C CA . ILE B 1 155 ? 9.414 20.578 4.176 1 96.88 155 ILE B CA 1
ATOM 3657 C C . ILE B 1 155 ? 8 20.859 4.68 1 96.88 155 ILE B C 1
ATOM 3659 O O . ILE B 1 155 ? 7.355 21.812 4.227 1 96.88 155 ILE B O 1
ATOM 3663 N N . GLN B 1 156 ? 7.559 20.078 5.598 1 97.62 156 GLN B N 1
ATOM 3664 C CA . GLN B 1 156 ? 6.203 20.297 6.09 1 97.62 156 GLN B CA 1
ATOM 3665 C C . GLN B 1 156 ? 6.109 21.578 6.902 1 97.62 156 GLN B C 1
ATOM 3667 O O . GLN B 1 156 ? 5.074 22.25 6.898 1 97.62 156 GLN B O 1
ATOM 3672 N N . ALA B 1 157 ? 7.168 21.922 7.617 1 98.62 157 ALA B N 1
ATOM 3673 C CA . ALA B 1 157 ? 7.164 23.188 8.336 1 98.62 157 ALA B CA 1
ATOM 3674 C C . ALA B 1 157 ? 6.855 24.344 7.391 1 98.62 157 ALA B C 1
ATOM 3676 O O . ALA B 1 157 ? 6.102 25.25 7.742 1 98.62 157 ALA B O 1
ATOM 3677 N N . ARG B 1 158 ? 7.387 24.359 6.203 1 98.56 158 ARG B N 1
ATOM 3678 C CA . ARG B 1 158 ? 7.191 25.391 5.199 1 98.56 158 ARG B CA 1
ATOM 3679 C C . ARG B 1 158 ? 5.754 25.391 4.684 1 98.56 158 ARG B C 1
ATOM 3681 O O . ARG B 1 158 ? 5.098 26.438 4.66 1 98.56 158 ARG B O 1
ATOM 3688 N N . PHE B 1 159 ? 5.27 24.203 4.332 1 98.62 159 PHE B N 1
ATOM 3689 C CA . PHE B 1 159 ? 3.934 24.109 3.758 1 98.62 159 PHE B CA 1
ATOM 3690 C C . PHE B 1 159 ? 2.873 24.453 4.793 1 98.62 159 PHE B C 1
ATOM 3692 O O . PHE B 1 159 ? 1.846 25.047 4.465 1 98.62 159 PHE B O 1
ATOM 3699 N N . GLN B 1 160 ? 3.102 24.094 6.066 1 98.81 160 GLN B N 1
ATOM 3700 C CA . GLN B 1 160 ? 2.158 24.469 7.117 1 98.81 160 GLN B CA 1
ATOM 3701 C C . GLN B 1 160 ? 1.997 25.984 7.211 1 98.81 160 GLN B C 1
ATOM 3703 O O . GLN B 1 160 ? 0.875 26.484 7.289 1 98.81 160 GLN B O 1
ATOM 3708 N N . LEU B 1 161 ? 3.084 26.703 7.16 1 98.69 161 LEU B N 1
ATOM 3709 C CA . LEU B 1 161 ? 3.006 28.156 7.223 1 98.69 161 LEU B CA 1
ATOM 3710 C C . LEU B 1 161 ? 2.287 28.719 6 1 98.69 161 LEU B C 1
ATOM 3712 O O . LEU B 1 161 ? 1.457 29.625 6.125 1 98.69 161 LEU B O 1
ATOM 3716 N N . ARG B 1 162 ? 2.604 28.172 4.824 1 98.5 162 ARG B N 1
ATOM 3717 C CA . ARG B 1 162 ? 1.997 28.641 3.586 1 98.5 162 ARG B CA 1
ATOM 3718 C C . ARG B 1 162 ? 0.479 28.5 3.631 1 98.5 162 ARG B C 1
ATOM 3720 O O . ARG B 1 162 ? -0.246 29.391 3.178 1 98.5 162 ARG B O 1
ATOM 3727 N N . TYR B 1 163 ? 0.023 27.453 4.215 1 98.69 163 TYR B N 1
ATOM 3728 C CA . TYR B 1 163 ? -1.42 27.25 4.262 1 98.69 163 TYR B CA 1
ATOM 3729 C C . TYR B 1 163 ? -2.043 28 5.43 1 98.69 163 TYR B C 1
ATOM 3731 O O . TYR B 1 163 ? -3.17 28.484 5.328 1 98.69 163 TYR B O 1
ATOM 3739 N N . LEU B 1 164 ? -1.333 28.125 6.559 1 98.06 164 LEU B N 1
ATOM 3740 C CA . L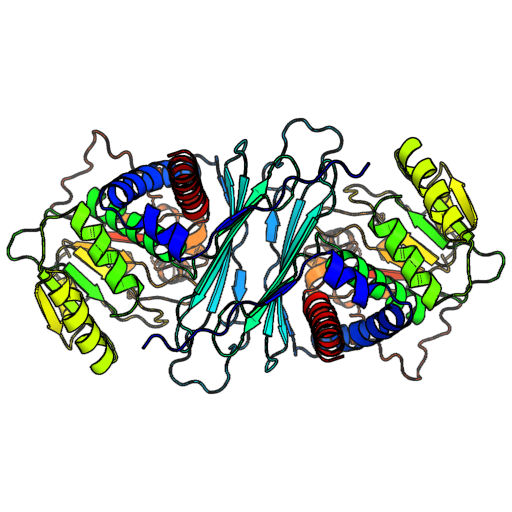EU B 1 164 ? -1.829 28.922 7.68 1 98.06 164 LEU B CA 1
ATOM 3741 C C . LEU B 1 164 ? -2.072 30.359 7.258 1 98.06 164 LEU B C 1
ATOM 3743 O O . LEU B 1 164 ? -2.98 31.016 7.773 1 98.06 164 LEU B O 1
ATOM 3747 N N . ALA B 1 165 ? -1.299 30.812 6.301 1 97.19 165 ALA B N 1
ATOM 3748 C CA . ALA B 1 165 ? -1.411 32.188 5.82 1 97.19 165 ALA B CA 1
ATOM 3749 C C . ALA B 1 165 ? -2.807 32.469 5.262 1 97.19 165 ALA B C 1
ATOM 3751 O O . ALA B 1 165 ? -3.223 33.625 5.152 1 97.19 165 ALA B O 1
ATOM 3752 N N . HIS B 1 166 ? -3.547 31.406 4.918 1 96.44 166 HIS B N 1
ATOM 3753 C CA . HIS B 1 166 ? -4.871 31.562 4.332 1 96.44 166 HIS B CA 1
ATOM 3754 C C . HIS B 1 166 ? -5.953 31.578 5.406 1 96.44 166 HIS B C 1
ATOM 3756 O O . HIS B 1 166 ? -7.117 31.875 5.121 1 96.44 166 HIS B O 1
ATOM 3762 N N . VAL B 1 167 ? -5.559 31.328 6.676 1 95.12 167 VAL B N 1
ATOM 3763 C CA . VAL B 1 167 ? -6.617 31.203 7.676 1 95.12 167 VAL B CA 1
ATOM 3764 C C . VAL B 1 167 ? -6.305 32.094 8.867 1 95.12 167 VAL B C 1
ATOM 3766 O O . VAL B 1 167 ? -7.102 32.188 9.805 1 95.12 167 VAL B O 1
ATOM 3769 N N . THR B 1 168 ? -5.191 32.781 8.93 1 95.12 168 THR B N 1
ATOM 3770 C CA . THR B 1 168 ? -4.832 33.781 9.945 1 95.12 168 THR B CA 1
ATOM 3771 C C . THR B 1 168 ? -4.02 34.906 9.336 1 95.12 168 THR B C 1
ATOM 3773 O O . THR B 1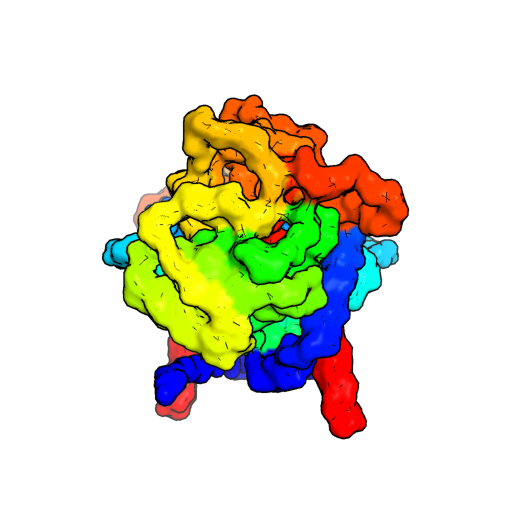 168 ? -3.291 34.688 8.359 1 95.12 168 THR B O 1
ATOM 3776 N N . ASP B 1 169 ? -4.035 36.094 9.953 1 95.31 169 ASP B N 1
ATOM 3777 C CA . ASP B 1 169 ? -3.275 37.25 9.492 1 95.31 169 ASP B CA 1
ATOM 3778 C C . ASP B 1 169 ? -1.898 37.281 10.148 1 95.31 169 ASP B C 1
ATOM 3780 O O . ASP B 1 169 ? -1.04 38.062 9.734 1 95.31 169 ASP B O 1
ATOM 3784 N N . CYS B 1 170 ? -1.709 36.438 11.117 1 97 170 CYS B N 1
ATOM 3785 C CA . CYS B 1 170 ? -0.421 36.406 11.805 1 97 170 CYS B CA 1
ATOM 3786 C C . CYS B 1 170 ? 0.707 36.094 10.828 1 97 170 CYS B C 1
ATOM 3788 O O . CYS B 1 170 ? 0.586 35.156 10.016 1 97 170 CYS B O 1
ATOM 3790 N N . ARG B 1 171 ? 1.807 36.875 10.953 1 97.88 171 ARG B N 1
ATOM 3791 C CA . ARG B 1 171 ? 2.949 36.656 10.07 1 97.88 171 ARG B CA 1
ATOM 3792 C C . ARG B 1 171 ? 4.234 36.469 10.875 1 97.88 171 ARG B C 1
ATOM 3794 O O . ARG B 1 171 ? 5.328 36.469 10.305 1 97.88 171 ARG B O 1
ATOM 3801 N N . ASN B 1 172 ? 4.102 36.312 12.211 1 98.56 172 ASN B N 1
ATOM 3802 C CA . ASN B 1 172 ? 5.238 36.031 13.078 1 98.56 172 ASN B CA 1
ATOM 3803 C C . ASN B 1 172 ? 5.383 34.562 13.375 1 98.56 172 ASN B C 1
ATOM 3805 O O . ASN B 1 172 ? 4.387 33.875 13.602 1 98.56 172 ASN B O 1
ATOM 3809 N N . VAL B 1 173 ? 6.617 34.094 13.336 1 98.62 173 VAL B N 1
ATOM 3810 C CA . VAL B 1 173 ? 6.887 32.688 13.609 1 98.62 173 VAL B CA 1
ATOM 3811 C C . VAL B 1 173 ? 8.07 32.562 14.562 1 98.62 173 VAL B C 1
ATOM 3813 O O . VAL B 1 173 ? 9.07 33.281 14.422 1 98.62 173 VAL B O 1
ATOM 3816 N N . LEU B 1 174 ? 7.938 31.797 15.578 1 98.81 174 LEU B N 1
ATOM 3817 C CA . LEU B 1 174 ? 9.039 31.344 16.422 1 98.81 174 LEU B CA 1
ATOM 3818 C C . LEU B 1 174 ? 9.383 29.891 16.109 1 98.81 174 LEU B C 1
ATOM 3820 O O . LEU B 1 174 ? 8.562 28.984 16.312 1 98.81 174 LEU B O 1
ATOM 3824 N N . VAL B 1 175 ? 10.641 29.625 15.625 1 98.88 175 VAL B N 1
ATOM 3825 C CA . VAL B 1 175 ? 10.961 28.297 15.117 1 98.88 175 VAL B CA 1
ATOM 3826 C C . VAL B 1 175 ? 12.078 27.672 15.953 1 98.88 175 VAL B C 1
ATOM 3828 O O . VAL B 1 175 ? 13.023 28.359 16.344 1 98.88 175 VAL B O 1
ATOM 3831 N N . TRP B 1 176 ? 11.891 26.406 16.25 1 98.56 176 TRP B N 1
ATOM 3832 C CA . TRP B 1 176 ? 12.938 25.578 16.812 1 98.56 176 TRP B CA 1
ATOM 3833 C C . TRP B 1 176 ? 13.266 24.406 15.898 1 98.56 176 TRP B C 1
ATOM 3835 O O . TRP B 1 176 ? 12.375 23.812 15.289 1 98.56 176 TRP B O 1
ATOM 3845 N N . GLY B 1 177 ? 14.531 24.016 15.758 1 97 177 GLY B N 1
ATOM 3846 C CA . GLY B 1 177 ? 15.023 22.844 15.062 1 97 177 GLY B CA 1
ATOM 3847 C C . GLY B 1 177 ? 16.328 22.312 15.633 1 97 177 GLY B C 1
ATOM 3848 O O . GLY B 1 177 ? 17.031 23.016 16.344 1 97 177 GLY B O 1
ATOM 3849 N N . ARG B 1 178 ? 16.641 21.141 15.375 1 91.25 178 ARG B N 1
ATOM 3850 C CA . ARG B 1 178 ? 17.812 20.469 15.953 1 91.25 178 ARG B CA 1
ATOM 3851 C C . ARG B 1 178 ? 19.094 20.969 15.32 1 91.25 178 ARG B C 1
ATOM 3853 O O . ARG B 1 178 ? 20.125 21.047 15.992 1 91.25 178 ARG B O 1
ATOM 3860 N N . THR B 1 179 ? 19 21.234 14.016 1 92.62 179 THR B N 1
ATOM 3861 C CA . THR B 1 179 ? 20.188 21.609 13.258 1 92.62 179 THR B CA 1
ATOM 3862 C C . THR B 1 179 ? 20.172 23.094 12.93 1 92.62 179 THR B C 1
ATOM 3864 O O . THR B 1 179 ? 19.328 23.562 12.164 1 92.62 179 THR B O 1
ATOM 3867 N N . GLU B 1 180 ? 21.156 23.797 13.383 1 96 180 GLU B N 1
ATOM 3868 C CA . GLU B 1 180 ? 21.203 25.25 13.219 1 96 180 GLU B CA 1
ATOM 3869 C C . GLU B 1 180 ? 21.203 25.641 11.742 1 96 180 GLU B C 1
ATOM 3871 O O . GLU B 1 180 ? 20.516 26.578 11.352 1 96 180 GLU B O 1
ATOM 3876 N N . GLU B 1 181 ? 21.938 24.906 11.016 1 96.62 181 GLU B N 1
ATOM 3877 C CA . GLU B 1 181 ? 22.031 25.203 9.586 1 96.62 181 GLU B CA 1
ATOM 3878 C C . GLU B 1 181 ? 20.672 25.094 8.906 1 96.62 181 GLU B C 1
ATOM 3880 O O . GLU B 1 181 ? 20.297 25.938 8.094 1 96.62 181 GLU B O 1
ATOM 3885 N N . LYS B 1 182 ? 19.906 24.109 9.273 1 96.25 182 LYS B N 1
ATOM 3886 C CA . LYS B 1 182 ? 18.578 23.906 8.688 1 96.25 182 LYS B CA 1
ATOM 3887 C C . LYS B 1 182 ? 17.594 24.969 9.156 1 96.25 182 LYS B C 1
ATOM 3889 O O . LYS B 1 182 ? 16.766 25.438 8.375 1 96.25 182 LYS B O 1
ATOM 3894 N N . VAL B 1 183 ? 17.703 25.375 10.391 1 98.31 183 VAL B N 1
ATOM 3895 C CA . VAL B 1 183 ? 16.828 26.406 10.953 1 98.31 183 VAL B CA 1
ATOM 3896 C C . VAL B 1 183 ? 17.109 27.734 10.25 1 98.31 183 VAL B C 1
ATOM 3898 O O . VAL B 1 183 ? 16.172 28.469 9.898 1 98.31 183 VAL B O 1
ATOM 3901 N N . ASN B 1 184 ? 18.375 28 10 1 98.38 184 ASN B N 1
ATOM 3902 C CA . ASN B 1 184 ? 18.75 29.25 9.32 1 98.38 184 ASN B CA 1
ATOM 3903 C C . ASN B 1 184 ? 18.25 29.266 7.883 1 98.38 184 ASN B C 1
ATOM 3905 O O . ASN B 1 184 ? 17.797 30.297 7.395 1 98.38 184 ASN B O 1
ATOM 3909 N N . LYS B 1 185 ? 18.406 28.156 7.254 1 98.38 185 LYS B N 1
ATOM 3910 C CA . LYS B 1 185 ? 17.875 28.062 5.895 1 98.38 185 LYS B CA 1
ATOM 3911 C C . LYS B 1 185 ? 16.359 28.266 5.879 1 98.38 185 LYS B C 1
ATOM 3913 O O . LYS B 1 185 ? 15.844 28.984 5.02 1 98.38 185 LYS B O 1
ATOM 3918 N N . TYR B 1 186 ? 15.742 27.656 6.809 1 98.5 186 TYR B N 1
ATOM 3919 C CA . TYR B 1 186 ? 14.305 27.844 6.957 1 98.5 186 TYR B CA 1
ATOM 3920 C C . TYR B 1 186 ? 13.945 29.312 7.148 1 98.5 186 TYR B C 1
ATOM 3922 O O . TYR B 1 186 ? 13.039 29.828 6.492 1 98.5 186 TYR B O 1
ATOM 3930 N N . LYS B 1 187 ? 14.57 29.969 8.047 1 98.75 187 LYS B N 1
ATOM 3931 C CA . LYS B 1 187 ? 14.352 31.391 8.336 1 98.75 187 LYS B CA 1
ATOM 3932 C C . LYS B 1 187 ? 14.484 32.219 7.07 1 98.75 187 LYS B C 1
ATOM 3934 O O . LYS B 1 187 ? 13.586 33 6.742 1 98.75 187 LYS B O 1
ATOM 3939 N N . ARG B 1 188 ? 15.555 32 6.355 1 98.62 188 ARG B N 1
ATOM 3940 C CA . ARG B 1 188 ? 15.797 32.75 5.137 1 98.62 188 ARG B CA 1
ATOM 3941 C C . ARG B 1 188 ? 14.688 32.531 4.117 1 98.62 188 ARG B C 1
ATOM 3943 O O . ARG B 1 188 ? 14.164 33.5 3.533 1 98.62 188 ARG B O 1
ATOM 3950 N N . ASP B 1 189 ? 14.336 31.297 3.926 1 98.56 189 ASP B N 1
ATOM 3951 C CA . ASP B 1 189 ? 13.328 30.938 2.93 1 98.56 189 ASP B CA 1
ATOM 3952 C C . ASP B 1 189 ? 11.969 31.531 3.275 1 98.56 189 ASP B C 1
ATOM 3954 O O . ASP B 1 189 ? 11.297 32.094 2.41 1 98.56 189 ASP B O 1
ATOM 3958 N N . MET B 1 190 ? 11.57 31.438 4.535 1 98.69 190 MET B N 1
ATOM 3959 C CA . MET B 1 190 ? 10.234 31.875 4.934 1 98.69 190 MET B CA 1
ATOM 3960 C C . MET B 1 190 ? 10.164 33.406 4.996 1 98.69 190 MET B C 1
ATOM 3962 O O . MET B 1 190 ? 9.117 34 4.711 1 98.69 190 MET B O 1
ATOM 3966 N N . GLU B 1 191 ? 11.234 34.062 5.406 1 98.75 191 GLU B N 1
ATOM 3967 C CA . GLU B 1 191 ? 11.266 35.531 5.383 1 98.75 191 GLU B CA 1
ATOM 3968 C C . GLU B 1 191 ? 11.109 36.062 3.959 1 98.75 191 GLU B C 1
ATOM 3970 O O . GLU B 1 191 ? 10.469 37.094 3.744 1 98.75 191 GLU B O 1
ATOM 3975 N N . ALA B 1 192 ? 11.68 35.312 3.021 1 98.5 192 ALA B N 1
ATOM 3976 C CA . ALA B 1 192 ? 11.539 35.688 1.616 1 98.5 192 ALA B CA 1
ATOM 3977 C C . ALA B 1 192 ? 10.086 35.594 1.165 1 98.5 192 ALA B C 1
ATOM 3979 O O . ALA B 1 192 ? 9.68 36.219 0.189 1 98.5 192 ALA B O 1
ATOM 3980 N N . GLU B 1 193 ? 9.32 34.844 1.906 1 97.88 193 GLU B N 1
ATOM 3981 C CA . GLU B 1 193 ? 7.914 34.656 1.555 1 97.88 193 GLU B CA 1
ATOM 3982 C C . GLU B 1 193 ? 7.02 35.594 2.357 1 97.88 193 GLU B C 1
ATOM 3984 O O . GLU B 1 193 ? 5.793 35.5 2.283 1 97.88 193 GLU B O 1
ATOM 3989 N N . GLY B 1 194 ? 7.594 36.469 3.229 1 97.62 194 GLY B N 1
ATOM 3990 C CA . GLY B 1 194 ? 6.824 37.5 3.887 1 97.62 194 GLY B CA 1
ATOM 3991 C C . GLY B 1 194 ? 6.602 37.219 5.363 1 97.62 194 GLY B C 1
ATOM 3992 O O . GLY B 1 194 ? 5.906 38 6.039 1 97.62 194 GLY B O 1
ATOM 3993 N N . TRP B 1 195 ? 7.199 36.219 5.891 1 98.25 195 TRP B N 1
ATOM 3994 C CA . TRP B 1 195 ? 7.082 35.906 7.312 1 98.25 195 TRP B CA 1
ATOM 3995 C C . TRP B 1 195 ? 8.18 36.625 8.109 1 98.25 195 TRP B C 1
ATOM 3997 O O . TRP B 1 195 ? 9.242 36.938 7.566 1 98.25 195 TRP B O 1
ATOM 4007 N N . GLN B 1 196 ? 7.883 36.938 9.336 1 98.62 196 GLN B N 1
ATOM 4008 C CA . GLN B 1 196 ? 8.875 37.375 10.312 1 98.62 196 GLN B CA 1
ATOM 4009 C C . GLN B 1 196 ? 9.297 36.219 11.219 1 98.62 196 GLN B C 1
ATOM 4011 O O . GLN B 1 196 ? 8.531 35.781 12.094 1 98.62 196 GLN B O 1
ATOM 4016 N N . VAL B 1 197 ? 10.555 35.781 11.078 1 98.75 197 VAL B N 1
ATOM 4017 C CA . VAL B 1 197 ? 10.945 34.531 11.703 1 98.75 197 VAL B CA 1
ATOM 4018 C C . VAL B 1 197 ? 11.961 34.812 12.812 1 98.75 197 VAL B C 1
ATOM 4020 O O . VAL B 1 197 ? 12.992 35.438 12.586 1 98.75 197 VAL B O 1
ATOM 4023 N N . GLN B 1 198 ? 11.664 34.406 13.953 1 98.62 198 GLN B N 1
ATOM 4024 C CA . GLN B 1 198 ? 12.602 34.344 15.07 1 98.62 198 GLN B CA 1
ATOM 4025 C C . GLN B 1 198 ? 12.969 32.906 15.391 1 98.62 198 GLN B C 1
ATOM 4027 O O . GLN B 1 198 ? 12.172 31.984 15.141 1 98.62 198 GLN B O 1
ATOM 4032 N N . THR B 1 199 ? 14.156 32.688 15.883 1 98.5 199 THR B N 1
ATOM 4033 C CA . THR B 1 199 ? 14.602 31.344 16.234 1 98.5 199 THR B CA 1
ATOM 4034 C C . THR B 1 199 ? 14.797 31.234 17.75 1 98.5 199 THR B C 1
ATOM 4036 O O . THR B 1 199 ? 14.93 32.219 18.453 1 98.5 199 THR B O 1
ATOM 4039 N N . THR B 1 200 ? 14.672 30.062 18.266 1 97.94 200 THR B N 1
ATOM 4040 C CA . THR B 1 200 ? 14.945 29.797 19.672 1 97.94 200 THR B CA 1
ATOM 4041 C C . THR B 1 200 ? 15.742 28.5 19.828 1 97.94 200 THR B C 1
ATOM 4043 O O . THR B 1 200 ? 15.625 27.578 19.016 1 97.94 200 THR B O 1
ATOM 4046 N N . ASN B 1 201 ? 16.531 28.422 20.859 1 96.62 201 ASN B N 1
ATOM 4047 C CA . ASN B 1 201 ? 17.281 27.203 21.172 1 96.62 201 ASN B CA 1
ATOM 4048 C C . ASN B 1 201 ? 16.578 26.375 22.234 1 96.62 201 ASN B C 1
ATOM 4050 O O . ASN B 1 201 ? 17.016 25.266 22.547 1 96.62 201 ASN B O 1
ATOM 4054 N N . ASP B 1 202 ? 15.508 26.891 22.797 1 96.31 202 ASP B N 1
ATOM 4055 C CA . ASP B 1 202 ? 14.695 26.188 23.781 1 96.31 202 ASP B CA 1
ATOM 4056 C C . ASP B 1 202 ? 13.305 25.875 23.219 1 96.31 202 ASP B C 1
ATOM 4058 O O . ASP B 1 202 ? 12.453 26.766 23.141 1 96.31 202 ASP B O 1
ATOM 4062 N N . PRO B 1 203 ? 13.07 24.594 22.953 1 97 203 PRO B N 1
ATOM 4063 C CA . PRO B 1 203 ? 11.773 24.266 22.359 1 97 203 PRO B CA 1
ATOM 4064 C C . PRO B 1 203 ? 10.602 24.594 23.281 1 97 203 PRO B C 1
ATOM 4066 O O . PRO B 1 203 ? 9.492 24.844 22.797 1 97 203 PRO B O 1
ATOM 4069 N N . GLN B 1 204 ? 10.773 24.703 24.578 1 95.56 204 GLN B N 1
ATOM 4070 C CA . GLN B 1 204 ? 9.688 24.953 25.516 1 95.56 204 GLN B CA 1
ATOM 4071 C C . GLN B 1 204 ? 9.125 26.359 25.344 1 95.56 204 GLN B C 1
ATOM 4073 O O . GLN B 1 204 ? 7.996 26.641 25.75 1 95.56 204 GLN B O 1
ATOM 4078 N N . ARG B 1 205 ? 9.883 27.266 24.75 1 95.12 205 ARG B N 1
ATOM 4079 C CA . ARG B 1 205 ? 9.43 28.625 24.5 1 95.12 205 ARG B CA 1
ATOM 4080 C C . ARG B 1 205 ? 8.242 28.641 23.531 1 95.12 205 ARG B C 1
ATOM 4082 O O . ARG B 1 205 ? 7.453 29.578 23.516 1 95.12 205 ARG B O 1
ATOM 4089 N N . LEU B 1 206 ? 8.125 27.578 22.75 1 97.12 206 LEU B N 1
ATOM 4090 C CA . LEU B 1 206 ? 7.02 27.5 21.797 1 97.12 206 LEU B CA 1
ATOM 4091 C C . LEU B 1 206 ? 5.684 27.406 22.516 1 97.12 206 LEU B C 1
ATOM 4093 O O . LEU B 1 206 ? 4.648 27.797 21.969 1 97.12 206 LEU B O 1
ATOM 4097 N N . LEU B 1 207 ? 5.645 26.906 23.75 1 94.38 207 LEU B N 1
ATOM 4098 C CA . LEU B 1 207 ? 4.422 26.703 24.516 1 94.38 207 LEU B CA 1
ATOM 4099 C C . LEU B 1 207 ? 3.783 28.047 24.875 1 94.38 207 LEU B C 1
ATOM 4101 O O . LEU B 1 207 ? 2.633 28.094 25.312 1 94.38 207 LEU B O 1
ATOM 4105 N N . ARG B 1 208 ? 4.508 29.141 24.609 1 92.19 208 ARG B N 1
ATOM 4106 C CA . ARG B 1 208 ? 3.967 30.469 24.859 1 92.19 208 ARG B CA 1
ATOM 4107 C C . ARG B 1 208 ? 3.174 30.984 23.672 1 92.19 208 ARG B C 1
ATOM 4109 O O . ARG B 1 208 ? 2.467 31.984 23.766 1 92.19 208 ARG B O 1
ATOM 4116 N N . CYS B 1 209 ? 3.301 30.328 22.531 1 96.12 209 CYS B N 1
ATOM 4117 C CA . CYS B 1 209 ? 2.559 30.703 21.328 1 96.12 209 CYS B CA 1
ATOM 4118 C C . CYS B 1 209 ? 1.136 30.156 21.375 1 96.12 209 CYS B C 1
ATOM 4120 O O . CYS B 1 209 ? 0.911 29.031 21.828 1 96.12 209 CYS B O 1
ATOM 4122 N N . PRO B 1 210 ? 0.157 30.953 20.922 1 95.81 210 PRO B N 1
ATOM 4123 C CA . PRO B 1 210 ? -1.233 30.484 20.938 1 95.81 210 PRO B CA 1
ATOM 4124 C C . PRO B 1 210 ? -1.496 29.359 19.953 1 95.81 210 PRO B C 1
ATOM 4126 O O . PRO B 1 210 ? -2.455 28.594 20.109 1 95.81 210 PRO B O 1
ATOM 4129 N N . LEU B 1 211 ? -0.699 29.266 18.938 1 97.75 211 LEU B N 1
ATOM 4130 C CA . LEU B 1 211 ? -0.746 28.219 17.938 1 97.75 211 LEU B CA 1
ATOM 4131 C C . LEU B 1 211 ? 0.637 27.609 17.719 1 97.75 211 LEU B C 1
ATOM 4133 O O . LEU B 1 211 ? 1.604 28.328 17.469 1 97.75 211 LEU B O 1
ATOM 4137 N N . ILE B 1 212 ? 0.721 26.297 17.875 1 98.56 212 ILE B N 1
ATOM 4138 C CA . ILE B 1 212 ? 1.978 25.578 17.703 1 98.56 212 ILE B CA 1
ATOM 4139 C C . ILE B 1 212 ? 1.797 24.484 16.656 1 98.56 212 ILE B C 1
ATOM 4141 O O . ILE B 1 212 ? 0.774 23.781 16.641 1 98.56 212 ILE B O 1
ATOM 4145 N N . VAL B 1 213 ? 2.758 24.312 15.734 1 98.88 213 VAL B N 1
ATOM 4146 C CA . VAL B 1 213 ? 2.785 23.234 14.758 1 98.88 213 VAL B CA 1
ATOM 4147 C C . VAL B 1 213 ? 4.055 22.406 14.945 1 98.88 213 VAL B C 1
ATOM 4149 O O . VAL B 1 213 ? 5.16 22.938 14.977 1 98.88 213 VAL B O 1
ATOM 4152 N N . THR B 1 214 ? 3.893 21.125 15.156 1 98.88 214 THR B N 1
ATOM 4153 C CA . THR B 1 214 ? 5.043 20.234 15.281 1 98.88 214 THR B CA 1
ATOM 4154 C C . THR B 1 214 ? 5.219 19.391 14.016 1 98.88 214 THR B C 1
ATOM 4156 O O . THR B 1 214 ? 4.258 18.797 13.523 1 98.88 214 THR B O 1
ATOM 4159 N N . THR B 1 215 ? 6.434 19.375 13.445 1 98.31 215 THR B N 1
ATOM 4160 C CA . THR B 1 215 ? 6.645 18.766 12.133 1 98.31 215 THR B CA 1
ATOM 4161 C C . THR B 1 215 ? 7.945 17.969 12.109 1 98.31 215 THR B C 1
ATOM 4163 O O . THR B 1 215 ? 8.688 18.016 11.125 1 98.31 215 THR B O 1
ATOM 4166 N N . THR B 1 216 ? 8.273 17.266 13.133 1 97.19 216 THR B N 1
ATOM 4167 C CA . THR B 1 216 ? 9.492 16.469 13.172 1 97.19 216 THR B CA 1
ATOM 4168 C C . THR B 1 216 ? 9.18 14.977 13.133 1 97.19 216 THR B C 1
ATOM 4170 O O . THR B 1 216 ? 8.023 14.578 13.297 1 97.19 216 THR B O 1
ATOM 4173 N N . SER B 1 217 ? 10.227 14.18 12.953 1 94.94 217 SER B N 1
ATOM 4174 C CA . SER B 1 217 ? 10.102 12.727 12.953 1 94.94 217 SER B CA 1
ATOM 4175 C C . SER B 1 217 ? 10.555 12.141 14.281 1 94.94 217 SER B C 1
ATOM 4177 O O . SER B 1 217 ? 10.992 10.984 14.336 1 94.94 217 SER B O 1
ATOM 4179 N N . ALA B 1 218 ? 10.453 12.914 15.359 1 96.12 218 ALA B N 1
ATOM 4180 C CA . ALA B 1 218 ? 11.016 12.539 16.656 1 96.12 218 ALA B CA 1
ATOM 4181 C C . ALA B 1 218 ? 10.359 11.273 17.188 1 96.12 218 ALA B C 1
ATOM 4183 O O . ALA B 1 218 ? 9.18 11.016 16.922 1 96.12 218 ALA B O 1
ATOM 4184 N N . ARG B 1 219 ? 11.109 10.508 17.922 1 95.81 219 ARG B N 1
ATOM 4185 C CA . ARG B 1 219 ? 10.625 9.305 18.594 1 95.81 219 ARG B CA 1
ATOM 4186 C C . ARG B 1 219 ? 10.758 9.438 20.109 1 95.81 219 ARG B C 1
ATOM 4188 O O . ARG B 1 219 ? 10.461 8.5 20.844 1 95.81 219 ARG B O 1
ATOM 4195 N N . GLU B 1 220 ? 11.25 10.531 20.516 1 96.31 220 GLU B N 1
ATOM 4196 C CA . GLU B 1 220 ? 11.273 10.984 21.891 1 96.31 220 GLU B CA 1
ATOM 4197 C C . GLU B 1 220 ? 10.633 12.359 22.047 1 96.31 220 GLU B C 1
ATOM 4199 O O . GLU B 1 220 ? 10.758 13.203 21.156 1 96.31 220 GLU B O 1
ATOM 4204 N N . PRO B 1 221 ? 10.047 12.609 23.141 1 97.19 221 PRO B N 1
ATOM 4205 C CA . PRO B 1 221 ? 9.336 13.883 23.312 1 97.19 221 PRO B CA 1
ATOM 4206 C C . PRO B 1 221 ? 10.273 15.086 23.266 1 97.19 221 PRO B C 1
ATOM 4208 O O . PRO B 1 221 ? 11.367 15.047 23.844 1 97.19 221 PRO B O 1
ATOM 4211 N N . ILE B 1 222 ? 9.805 16.062 22.578 1 97.88 222 ILE B N 1
ATOM 4212 C CA . ILE B 1 222 ? 10.562 17.312 22.531 1 97.88 222 ILE B CA 1
ATOM 4213 C C . ILE B 1 222 ? 9.852 18.375 23.359 1 97.88 222 ILE B C 1
ATOM 4215 O O . ILE B 1 222 ? 10.477 19.047 24.188 1 97.88 222 ILE B O 1
ATOM 4219 N N . LEU B 1 223 ? 8.539 18.562 23.188 1 97.06 223 LEU B N 1
ATOM 4220 C CA . LEU B 1 223 ? 7.758 19.5 24 1 97.06 223 LEU B CA 1
ATOM 4221 C C . LEU B 1 223 ? 7.234 18.812 25.25 1 97.06 223 LEU B C 1
ATOM 4223 O O . LEU B 1 223 ? 6.652 17.719 25.188 1 97.06 223 LEU B O 1
ATOM 4227 N N . LYS B 1 224 ? 7.484 19.406 26.359 1 94 224 LYS B N 1
ATOM 4228 C CA . LYS B 1 224 ? 7.102 18.875 27.656 1 94 224 LYS B CA 1
ATOM 4229 C C . LYS B 1 224 ? 6.398 19.922 28.516 1 94 224 LYS B C 1
ATOM 4231 O O . LYS B 1 224 ? 6.551 21.125 28.281 1 94 224 LYS B O 1
ATOM 4236 N N . LEU B 1 225 ? 5.625 19.391 29.422 1 83.38 225 LEU B N 1
ATOM 4237 C CA . LEU B 1 225 ? 5.012 20.297 30.375 1 83.38 225 LEU B CA 1
ATOM 4238 C C . LEU B 1 225 ? 6.07 20.938 31.266 1 83.38 225 LEU B C 1
ATOM 4240 O O . LEU B 1 225 ? 6.957 20.25 31.781 1 83.38 225 LEU B O 1
ATOM 4244 N N . ASP B 1 226 ? 6.285 22.188 31.203 1 69.62 226 ASP B N 1
ATOM 4245 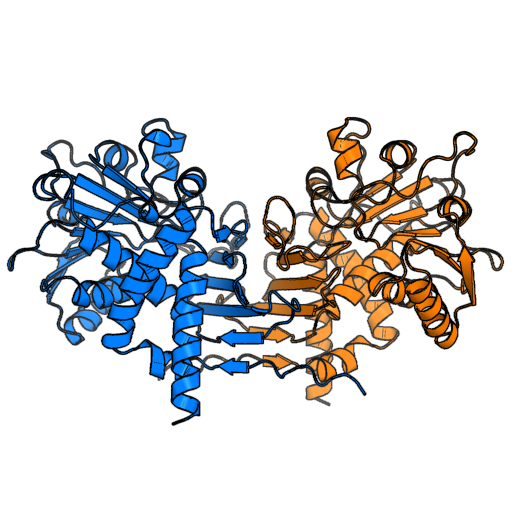C CA . ASP B 1 226 ? 7.238 22.859 32.062 1 69.62 226 ASP B CA 1
ATOM 4246 C C . ASP B 1 226 ? 6.648 23.062 33.469 1 69.62 226 ASP B C 1
ATOM 4248 O O . ASP B 1 226 ? 5.461 23.375 33.594 1 69.62 226 ASP B O 1
ATOM 4252 N N . GLY B 1 227 ? 6.656 22.062 34.438 1 59.66 227 GLY B N 1
ATOM 4253 C CA . GLY B 1 227 ? 6.227 22.062 35.812 1 59.66 227 GLY B CA 1
ATOM 4254 C C . GLY B 1 227 ? 5.355 23.266 36.156 1 59.66 227 GLY B C 1
ATOM 4255 O O . GLY B 1 227 ? 4.418 23.141 36.969 1 59.66 227 GLY B O 1
ATOM 4256 N N . ASP B 1 228 ? 5.781 24.469 35.906 1 52.97 228 ASP B N 1
ATOM 4257 C CA . ASP B 1 228 ? 5.09 25.672 36.344 1 52.97 228 ASP B CA 1
ATOM 4258 C C . ASP B 1 228 ? 3.943 26.031 35.375 1 52.97 228 ASP B C 1
ATOM 4260 O O . ASP B 1 228 ? 3.365 27.109 35.469 1 52.97 228 ASP B O 1
ATOM 4264 N N . THR B 1 229 ? 3.807 25.188 34.438 1 53.12 229 THR B N 1
ATOM 4265 C CA . THR B 1 229 ? 2.986 25.719 33.344 1 53.12 229 THR B CA 1
ATOM 4266 C C . THR B 1 229 ? 1.524 25.812 33.781 1 53.12 229 THR B C 1
ATOM 4268 O O . THR B 1 229 ? 0.932 24.812 34.219 1 53.12 229 THR B O 1
ATOM 4271 N N . GLU B 1 230 ? 1.142 26.938 34.281 1 58.22 230 GLU B N 1
ATOM 4272 C CA . GLU B 1 230 ? -0.251 27.375 34.25 1 58.22 230 GLU B CA 1
ATOM 4273 C C . GLU B 1 230 ? -0.984 26.766 33.031 1 58.22 230 GLU B C 1
ATOM 4275 O O . GLU B 1 230 ? -0.354 26.25 32.125 1 58.22 230 GLU B O 1
ATOM 4280 N N . ARG B 1 231 ? -2.225 26.609 33.188 1 69.38 231 ARG B N 1
ATOM 4281 C CA . ARG B 1 231 ? -3.129 26.125 32.156 1 69.38 231 ARG B CA 1
ATOM 4282 C C . ARG B 1 231 ? -2.773 26.719 30.781 1 69.38 231 ARG B C 1
ATOM 4284 O O . ARG B 1 231 ? -2.756 27.938 30.625 1 69.38 231 ARG B O 1
ATOM 4291 N N . LEU B 1 232 ? -2.195 25.875 29.922 1 84.38 232 LEU B N 1
ATOM 4292 C CA . LEU B 1 232 ? -1.881 26.312 28.562 1 84.38 232 LEU B CA 1
ATOM 4293 C C . LEU B 1 232 ? -3.135 26.781 27.844 1 84.38 232 LEU B C 1
ATOM 4295 O O . LEU B 1 232 ? -4.219 26.219 28.031 1 84.38 232 LEU B O 1
ATOM 4299 N N . ASN B 1 233 ? -3.043 27.891 27.25 1 88.38 233 ASN B N 1
ATOM 4300 C CA . ASN B 1 233 ? -4.086 28.391 26.359 1 88.38 233 ASN B CA 1
ATOM 4301 C C . ASN B 1 233 ? -3.611 28.453 24.922 1 88.38 233 ASN B C 1
ATOM 4303 O O . ASN B 1 233 ? -3.385 29.547 24.375 1 88.38 233 ASN B O 1
ATOM 4307 N N . CYS B 1 234 ? -3.459 27.328 24.312 1 93.44 234 CYS B N 1
ATOM 4308 C CA . CYS B 1 234 ? -2.947 27.25 22.953 1 93.44 234 CYS B CA 1
ATOM 4309 C C . CYS B 1 234 ? -3.514 26.047 22.219 1 93.44 234 CYS B C 1
ATOM 4311 O O . CYS B 1 234 ? -4.191 25.203 22.828 1 93.44 234 CYS B O 1
ATOM 4313 N N . HIS B 1 235 ? -3.391 26.031 20.984 1 96.94 235 HIS B N 1
ATOM 4314 C CA . HIS B 1 235 ? -3.686 24.906 20.109 1 96.94 235 HIS B CA 1
ATOM 4315 C C . HIS B 1 235 ? -2.414 24.344 19.484 1 96.94 235 HIS B C 1
ATOM 4317 O O . HIS B 1 235 ? -1.572 25.109 19 1 96.94 235 HIS B O 1
ATOM 4323 N N . ILE B 1 236 ? -2.279 23.016 19.5 1 98.38 236 ILE B N 1
ATOM 4324 C CA . ILE B 1 236 ? -1.111 22.391 18.875 1 98.38 236 ILE B CA 1
ATOM 4325 C C . ILE B 1 236 ? -1.553 21.5 17.734 1 98.38 236 ILE B C 1
ATOM 4327 O O . ILE B 1 236 ? -2.344 20.578 17.922 1 98.38 236 ILE B O 1
ATOM 4331 N N . ASN B 1 237 ? -1.088 21.812 16.547 1 98.75 237 ASN B N 1
ATOM 4332 C CA . ASN B 1 237 ? -1.166 20.891 15.414 1 98.75 237 ASN B CA 1
ATOM 4333 C C . ASN B 1 237 ? 0.006 19.906 15.398 1 98.75 237 ASN B C 1
ATOM 4335 O O . ASN B 1 237 ? 1.149 20.312 15.172 1 98.75 237 ASN B O 1
ATOM 4339 N N . CYS B 1 238 ? -0.266 18.672 15.562 1 98.88 238 CYS B N 1
ATOM 4340 C CA . CYS B 1 238 ? 0.779 17.656 15.539 1 98.88 238 CYS B CA 1
ATOM 4341 C C . CYS B 1 238 ? 0.799 16.922 14.195 1 98.88 238 CYS B C 1
ATOM 4343 O O . CYS B 1 238 ? -0.042 16.062 13.938 1 98.88 238 CYS B O 1
ATOM 4345 N N . ILE B 1 239 ? 1.851 17.172 13.414 1 98.5 239 ILE B N 1
ATOM 4346 C CA . ILE B 1 239 ? 1.905 16.734 12.023 1 98.5 239 ILE B CA 1
ATOM 4347 C C . ILE B 1 239 ? 2.934 15.625 11.867 1 98.5 239 ILE B C 1
ATOM 4349 O O . ILE B 1 239 ? 2.746 14.711 11.062 1 98.5 239 ILE B O 1
ATOM 4353 N N . GLY B 1 240 ? 3.932 15.578 12.625 1 97.5 240 GLY B N 1
ATOM 4354 C CA . GLY B 1 240 ? 5.137 14.82 12.328 1 97.5 240 GLY B CA 1
ATOM 4355 C C . GLY B 1 240 ? 5.031 13.359 12.719 1 97.5 240 GLY B C 1
ATOM 4356 O O . GLY B 1 240 ? 5.672 12.5 12.109 1 97.5 240 GLY B O 1
ATOM 4357 N N . ALA B 1 241 ? 4.309 13.023 13.766 1 96.81 241 ALA B N 1
ATOM 4358 C CA . ALA B 1 241 ? 4.207 11.656 14.258 1 96.81 241 ALA B CA 1
ATOM 4359 C C . ALA B 1 241 ? 3.293 10.82 13.359 1 96.81 241 ALA B C 1
ATOM 4361 O O . ALA B 1 241 ? 2.133 10.578 13.703 1 96.81 241 ALA B O 1
ATOM 4362 N N . ASP B 1 242 ? 3.893 10.242 12.297 1 94.69 242 ASP B N 1
ATOM 4363 C CA . ASP B 1 242 ? 3.057 9.594 11.297 1 94.69 242 ASP B CA 1
ATOM 4364 C C . ASP B 1 242 ? 3.357 8.102 11.211 1 94.69 242 ASP B C 1
ATOM 4366 O O . ASP B 1 242 ? 3.002 7.441 10.234 1 94.69 242 ASP B O 1
ATOM 4370 N N . ALA B 1 243 ? 4.102 7.57 12.148 1 95.69 243 ALA B N 1
ATOM 4371 C CA . ALA B 1 243 ? 4.391 6.141 12.227 1 95.69 243 ALA B CA 1
ATOM 4372 C C . ALA B 1 243 ? 4.426 5.668 13.68 1 95.69 243 ALA B C 1
ATOM 4374 O O . ALA B 1 243 ? 4.586 6.477 14.594 1 95.69 243 ALA B O 1
ATOM 4375 N N . THR B 1 244 ? 4.34 4.375 13.836 1 95.81 244 THR B N 1
ATOM 4376 C CA . THR B 1 244 ? 4.359 3.779 15.172 1 95.81 244 THR B CA 1
ATOM 4377 C C . THR B 1 244 ? 5.625 4.176 15.922 1 95.81 244 THR B C 1
ATOM 4379 O O . THR B 1 244 ? 6.73 4.082 15.383 1 95.81 244 THR B O 1
ATOM 4382 N N . GLY B 1 245 ? 5.43 4.695 17.078 1 96.06 245 GLY B N 1
ATOM 4383 C CA . GLY B 1 245 ? 6.562 4.988 17.953 1 96.06 245 GLY B CA 1
ATOM 4384 C C . GLY B 1 245 ? 7.031 6.426 17.844 1 96.06 245 GLY B C 1
ATOM 4385 O O . GLY B 1 245 ? 7.832 6.879 18.672 1 96.06 245 GLY B O 1
ATOM 4386 N N . LYS B 1 246 ? 6.586 7.141 16.875 1 96.62 246 LYS B N 1
ATOM 4387 C CA . LYS B 1 246 ? 6.938 8.555 16.766 1 96.62 246 LYS B CA 1
ATOM 4388 C C . LYS B 1 246 ? 6.129 9.391 17.766 1 96.62 246 LYS B C 1
ATOM 4390 O O . LYS B 1 246 ? 4.969 9.078 18.047 1 96.62 246 LYS B O 1
ATOM 4395 N N . MET B 1 247 ? 6.781 10.461 18.234 1 97.75 247 MET B N 1
ATOM 4396 C CA . MET B 1 247 ? 6.121 11.406 19.125 1 97.75 247 MET B CA 1
ATOM 4397 C C . MET B 1 247 ? 6.914 12.703 19.234 1 97.75 247 MET B C 1
ATOM 4399 O O . MET B 1 247 ? 8.148 12.688 19.25 1 97.75 247 MET B O 1
ATOM 4403 N N . GLU B 1 248 ? 6.195 13.758 19.297 1 98.44 248 GLU B N 1
ATOM 4404 C CA . GLU B 1 248 ? 6.828 15.062 19.438 1 98.44 248 GLU B CA 1
ATOM 4405 C C . GLU B 1 248 ? 6.504 15.672 20.812 1 98.44 248 GLU B C 1
ATOM 4407 O O . GLU B 1 248 ? 7.293 16.453 21.344 1 98.44 248 GLU B O 1
ATOM 4412 N N . LEU B 1 249 ? 5.391 15.32 21.375 1 98.25 249 LEU B N 1
ATOM 4413 C CA . LEU B 1 249 ? 4.938 15.805 22.672 1 98.25 249 LEU B CA 1
ATOM 4414 C C . LEU B 1 249 ? 5.145 14.75 23.75 1 98.25 249 LEU B C 1
ATOM 4416 O O . LEU B 1 249 ? 4.949 13.555 23.5 1 98.25 249 LEU B O 1
ATOM 4420 N N . ASP B 1 250 ? 5.426 15.219 24.938 1 97.38 250 ASP B N 1
ATOM 4421 C CA . ASP B 1 250 ? 5.352 14.344 26.094 1 97.38 250 ASP B CA 1
ATOM 4422 C C . ASP B 1 250 ? 3.926 13.852 26.328 1 97.38 250 ASP B C 1
ATOM 4424 O O . ASP B 1 250 ? 2.98 14.641 26.328 1 97.38 250 ASP B O 1
ATOM 4428 N N . PRO B 1 251 ? 3.826 12.57 26.531 1 97 251 PRO B N 1
ATOM 4429 C CA . PRO B 1 251 ? 2.48 12.031 26.75 1 97 251 PRO B CA 1
ATOM 4430 C C . PRO B 1 251 ? 1.734 12.75 27.875 1 97 251 PRO B C 1
ATOM 4432 O O . PRO B 1 251 ? 0.506 12.852 27.844 1 97 251 PRO B O 1
ATOM 4435 N N . MET B 1 252 ? 2.41 13.258 28.859 1 94.88 252 MET B N 1
ATOM 4436 C CA . MET B 1 252 ? 1.766 13.992 29.938 1 94.88 252 MET B CA 1
ATOM 4437 C C . MET B 1 252 ? 1.182 15.312 29.438 1 94.88 252 MET B C 1
ATOM 4439 O O . MET B 1 252 ? 0.167 15.781 29.953 1 94.88 252 MET B O 1
ATOM 4443 N N . LEU B 1 253 ? 1.874 15.906 28.469 1 95.62 253 LEU B N 1
ATOM 4444 C CA . LEU B 1 253 ? 1.345 17.109 27.844 1 95.62 253 LEU B CA 1
ATOM 4445 C C . LEU B 1 253 ? 0.049 16.812 27.094 1 95.62 253 LEU B C 1
ATOM 4447 O O . LEU B 1 253 ? -0.907 17.594 27.172 1 95.62 253 LEU B O 1
ATOM 4451 N N . VAL B 1 254 ? -0.016 15.711 26.422 1 96.88 254 VAL B N 1
ATOM 4452 C CA . VAL B 1 254 ? -1.228 15.273 25.734 1 96.88 254 VAL B CA 1
ATOM 4453 C C . VAL B 1 254 ? -2.359 15.094 26.734 1 96.88 254 VAL B C 1
ATOM 4455 O O . VAL B 1 254 ? -3.471 15.586 26.531 1 96.88 254 VAL B O 1
ATOM 4458 N N . ALA B 1 255 ? -2.051 14.492 27.828 1 94.88 255 ALA B N 1
ATOM 4459 C CA . ALA B 1 255 ? -3.043 14.18 28.844 1 94.88 255 ALA B CA 1
ATOM 4460 C C . ALA B 1 255 ? -3.572 15.453 29.5 1 94.88 255 ALA B C 1
ATOM 4462 O O . ALA B 1 255 ? -4.684 15.469 30.047 1 94.88 255 ALA B O 1
ATOM 4463 N N . ALA B 1 256 ? -2.822 16.5 29.484 1 93.31 256 ALA B N 1
ATOM 4464 C CA . ALA B 1 256 ? -3.182 17.75 30.141 1 93.31 256 ALA B CA 1
ATOM 4465 C C . ALA B 1 256 ? -4.133 18.578 29.281 1 93.31 256 ALA B C 1
ATOM 4467 O O . ALA B 1 256 ? -4.688 19.578 29.734 1 93.31 256 ALA B O 1
ATOM 4468 N N . SER B 1 257 ? -4.363 18.172 28.031 1 94.19 257 SER B N 1
ATOM 4469 C CA . SER B 1 257 ? -5.176 18.953 27.109 1 94.19 257 SER B CA 1
ATOM 4470 C C . SER B 1 257 ? -6.652 18.875 27.469 1 94.19 257 SER B C 1
ATOM 4472 O O . SER B 1 257 ? -7.109 17.891 28.047 1 94.19 257 SER B O 1
ATOM 4474 N N . ASP B 1 258 ? -7.391 19.953 27.141 1 93.94 258 ASP B N 1
ATOM 4475 C CA . ASP B 1 258 ? -8.828 20.016 27.359 1 93.94 258 ASP B CA 1
ATOM 4476 C C . ASP B 1 258 ? -9.594 19.297 26.25 1 93.94 258 ASP B C 1
ATOM 4478 O O . ASP B 1 258 ? -10.719 18.828 26.469 1 93.94 258 ASP B O 1
ATOM 4482 N N . LEU B 1 259 ? -8.992 19.281 25.094 1 95.56 259 LEU B N 1
ATOM 4483 C CA . LEU B 1 259 ? -9.648 18.734 23.906 1 95.56 259 LEU B CA 1
ATOM 4484 C C . LEU B 1 259 ? -8.648 18 23.016 1 95.56 259 LEU B C 1
ATOM 4486 O O . LEU B 1 259 ? -7.648 18.594 22.594 1 95.56 259 LEU B O 1
ATOM 4490 N N . LEU B 1 260 ? -8.922 16.734 22.797 1 97.56 260 LEU B N 1
ATOM 4491 C CA . LEU B 1 260 ? -8.117 15.898 21.906 1 97.56 260 LEU B CA 1
ATOM 4492 C C . LEU B 1 260 ? -8.859 15.609 20.609 1 97.56 260 LEU B C 1
ATOM 4494 O O . LEU B 1 260 ? -9.891 14.93 20.625 1 97.56 260 LEU B O 1
ATOM 4498 N N . VAL B 1 261 ? -8.312 16.125 19.516 1 98 261 VAL B N 1
ATOM 4499 C CA . VAL B 1 261 ? -8.938 15.945 18.203 1 98 261 VAL B CA 1
ATOM 4500 C C . VAL B 1 261 ? -8.008 15.148 17.297 1 98 261 VAL B C 1
ATOM 4502 O O . VAL B 1 261 ? -6.789 15.336 17.312 1 98 261 VAL B O 1
ATOM 4505 N N . ALA B 1 262 ? -8.555 14.227 16.531 1 98.56 262 ALA B N 1
ATOM 4506 C CA . ALA B 1 262 ? -7.762 13.445 15.57 1 98.56 262 ALA B CA 1
ATOM 4507 C C . ALA B 1 262 ? -8.469 13.359 14.219 1 98.56 262 ALA B C 1
ATOM 4509 O O . ALA B 1 262 ? -9.672 13.586 14.125 1 98.56 262 ALA B O 1
ATOM 4510 N N . ASP B 1 263 ? -7.691 13.141 13.211 1 98.19 263 ASP B N 1
ATOM 4511 C CA . ASP B 1 263 ? -8.312 12.867 11.914 1 98.19 263 ASP B CA 1
ATOM 4512 C C . ASP B 1 263 ? -8.977 11.484 11.906 1 98.19 263 ASP B C 1
ATOM 4514 O O . ASP B 1 263 ? -10.023 11.305 11.281 1 98.19 263 ASP B O 1
ATOM 4518 N N . SER B 1 264 ? -8.391 10.539 12.617 1 98.12 264 SER B N 1
ATOM 4519 C CA . SER B 1 264 ? -8.945 9.211 12.812 1 98.12 264 SER B CA 1
ATOM 4520 C C . SER B 1 264 ? -8.742 8.727 14.242 1 98.12 264 SER B C 1
ATOM 4522 O O . SER B 1 264 ? -7.605 8.508 14.664 1 98.12 264 SER B O 1
ATOM 4524 N N . LYS B 1 265 ? -9.812 8.539 14.906 1 97.31 265 LYS B N 1
ATOM 4525 C CA . LYS B 1 265 ? -9.766 8.055 16.281 1 97.31 265 LYS B CA 1
ATOM 4526 C C . LYS B 1 265 ? -9.094 6.691 16.375 1 97.31 265 LYS B C 1
ATOM 4528 O O . LYS B 1 265 ? -8.18 6.496 17.172 1 97.31 265 LYS B O 1
ATOM 4533 N N . LYS B 1 266 ? -9.461 5.816 15.555 1 96.5 266 LYS B N 1
ATOM 4534 C CA . LYS B 1 266 ? -8.945 4.449 15.555 1 96.5 266 LYS B CA 1
ATOM 4535 C C . LYS B 1 266 ? -7.449 4.43 15.273 1 96.5 266 LYS B C 1
ATOM 4537 O O . LYS B 1 266 ? -6.711 3.652 15.883 1 96.5 266 LYS B O 1
ATOM 4542 N N . GLN B 1 267 ? -7.012 5.262 14.406 1 97.38 267 GLN B N 1
ATOM 4543 C CA . GLN B 1 267 ? -5.613 5.285 13.984 1 97.38 267 GLN B CA 1
ATOM 4544 C C . GLN B 1 267 ? -4.703 5.754 15.117 1 97.38 267 GLN B C 1
ATOM 4546 O O . GLN B 1 267 ? -3.523 5.398 15.156 1 97.38 267 GLN B O 1
ATOM 4551 N N . THR B 1 268 ? -5.191 6.477 16.078 1 98 268 THR B N 1
ATOM 4552 C CA . THR B 1 268 ? -4.383 7.035 17.156 1 98 268 THR B CA 1
ATOM 4553 C C . THR B 1 268 ? -3.879 5.926 18.078 1 98 268 THR B C 1
ATOM 4555 O O . THR B 1 268 ? -2.949 6.141 18.859 1 98 268 THR B O 1
ATOM 4558 N N . ARG B 1 269 ? -4.469 4.758 17.984 1 96.69 269 ARG B N 1
ATOM 4559 C CA . ARG B 1 269 ? -4.023 3.625 18.781 1 96.69 269 ARG B CA 1
ATOM 4560 C C . ARG B 1 269 ? -2.725 3.043 18.234 1 96.69 269 ARG B C 1
ATOM 4562 O O . ARG B 1 269 ? -1.972 2.393 18.969 1 96.69 269 ARG B O 1
ATOM 4569 N N . GLU B 1 270 ? -2.488 3.332 16.938 1 95.56 270 GLU B N 1
ATOM 4570 C CA . GLU B 1 270 ? -1.393 2.656 16.25 1 95.56 270 GLU B CA 1
ATOM 4571 C C . GLU B 1 270 ? -0.285 3.639 15.883 1 95.56 270 GLU B C 1
ATOM 4573 O O . GLU B 1 270 ? 0.875 3.248 15.734 1 95.56 270 GLU B O 1
ATOM 4578 N N . ARG B 1 271 ? -0.674 4.809 15.641 1 96.44 271 ARG B N 1
ATOM 4579 C CA . ARG B 1 271 ? 0.257 5.859 15.242 1 96.44 271 ARG B CA 1
ATOM 4580 C C . ARG B 1 271 ? -0.302 7.242 15.57 1 96.44 271 ARG B C 1
ATOM 4582 O O . ARG B 1 271 ? -1.498 7.387 15.828 1 96.44 271 ARG B O 1
ATOM 4589 N N . GLY B 1 272 ? 0.603 8.219 15.562 1 97.69 272 GLY B N 1
ATOM 4590 C CA . GLY B 1 272 ? 0.198 9.578 15.867 1 97.69 272 GLY B CA 1
ATOM 4591 C C . GLY B 1 272 ? 0.647 10.047 17.234 1 97.69 272 GLY B C 1
ATOM 4592 O O . GLY B 1 272 ? 1.168 9.25 18.031 1 97.69 272 GLY B O 1
ATOM 4593 N N . GLU B 1 273 ? 0.336 11.273 17.484 1 98.56 273 GLU B N 1
ATOM 4594 C CA . GLU B 1 273 ? 0.825 11.945 18.688 1 98.56 273 GLU B CA 1
ATOM 4595 C C . GLU B 1 273 ? 0.165 11.375 19.938 1 98.56 273 GLU B C 1
ATOM 4597 O O . GLU B 1 273 ? 0.753 11.406 21.031 1 98.56 273 GLU B O 1
ATOM 4602 N N . PHE B 1 274 ? -1.017 10.82 19.812 1 98.69 274 PHE B N 1
ATOM 4603 C CA . PHE B 1 274 ? -1.762 10.344 20.984 1 98.69 274 PHE B CA 1
ATOM 4604 C C . PHE B 1 274 ? -1.387 8.906 21.312 1 98.69 274 PHE B C 1
ATOM 4606 O O . PHE B 1 274 ? -1.769 8.383 22.359 1 98.69 274 PHE B O 1
ATOM 4613 N N . GLU B 1 275 ? -0.643 8.203 20.391 1 98.38 275 GLU B N 1
ATOM 4614 C CA . GLU B 1 275 ? -0.399 6.766 20.484 1 98.38 275 GLU B CA 1
ATOM 4615 C C . GLU B 1 275 ? 0.165 6.383 21.844 1 98.38 275 GLU B C 1
ATOM 4617 O O . GLU B 1 275 ? -0.394 5.527 22.531 1 98.38 275 GLU B O 1
ATOM 4622 N N . GLU B 1 276 ? 1.184 7.043 22.281 1 98 276 GLU B N 1
ATOM 4623 C CA . GLU B 1 276 ? 1.864 6.688 23.516 1 98 276 GLU B CA 1
ATOM 4624 C C . GLU B 1 276 ? 0.996 7 24.734 1 98 276 GLU B C 1
ATOM 4626 O O . GLU B 1 276 ? 0.969 6.23 25.703 1 98 276 GLU B O 1
ATOM 4631 N N . ALA B 1 277 ? 0.339 8.141 24.719 1 98.31 277 ALA B N 1
ATOM 4632 C CA . ALA B 1 277 ? -0.543 8.5 25.828 1 98.31 277 ALA B CA 1
ATOM 4633 C C . ALA B 1 277 ? -1.647 7.461 26 1 98.31 277 ALA B C 1
ATOM 4635 O O . ALA B 1 277 ? -2.006 7.109 27.125 1 98.31 277 ALA B O 1
ATOM 4636 N N . ILE B 1 278 ? -2.174 6.965 24.906 1 98.5 278 ILE B N 1
ATOM 4637 C CA . ILE B 1 278 ? -3.219 5.949 24.938 1 98.5 278 ILE B CA 1
ATOM 4638 C C . ILE B 1 278 ? -2.635 4.625 25.422 1 98.5 278 ILE B C 1
ATOM 4640 O O . ILE B 1 278 ? -3.211 3.963 26.297 1 98.5 278 ILE B O 1
ATOM 4644 N N . SER B 1 279 ? -1.507 4.289 24.891 1 97.94 279 SER B N 1
ATOM 4645 C CA . SER B 1 279 ? -0.856 3.035 25.25 1 97.94 279 SER B CA 1
ATOM 4646 C C . SER B 1 279 ? -0.541 2.984 26.75 1 97.94 279 SER B C 1
ATOM 4648 O O . SER B 1 279 ? -0.621 1.923 27.359 1 97.94 279 SER B O 1
ATOM 4650 N N . ARG B 1 280 ? -0.266 4.113 27.344 1 97.62 280 ARG B N 1
ATOM 4651 C CA . ARG B 1 280 ? 0.104 4.199 28.75 1 97.62 280 ARG B CA 1
ATOM 4652 C C . ARG B 1 280 ? -1.13 4.352 29.641 1 97.62 280 ARG B C 1
ATOM 4654 O O . ARG B 1 280 ? -1.02 4.418 30.859 1 97.62 280 ARG B O 1
ATOM 4661 N N . GLY B 1 281 ? -2.232 4.535 28.984 1 98.06 281 GLY B N 1
ATOM 4662 C CA . GLY B 1 281 ? -3.473 4.668 29.734 1 98.06 281 GLY B CA 1
ATOM 4663 C C . GLY B 1 281 ? -3.686 6.062 30.297 1 98.06 281 GLY B C 1
ATOM 4664 O O . GLY B 1 281 ? -4.52 6.258 31.188 1 98.06 281 GLY B O 1
ATOM 4665 N N . LEU B 1 282 ? -2.947 7.051 29.828 1 97.62 282 LEU B N 1
ATOM 4666 C CA . LEU B 1 282 ? -3.09 8.43 30.297 1 97.62 282 LEU B CA 1
ATOM 4667 C C . LEU B 1 282 ? -4.32 9.078 29.672 1 97.62 282 LEU B C 1
ATOM 4669 O O . LEU B 1 282 ? -4.895 10.008 30.25 1 97.62 282 LEU B O 1
ATOM 4673 N N . VAL B 1 283 ? -4.609 8.664 28.5 1 97.12 283 VAL B N 1
ATOM 4674 C CA . VAL B 1 283 ? -5.77 9.109 27.734 1 97.12 283 VAL B CA 1
ATOM 4675 C C . VAL B 1 283 ? -6.547 7.902 27.219 1 97.12 283 VAL B C 1
ATOM 4677 O O . VAL B 1 283 ? -5.953 6.914 26.797 1 97.12 283 VAL B O 1
ATOM 4680 N N . SER B 1 284 ? -7.832 7.965 27.312 1 97.56 284 SER B N 1
ATOM 4681 C CA . SER B 1 284 ? -8.664 6.922 26.719 1 97.56 284 SER B CA 1
ATOM 4682 C C . SER B 1 284 ? -9.078 7.281 25.297 1 97.56 284 SER B C 1
ATOM 4684 O O . SER B 1 284 ? -9.219 8.461 24.969 1 97.56 284 SER B O 1
ATOM 4686 N N . LEU B 1 285 ? -9.297 6.297 24.547 1 97.38 285 LEU B N 1
ATOM 4687 C CA . LEU B 1 285 ? -9.719 6.508 23.172 1 97.38 285 LEU B CA 1
ATOM 4688 C C . LEU B 1 285 ? -11.039 7.273 23.109 1 97.38 285 LEU B C 1
ATOM 4690 O O . LEU B 1 285 ? -11.266 8.047 22.188 1 97.38 285 LEU B O 1
ATOM 4694 N N . ASP B 1 286 ? -11.844 7.109 24.109 1 96.81 286 ASP B N 1
ATOM 4695 C CA . ASP B 1 286 ? -13.156 7.742 24.156 1 96.81 286 ASP B CA 1
ATOM 4696 C C . ASP B 1 286 ? -13.031 9.258 24.312 1 96.81 286 ASP B C 1
ATOM 4698 O O . ASP B 1 286 ? -13.977 10 24.031 1 96.81 286 ASP B O 1
ATOM 4702 N N . GLN B 1 287 ? -11.906 9.727 24.766 1 96.94 287 GLN B N 1
ATOM 4703 C CA . GLN B 1 287 ? -11.664 11.148 24.953 1 96.94 287 GLN B CA 1
ATOM 4704 C C . GLN B 1 287 ? -11.297 11.82 23.625 1 96.94 287 GLN B C 1
ATOM 4706 O O . GLN B 1 287 ? -11.297 13.047 23.531 1 96.94 287 GLN B O 1
ATOM 4711 N N . VAL B 1 288 ? -10.969 11.016 22.625 1 97.88 288 VAL B N 1
ATOM 4712 C CA . VAL B 1 288 ? -10.523 11.547 21.344 1 97.88 288 VAL B CA 1
ATOM 4713 C C . VAL B 1 288 ? -11.734 11.789 20.438 1 97.88 288 VAL B C 1
ATOM 4715 O O . VAL B 1 288 ? -12.578 10.906 20.266 1 97.88 288 VAL B O 1
ATOM 4718 N N . VAL B 1 289 ? -11.805 12.992 19.906 1 96.69 289 VAL B N 1
ATOM 4719 C CA . VAL B 1 289 ? -12.859 13.344 18.953 1 96.69 289 VAL B CA 1
ATOM 4720 C C . VAL B 1 289 ? -12.281 13.422 17.547 1 96.69 289 VAL B C 1
ATOM 4722 O O . VAL B 1 289 ? -11.172 13.922 17.344 1 96.69 289 VAL B O 1
ATOM 4725 N N . GLU B 1 290 ? -13.023 12.914 16.578 1 97.75 290 GLU B N 1
ATOM 4726 C CA . GLU B 1 290 ? -12.609 13.062 15.18 1 97.75 290 GLU B CA 1
ATOM 4727 C C . GLU B 1 290 ? -12.992 14.438 14.641 1 97.75 290 GLU B C 1
ATOM 4729 O O . GLU B 1 290 ? -14.117 14.898 14.844 1 97.75 290 GLU B O 1
ATOM 4734 N N . ILE B 1 291 ? -12.102 15 13.977 1 97.75 291 ILE B N 1
ATOM 4735 C CA . ILE B 1 291 ? -12.289 16.344 13.461 1 97.75 291 ILE B CA 1
ATOM 4736 C C . ILE B 1 291 ? -13.508 16.375 12.539 1 97.75 291 ILE B C 1
ATOM 4738 O O . ILE B 1 291 ? -14.227 17.391 12.484 1 97.75 291 ILE B O 1
ATOM 4742 N N . GLY B 1 292 ? -13.789 15.273 11.812 1 97.38 292 GLY B N 1
ATOM 4743 C CA . GLY B 1 292 ? -14.922 15.203 10.891 1 97.38 292 GLY B CA 1
ATOM 4744 C C . GLY B 1 292 ? -16.266 15.297 11.594 1 97.38 292 GLY B C 1
ATOM 4745 O O . GLY B 1 292 ? -17.281 15.555 10.953 1 97.38 292 GLY B O 1
ATOM 4746 N N . ASN B 1 293 ? -16.25 15.023 12.859 1 95.81 293 ASN B N 1
ATOM 4747 C CA . ASN B 1 293 ? -17.484 15.062 13.648 1 95.81 293 ASN B CA 1
ATOM 4748 C C . ASN B 1 293 ? -17.688 16.422 14.297 1 95.81 293 ASN B C 1
ATOM 4750 O O . ASN B 1 293 ? -18.719 16.672 14.93 1 95.81 293 ASN B O 1
ATOM 4754 N N . VAL B 1 294 ? -16.641 17.25 14.219 1 91.44 294 VAL B N 1
ATOM 4755 C CA . VAL B 1 294 ? -16.734 18.547 14.859 1 91.44 294 VAL B CA 1
ATOM 4756 C C . VAL B 1 294 ? -17.453 19.531 13.93 1 91.44 294 VAL B C 1
ATOM 4758 O O . VAL B 1 294 ? -17.078 19.688 12.773 1 91.44 294 VAL B O 1
ATOM 4761 N N . ASN B 1 295 ? -18.828 19.797 14.148 1 70.06 295 ASN B N 1
ATOM 4762 C CA . ASN B 1 295 ? -19.641 20.719 13.367 1 70.06 295 ASN B CA 1
ATOM 4763 C C . ASN B 1 295 ? -19.094 22.141 13.445 1 70.06 295 ASN B C 1
ATOM 4765 O O . ASN B 1 295 ? -18.703 22.609 14.516 1 70.06 295 ASN B O 1
ATOM 4769 N N . THR B 1 296 ? -18.547 22.531 12.328 1 58.06 296 THR B N 1
ATOM 4770 C CA . THR B 1 296 ? -18.109 23.922 12.352 1 58.06 296 THR B CA 1
ATOM 4771 C C . THR B 1 296 ? -19.312 24.859 12.508 1 58.06 296 THR B C 1
ATOM 4773 O O . THR B 1 296 ? -19.141 26.078 12.641 1 58.06 296 THR B O 1
ATOM 4776 N N . ASP B 1 297 ? -20.469 24.484 11.945 1 50.69 297 ASP B N 1
ATOM 4777 C CA . ASP B 1 297 ? -21.547 25.469 12.062 1 50.69 297 ASP B CA 1
ATOM 4778 C C . ASP B 1 297 ? -21.719 25.938 13.5 1 50.69 297 ASP B C 1
ATOM 4780 O O . ASP B 1 297 ? -21.25 25.266 14.438 1 50.69 297 ASP B O 1
ATOM 4784 N N . GLY B 1 298 ? -22.453 26.547 14.25 1 41.88 298 GLY B N 1
ATOM 4785 C CA . GLY B 1 298 ? -22.781 27.5 15.289 1 41.88 298 GLY B CA 1
ATOM 4786 C C . GLY B 1 298 ? -22.281 27.094 16.672 1 41.88 298 GLY B C 1
ATOM 4787 O O . GLY B 1 298 ? -22.312 27.875 17.609 1 41.88 298 GLY B O 1
ATOM 4788 N N . GLU B 1 299 ? -22.75 25.859 17.125 1 39.44 299 GLU B N 1
ATOM 4789 C CA . GLU B 1 299 ? -22.438 25.906 18.562 1 39.44 299 GLU B CA 1
ATOM 4790 C C . GLU B 1 299 ? -20.938 25.844 18.797 1 39.44 299 GLU B C 1
ATOM 4792 O O . GLU B 1 299 ? -20.297 24.828 18.562 1 39.44 299 GLU B O 1
ATOM 4797 N N . ALA B 1 300 ? -20.266 26.844 18.281 1 43 300 ALA B N 1
ATOM 4798 C CA . ALA B 1 300 ? -18.969 27.25 18.844 1 43 300 ALA B CA 1
ATOM 4799 C C . ALA B 1 300 ? -18.75 26.594 20.203 1 43 300 ALA B C 1
ATOM 4801 O O . ALA B 1 300 ? -19.453 26.891 21.156 1 43 300 ALA B O 1
ATOM 4802 N N . SER B 1 301 ? -18.5 25.328 20.297 1 43.78 301 SER B N 1
ATOM 4803 C CA . SER B 1 301 ? -18.125 24.969 21.672 1 43.78 301 SER B CA 1
ATOM 4804 C C . SER B 1 301 ? -17.672 26.203 22.453 1 43.78 301 SER B C 1
ATOM 4806 O O . SER B 1 301 ? -17.297 27.219 21.859 1 43.78 301 SER B O 1
ATOM 4808 N N . SER B 1 302 ? -17.594 26.109 23.781 1 46.72 302 SER B N 1
ATOM 4809 C CA . SER B 1 302 ? -17.094 27.156 24.688 1 46.72 302 SER B CA 1
ATOM 4810 C C . SER B 1 302 ? -15.914 27.906 24.062 1 46.72 302 SER B C 1
ATOM 4812 O O . SER B 1 302 ? -15.211 27.359 23.219 1 46.72 302 SER B O 1
ATOM 4814 N N . SER B 1 303 ? -15.789 29.156 24.172 1 49.94 303 SER B N 1
ATOM 4815 C CA . SER B 1 303 ? -14.836 30.141 23.688 1 49.94 303 SER B CA 1
ATOM 4816 C C . SER B 1 303 ? -13.43 29.547 23.594 1 49.94 303 SER B C 1
ATOM 4818 O O . SER B 1 303 ? -12.883 29.094 24.609 1 49.94 303 SER B O 1
ATOM 4820 N N . PRO B 1 304 ? -12.922 29.125 22.312 1 55.41 304 PRO B N 1
ATOM 4821 C CA . PRO B 1 304 ? -11.523 28.734 22.141 1 55.41 304 PRO B CA 1
ATOM 4822 C C . PRO B 1 304 ? -10.578 29.516 23.047 1 55.41 304 PRO B C 1
ATOM 4824 O O . PRO B 1 304 ? -9.445 29.094 23.281 1 55.41 304 PRO B O 1
ATOM 4827 N N . SER B 1 305 ? -11.031 30.734 23.547 1 58.72 305 SER B N 1
ATOM 4828 C CA . SER B 1 305 ? -10.125 31.672 24.188 1 58.72 305 SER B CA 1
ATOM 4829 C C . SER B 1 305 ? -9.625 31.125 25.531 1 58.72 305 SER B C 1
ATOM 4831 O O . SER B 1 305 ? -8.688 31.672 26.109 1 58.72 305 SER B O 1
ATOM 4833 N N . LYS B 1 306 ? -10.008 29.891 25.891 1 64.81 306 LYS B N 1
ATOM 4834 C CA . LYS B 1 306 ? -9.422 29.469 27.156 1 64.81 306 LYS B CA 1
ATOM 4835 C C . LYS B 1 306 ? -9.312 27.938 27.219 1 64.81 306 LYS B C 1
ATOM 4837 O O . LYS B 1 306 ? -9.688 27.328 28.234 1 64.81 306 LYS B O 1
ATOM 4842 N N . ARG B 1 307 ? -8.773 27.5 26.016 1 86.94 307 ARG B N 1
ATOM 4843 C CA . ARG B 1 307 ? -8.711 26.047 25.984 1 86.94 307 ARG B CA 1
ATOM 4844 C C . ARG B 1 307 ? -7.398 25.562 25.375 1 86.94 307 ARG B C 1
ATOM 4846 O O . ARG B 1 307 ? -6.887 26.188 24.438 1 86.94 307 ARG B O 1
ATOM 4853 N N . PHE B 1 308 ? -6.844 24.562 25.969 1 94.25 308 PHE B N 1
ATOM 4854 C CA . PHE B 1 308 ? -5.699 23.844 25.422 1 94.25 308 PHE B CA 1
ATOM 4855 C C . PHE B 1 308 ? -6.16 22.656 24.594 1 94.25 308 PHE B C 1
ATOM 4857 O O . PHE B 1 308 ? -6.727 21.688 25.125 1 94.25 308 PHE B O 1
ATOM 4864 N N . SER B 1 309 ? -5.965 22.734 23.297 1 96.38 309 SER B N 1
ATOM 4865 C CA . SER B 1 309 ? -6.406 21.656 22.422 1 96.38 309 SER B CA 1
ATOM 4866 C C . SER B 1 309 ? -5.258 21.141 21.562 1 96.38 309 SER B C 1
ATOM 4868 O O . SER B 1 309 ? -4.285 21.859 21.312 1 96.38 309 SER B O 1
ATOM 4870 N N . ILE B 1 310 ? -5.34 19.891 21.188 1 97.75 310 ILE B N 1
ATOM 4871 C CA . ILE B 1 310 ? -4.348 19.234 20.328 1 97.75 310 ILE B CA 1
ATOM 4872 C C . ILE B 1 310 ? -5.047 18.547 19.156 1 97.75 310 ILE B C 1
ATOM 4874 O O . ILE B 1 310 ? -6.059 17.859 19.359 1 97.75 310 ILE B O 1
ATOM 4878 N N . PHE B 1 311 ? -4.566 18.75 17.969 1 98.44 311 PHE B N 1
ATOM 4879 C CA . PHE B 1 311 ? -4.984 18.016 16.797 1 98.44 311 PHE B CA 1
ATOM 4880 C C . PHE B 1 311 ? -3.898 17.031 16.359 1 98.44 311 PHE B C 1
ATOM 4882 O O . PHE B 1 311 ? -2.789 17.438 16.016 1 98.44 311 PHE B O 1
ATOM 4889 N N . ASP B 1 312 ? -4.191 15.766 16.438 1 98.62 312 ASP B N 1
ATOM 4890 C CA . ASP B 1 312 ? -3.32 14.672 16.016 1 98.62 312 ASP B CA 1
ATOM 4891 C C . ASP B 1 312 ? -3.695 14.188 14.625 1 98.62 312 ASP B C 1
ATOM 4893 O O . ASP B 1 312 ? -4.73 13.539 14.445 1 98.62 312 ASP B O 1
ATOM 4897 N N . THR B 1 313 ? -2.805 14.484 13.664 1 98.38 313 THR B N 1
ATOM 4898 C CA . THR B 1 313 ? -3.086 14 12.312 1 98.38 313 THR B CA 1
ATOM 4899 C C . THR B 1 313 ? -1.91 13.195 11.773 1 98.38 313 THR B C 1
ATOM 4901 O O . THR B 1 313 ? -0.837 13.742 11.516 1 98.38 313 THR B O 1
ATOM 4904 N N . SER B 1 314 ? -2.115 11.922 11.672 1 96.5 314 SER B N 1
ATOM 4905 C CA . SER B 1 314 ? -1.138 11.078 10.992 1 96.5 314 SER B CA 1
ATOM 4906 C C . SER B 1 314 ? -1.526 10.844 9.531 1 96.5 314 SER B C 1
ATOM 4908 O O . SER B 1 314 ? -0.827 10.141 8.805 1 96.5 314 SER B O 1
ATOM 4910 N N . GLY B 1 315 ? -2.547 11.477 9.117 1 97.75 315 GLY B N 1
ATOM 4911 C CA . GLY B 1 315 ? -2.977 11.414 7.73 1 97.75 315 GLY B CA 1
ATOM 4912 C C . GLY B 1 315 ? -3.875 10.227 7.441 1 97.75 315 GLY B C 1
ATOM 4913 O O . GLY B 1 315 ? -3.613 9.117 7.902 1 97.75 315 GLY B O 1
ATOM 4914 N N . VAL B 1 316 ? -4.957 10.469 6.711 1 98 316 VAL B N 1
ATOM 4915 C CA . VAL B 1 316 ? -5.836 9.414 6.219 1 98 316 VAL B CA 1
ATOM 4916 C C . VAL B 1 316 ? -6.047 9.578 4.715 1 98 316 VAL B C 1
ATOM 4918 O O . VAL B 1 316 ? -6.043 10.695 4.199 1 98 316 VAL B O 1
ATOM 4921 N N . ALA B 1 317 ? -6.305 8.5 4.051 1 98.5 317 ALA B N 1
ATOM 4922 C CA . ALA B 1 317 ? -6.262 8.461 2.594 1 98.5 317 ALA B CA 1
ATOM 4923 C C . ALA B 1 317 ? -7.406 9.273 1.991 1 98.5 317 ALA B C 1
ATOM 4925 O O . ALA B 1 317 ? -7.395 9.586 0.797 1 98.5 317 ALA B O 1
ATOM 4926 N N . VAL B 1 318 ? -8.398 9.617 2.732 1 98.62 318 VAL B N 1
ATOM 4927 C CA . VAL B 1 318 ? -9.484 10.438 2.189 1 98.62 318 VAL B CA 1
ATOM 4928 C C . VAL B 1 318 ? -8.93 11.789 1.739 1 98.62 318 VAL B C 1
ATOM 4930 O O . VAL B 1 318 ? -9.406 12.367 0.761 1 98.62 318 VAL B O 1
ATOM 4933 N N . GLN B 1 319 ? -7.922 12.336 2.463 1 98.75 319 GLN B N 1
ATOM 4934 C CA . GLN B 1 319 ? -7.258 13.57 2.049 1 98.75 319 GLN B CA 1
ATOM 4935 C C . GLN B 1 319 ? -6.652 13.43 0.655 1 98.75 319 GLN B C 1
ATOM 4937 O O . GLN B 1 319 ? -6.695 14.367 -0.144 1 98.75 319 GLN B O 1
ATOM 4942 N N . ASP B 1 320 ? -6.137 12.25 0.365 1 98.81 320 ASP B N 1
ATOM 4943 C CA . ASP B 1 320 ? -5.512 11.977 -0.926 1 98.81 320 ASP B CA 1
ATOM 4944 C C . ASP B 1 320 ? -6.562 11.875 -2.031 1 98.81 320 ASP B C 1
ATOM 4946 O O . ASP B 1 320 ? -6.328 12.305 -3.16 1 98.81 320 ASP B O 1
ATOM 4950 N N . CYS B 1 321 ? -7.719 11.281 -1.72 1 98.5 321 CYS B N 1
ATOM 4951 C CA . CYS B 1 321 ? -8.82 11.266 -2.672 1 98.5 321 CYS B CA 1
ATOM 4952 C C . CYS B 1 321 ? -9.242 12.688 -3.035 1 98.5 321 CYS B C 1
ATOM 4954 O O . CYS B 1 321 ? -9.391 13.016 -4.215 1 98.5 321 CYS B O 1
ATOM 4956 N N . VAL B 1 322 ? -9.352 13.5 -2.006 1 98.06 322 VAL B N 1
ATOM 4957 C CA . VAL B 1 322 ? -9.859 14.859 -2.16 1 98.06 322 VAL B CA 1
ATOM 4958 C C . VAL B 1 322 ? -8.898 15.68 -3.023 1 98.06 322 VAL B C 1
ATOM 4960 O O . VAL B 1 322 ? -9.305 16.266 -4.027 1 98.06 322 VAL B O 1
ATOM 4963 N N . VAL B 1 323 ? -7.625 15.703 -2.682 1 98.75 323 VAL B N 1
ATOM 4964 C CA . VAL B 1 323 ? -6.676 16.547 -3.389 1 98.75 323 VAL B CA 1
ATOM 4965 C C . VAL B 1 323 ? -6.48 16.047 -4.816 1 98.75 323 VAL B C 1
ATOM 4967 O O . VAL B 1 323 ? -6.32 16.828 -5.75 1 98.75 323 VAL B O 1
ATOM 4970 N N . ALA B 1 324 ? -6.484 14.711 -5.012 1 98.56 324 ALA B N 1
ATOM 4971 C CA . ALA B 1 324 ? -6.34 14.148 -6.352 1 98.56 324 ALA B CA 1
ATOM 4972 C C . ALA B 1 324 ? -7.508 14.555 -7.246 1 98.56 324 ALA B C 1
ATOM 4974 O O . ALA B 1 324 ? -7.309 14.945 -8.398 1 98.56 324 ALA B O 1
ATOM 4975 N N . GLU B 1 325 ? -8.68 14.453 -6.703 1 96.81 325 GLU B N 1
ATOM 4976 C CA . GLU B 1 325 ? -9.867 14.844 -7.465 1 96.81 325 GLU B CA 1
ATOM 4977 C C . GLU B 1 325 ? -9.812 16.312 -7.848 1 96.81 325 GLU B C 1
ATOM 4979 O O . GLU B 1 325 ? -10.133 16.688 -8.977 1 96.81 325 GLU B O 1
ATOM 4984 N N . MET B 1 326 ? -9.438 17.156 -6.902 1 98.06 326 MET B N 1
ATOM 4985 C CA . MET B 1 326 ? -9.359 18.594 -7.16 1 98.06 326 MET B CA 1
ATOM 4986 C C . MET B 1 326 ? -8.336 18.891 -8.25 1 98.06 326 MET B C 1
ATOM 4988 O O . MET B 1 326 ? -8.602 19.688 -9.148 1 98.06 326 MET B O 1
ATOM 4992 N N . VAL B 1 327 ? -7.215 18.25 -8.18 1 98.31 327 VAL B N 1
ATOM 4993 C CA . VAL B 1 327 ? -6.148 18.469 -9.156 1 98.31 327 VAL B CA 1
ATOM 4994 C C . VAL B 1 327 ? -6.602 17.969 -10.531 1 98.31 327 VAL B C 1
ATOM 4996 O O . VAL B 1 327 ? -6.367 18.641 -11.539 1 98.31 327 VAL B O 1
ATOM 4999 N N . MET B 1 328 ? -7.266 16.828 -10.578 1 97 328 MET B N 1
ATOM 5000 C CA . MET B 1 328 ? -7.746 16.281 -11.844 1 97 328 MET B CA 1
ATOM 5001 C C . MET B 1 328 ? -8.75 17.219 -12.5 1 97 328 MET B C 1
ATOM 5003 O O . MET B 1 328 ? -8.711 17.422 -13.719 1 97 328 MET B O 1
ATOM 5007 N N . LYS B 1 329 ? -9.617 17.75 -11.672 1 96.12 329 LYS B N 1
ATOM 5008 C CA . LYS B 1 329 ? -10.594 18.703 -12.188 1 96.12 329 LYS B CA 1
ATOM 5009 C C . LYS B 1 329 ? -9.914 19.953 -12.734 1 96.12 329 LYS B C 1
ATOM 5011 O O . LYS B 1 329 ? -10.266 20.422 -13.812 1 96.12 329 LYS B O 1
ATOM 5016 N N . ALA B 1 330 ? -8.953 20.438 -11.992 1 96.88 330 ALA B N 1
ATOM 5017 C CA . ALA B 1 330 ? -8.227 21.641 -12.414 1 96.88 330 ALA B CA 1
ATOM 5018 C C . ALA B 1 330 ? -7.438 21.375 -13.703 1 96.88 330 ALA B C 1
ATOM 5020 O O . ALA B 1 330 ? -7.387 22.234 -14.586 1 96.88 330 ALA B O 1
ATOM 5021 N N . LEU B 1 331 ? -6.824 20.188 -13.82 1 95.94 331 LEU B N 1
ATOM 5022 C CA . LEU B 1 331 ? -6.047 19.828 -15 1 95.94 331 LEU B CA 1
ATOM 5023 C C . LEU B 1 331 ? -6.949 19.672 -16.219 1 95.94 331 LEU B C 1
ATOM 5025 O O . LEU B 1 331 ? -6.555 20.047 -17.328 1 95.94 331 LEU B O 1
ATOM 5029 N N . ALA B 1 332 ? -8.117 19.125 -16.062 1 92.12 332 ALA B N 1
ATOM 5030 C CA . ALA B 1 332 ? -9.07 18.969 -17.156 1 92.12 332 ALA B CA 1
ATOM 5031 C C . ALA B 1 332 ? -9.539 20.312 -17.688 1 92.12 332 ALA B C 1
ATOM 5033 O O . ALA B 1 332 ? -9.742 20.469 -18.891 1 92.12 332 ALA B O 1
ATOM 5034 N N . THR B 1 333 ? -9.734 21.234 -16.812 1 87.38 333 THR B N 1
ATOM 5035 C CA . THR B 1 333 ? -10.164 22.578 -17.188 1 87.38 333 THR B CA 1
ATOM 5036 C C . THR B 1 333 ? -9.062 23.297 -17.969 1 87.38 333 THR B C 1
ATOM 5038 O O . THR B 1 333 ? -9.344 24.016 -18.922 1 87.38 333 THR B O 1
ATOM 5041 N N . ASN B 1 334 ? -7.816 23.109 -17.609 1 81.19 334 ASN B N 1
ATOM 5042 C CA . ASN B 1 334 ? -6.691 23.734 -18.297 1 81.19 334 ASN B CA 1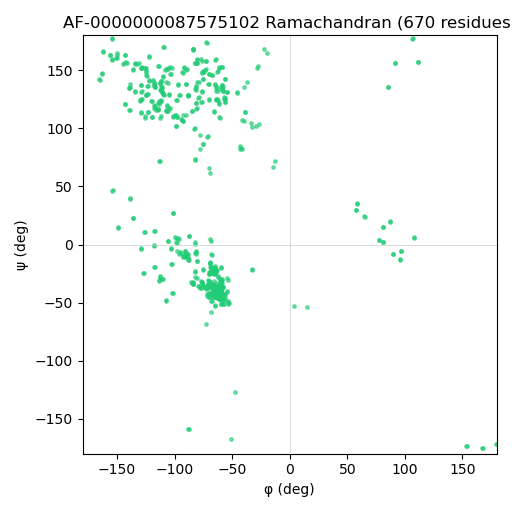
ATOM 5043 C C . ASN B 1 334 ? -6.48 23.125 -19.688 1 81.19 334 ASN B C 1
ATOM 5045 O O . ASN B 1 334 ? -6.004 23.812 -20.594 1 81.19 334 ASN B O 1
ATOM 5049 N N . ALA B 1 335 ? -6.727 21.875 -19.859 1 71.88 335 ALA B N 1
ATOM 5050 C CA . ALA B 1 335 ? -6.551 21.219 -21.156 1 71.88 335 ALA B CA 1
ATOM 5051 C C . ALA B 1 335 ? -7.609 21.656 -22.156 1 71.88 335 ALA B C 1
ATOM 5053 O O . ALA B 1 335 ? -7.383 21.625 -23.359 1 71.88 335 ALA B O 1
ATOM 5054 N N . THR B 1 336 ? -8.805 21.984 -21.688 1 66.31 336 THR B N 1
ATOM 5055 C CA . THR B 1 336 ? -9.875 22.438 -22.562 1 66.31 336 THR B CA 1
ATOM 5056 C C . THR B 1 336 ? -9.719 23.938 -22.875 1 66.31 336 THR B C 1
ATOM 5058 O O . THR B 1 336 ? -10.289 24.438 -23.844 1 66.31 336 THR B O 1
ATOM 5061 N N . GLY B 1 337 ? -9.078 24.688 -22.125 1 49.31 337 GLY B N 1
ATOM 5062 C CA . GLY B 1 337 ? -8.883 26.078 -22.469 1 49.31 337 GLY B CA 1
ATOM 5063 C C . GLY B 1 337 ? -7.609 26.344 -23.234 1 49.31 337 GLY B C 1
ATOM 5064 O O . GLY B 1 337 ? -6.703 25.5 -23.25 1 49.31 337 GLY B O 1
#